Protein AF-A0A1J5AAU6-F1 (afdb_monomer)

Secondary structure (DSSP, 8-state):
-----------------PPPP-S-SPPPPP----PPPGGGTTTS----TT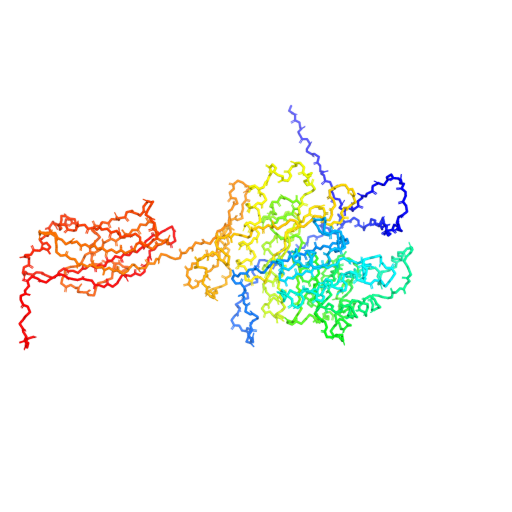S------TT--S------SSPEEEEEE-S-GGGGGG-TT-HHHHHHHHTTSSEEEEPTTTTSTTSTTHHHHHHHHHHHHHHT--EEEEEEETTTTTSS---TTS----HHHHHHHHHHHT-SEEEEES-SGGGT--HHHHHHHHHHHHHTTPEEEEE-S-HHHHH--SPPSS-TTTSTT-PPP---TT-EEEEES-SEETTEEPPSS-SSS--HHHHHHHHHHHHHHH--EEEEE-------HHHHHHTHHHHHHHHHHHHHHHHHTT-SEEE---TTTT--STT-S-------SSSSS-TT--S-B-S--EEETTEEEEEBSSEEEEEE-SSTTT-EEEEEEPP----EEEEEETTEEEEEEEPPTT-SEEEEEEEES-SS--GGGT-SEEEEEEE-TTPPTTPEEEEEE-S-SSSSP--SSS-TT--EEEEEEEEETTEEPPP---EEE--S---TT-

pLDDT: mean 82.37, std 22.12, range [23.23, 98.81]

Foldseek 3Di:
DDDDDDDDDDDDDDDDDDDDDDDDDDDDDDDPDDDDRPVPLQPPDDPPPVPDPVPPPPDLPDDFDQQALFAFEEEEFAAQLCCAPHNNNVLLVSLVLVLSGQEYEYEPPLLDPPDPRVVSLLSSCVNSCPPRNHAYAYEDELQQADDPPPPPDDDPDDVLNSLVSCVVSPGQAYEYEQLFLSRVAALVSQQVVCVSRVVSVHAYEYEHAALCRQANQDQDPSRCVRRVPSDGHPHALRYEYEDPAAQAEQQRGWAQPDPGDDGNVRRLVSVLVVSSVHSHAYEHEHHYHPDDPVVCVVCVVVLLQSLQLRRLVCSQSSGRHYYYDDNASHDDDPSHNYDDDHDYPPPRVPVQLERHWPDHWDDDPQWIWTDHPFWMWIFGRDPRVPTHTDTQGDWAFWAWDWDDDPQWIKIKTFDDPNFQKKWKFKAKADLDDFVVVVHTFTFDIGGCVPPDGRRMDIDIGCQVPPPPRDRQEQPQPIKMKMWMWGADPVGIHGTHDIDIDHNDDDDPPD

Sequence (510 aa):
MQGFTRPVFILAVCLWIALPAIATAAPVAQETGSGPPISSYEDAQMPRQARAIGVSVAQVGNRPAAEALRPADLAVYYGWPSLVNGNFQNNAAAAAVFGQYQTVVFGEGVEESTHGDHVNTTEIIQLLHQNYGARAFGYINATRWGTTWTVTGSSPASWEAHLDMWAAMGVDGIFVDRFSYDWGITRVTQNSILDAIHSRSLSAFVNGWFVDHVFGSDPDPGFPWGNPTSIPSHMLPTDLYLLESFTIFEGSYDECDRLYGDSWIEKADKAFYYHQVYGSEMWTMTTANRLTSASLAAVSDEIDSRLSYAWHATALYGFQGLGWTEPYFSATGASQNLLPWRSRPSPNPPAGAGTQFQNAVQHLDTLHARDTDVGQFRVVCGPADTRSAEFVAWAVAPALDIAQAGNQVRLSWLHQAANQTYQVWRSADLPYFDPGAGQGAWVAAVAADGAAHDQELVYLDDGATPLPAVEVIGDVAHQYFWVVRGANDNGVSDNSNRVGEFDFALVPGQ

Structure (mmCIF, N/CA/C/O backbone):
data_AF-A0A1J5AAU6-F1
#
_entry.id   AF-A0A1J5AAU6-F1
#
loop_
_atom_site.group_PDB
_atom_site.id
_atom_site.type_symbol
_atom_site.label_atom_id
_atom_site.label_alt_id
_atom_site.label_comp_id
_atom_site.label_asym_id
_atom_site.label_entity_id
_atom_site.label_seq_id
_atom_site.pdbx_PDB_ins_code
_atom_site.Cartn_x
_atom_site.Cartn_y
_atom_site.Cartn_z
_atom_site.occupancy
_atom_site.B_iso_or_equiv
_atom_site.auth_seq_id
_atom_site.auth_comp_id
_atom_site.auth_asym_id
_atom_site.auth_atom_id
_atom_site.pdbx_PDB_model_num
ATOM 1 N N . MET A 1 1 ? 30.470 37.667 21.362 1.00 39.34 1 MET A N 1
ATOM 2 C CA . MET A 1 1 ? 30.194 36.283 20.927 1.00 39.34 1 MET A CA 1
ATOM 3 C C . MET A 1 1 ? 28.766 35.985 21.330 1.00 39.34 1 MET A C 1
ATOM 5 O O . MET A 1 1 ? 28.485 35.914 22.517 1.00 39.34 1 MET A O 1
ATOM 9 N N . GLN A 1 2 ? 27.854 36.030 20.361 1.00 29.28 2 GLN A N 1
ATOM 10 C CA . GLN A 1 2 ? 26.416 35.908 20.588 1.00 29.28 2 GLN A CA 1
ATOM 11 C C . GLN A 1 2 ? 26.069 34.435 20.816 1.00 29.28 2 GLN A C 1
ATOM 13 O O . GLN A 1 2 ? 26.345 33.599 19.959 1.00 29.28 2 GLN A O 1
ATOM 18 N N . GLY A 1 3 ? 25.509 34.131 21.986 1.00 25.69 3 GLY A N 1
ATOM 19 C CA . GLY A 1 3 ? 24.933 32.830 22.296 1.00 25.69 3 GLY A CA 1
ATOM 20 C C . GLY A 1 3 ? 23.516 32.748 21.740 1.00 25.69 3 GLY A C 1
ATOM 21 O O . GLY A 1 3 ? 22.668 33.565 22.089 1.00 25.69 3 GLY A O 1
ATOM 22 N N . PHE A 1 4 ? 23.273 31.766 20.877 1.00 26.53 4 PHE A N 1
ATOM 23 C CA . PHE A 1 4 ? 21.933 31.351 20.478 1.00 26.53 4 PHE A CA 1
ATOM 24 C C . PHE A 1 4 ? 21.472 30.247 21.431 1.00 26.53 4 PHE A C 1
ATOM 26 O O . PHE A 1 4 ? 21.882 29.097 21.311 1.00 26.53 4 PHE A O 1
ATOM 33 N N . THR A 1 5 ? 20.609 30.591 22.380 1.00 27.34 5 THR A N 1
ATOM 34 C CA . THR A 1 5 ? 19.758 29.619 23.071 1.00 27.34 5 THR A CA 1
ATOM 35 C C . THR A 1 5 ? 18.540 29.361 22.191 1.00 27.34 5 THR A C 1
ATOM 37 O O . THR A 1 5 ? 17.718 30.259 21.998 1.00 27.34 5 THR A O 1
ATOM 40 N N . ARG A 1 6 ? 18.439 28.158 21.619 1.00 25.73 6 ARG A N 1
ATOM 41 C CA . ARG A 1 6 ? 17.212 27.679 20.970 1.00 25.73 6 ARG A CA 1
ATOM 42 C C . ARG A 1 6 ? 16.180 27.311 22.050 1.00 25.73 6 ARG A C 1
ATOM 44 O O . ARG A 1 6 ? 16.577 26.714 23.050 1.00 25.73 6 ARG A O 1
ATOM 51 N N . PRO A 1 7 ? 14.891 27.650 21.885 1.00 25.19 7 PRO A N 1
ATOM 52 C CA . PRO A 1 7 ? 13.855 27.211 22.808 1.00 25.19 7 PRO A CA 1
ATOM 53 C C . PRO A 1 7 ? 13.582 25.714 22.616 1.00 25.19 7 PRO A C 1
ATOM 55 O O . PRO A 1 7 ? 13.418 25.241 21.493 1.00 25.19 7 PRO A O 1
ATOM 58 N N . VAL A 1 8 ? 13.534 24.987 23.730 1.00 23.75 8 VAL A N 1
ATOM 59 C CA . VAL A 1 8 ? 12.984 23.631 23.815 1.00 23.75 8 VAL A CA 1
ATOM 60 C C . VAL A 1 8 ? 11.462 23.776 23.801 1.00 23.75 8 VAL A C 1
ATOM 62 O O . VAL A 1 8 ? 10.892 24.353 24.726 1.00 23.75 8 VAL A O 1
ATOM 65 N N . PHE A 1 9 ? 10.809 23.316 22.735 1.00 23.23 9 PHE A N 1
ATOM 66 C CA . PHE A 1 9 ? 9.355 23.172 22.694 1.00 23.23 9 PHE A CA 1
ATOM 67 C C . PHE A 1 9 ? 8.992 21.815 23.301 1.00 23.23 9 PHE A C 1
ATOM 69 O O . PHE A 1 9 ? 9.327 20.777 22.741 1.00 23.23 9 PHE A O 1
ATOM 76 N N . ILE A 1 10 ? 8.328 21.837 24.455 1.00 24.12 10 ILE A N 1
ATOM 77 C CA . ILE A 1 10 ? 7.656 20.675 25.045 1.00 24.12 10 ILE A CA 1
ATOM 78 C C . ILE A 1 10 ? 6.207 20.738 24.558 1.00 24.12 10 ILE A C 1
ATOM 80 O O . ILE A 1 10 ? 5.502 21.697 24.880 1.00 24.12 10 ILE A O 1
ATOM 84 N N . LEU A 1 11 ? 5.773 19.755 23.766 1.00 23.78 11 LEU A N 1
ATOM 85 C CA . LEU A 1 11 ? 4.392 19.642 23.295 1.00 23.78 11 LEU A CA 1
ATOM 86 C C . LEU A 1 11 ? 3.776 18.346 23.837 1.00 23.78 11 LEU A C 1
ATOM 88 O O . LEU A 1 11 ? 4.134 17.253 23.415 1.00 23.78 11 LEU A O 1
ATOM 92 N N . ALA A 1 12 ? 2.841 18.488 24.775 1.00 23.45 12 ALA A N 1
ATOM 93 C CA . ALA A 1 12 ? 1.871 17.456 25.117 1.00 23.45 12 ALA A CA 1
ATOM 94 C C . ALA A 1 12 ? 0.607 17.719 24.284 1.00 23.45 12 ALA A C 1
ATOM 96 O O . ALA A 1 12 ? 0.063 18.826 24.331 1.00 23.45 12 ALA A O 1
ATOM 97 N N . VAL A 1 13 ? 0.147 16.735 23.509 1.00 28.69 13 VAL A N 1
ATOM 98 C CA . VAL A 1 13 ? -1.045 16.886 22.665 1.00 28.69 13 VAL A CA 1
ATOM 99 C C . VAL A 1 13 ? -2.285 16.514 23.472 1.00 28.69 13 VAL A C 1
ATOM 101 O O . VAL A 1 13 ? -2.529 15.358 23.801 1.00 28.69 13 VAL A O 1
ATOM 104 N N . CYS A 1 14 ? -3.073 17.538 23.795 1.00 27.59 14 CYS A N 1
ATOM 105 C CA . CYS A 1 14 ? -4.457 17.428 24.233 1.00 27.59 14 CYS A CA 1
ATOM 106 C C . CYS A 1 14 ? -5.343 18.165 23.227 1.00 27.59 14 CYS A C 1
ATOM 108 O O . CYS A 1 14 ? -5.074 19.304 22.844 1.00 27.59 14 CYS A O 1
ATOM 110 N N . LEU A 1 15 ? -6.419 17.493 22.837 1.00 33.56 15 LEU A N 1
ATOM 111 C CA . LEU A 1 15 ? -7.558 18.015 22.099 1.00 33.56 15 LEU A CA 1
ATOM 112 C C . LEU A 1 15 ? -8.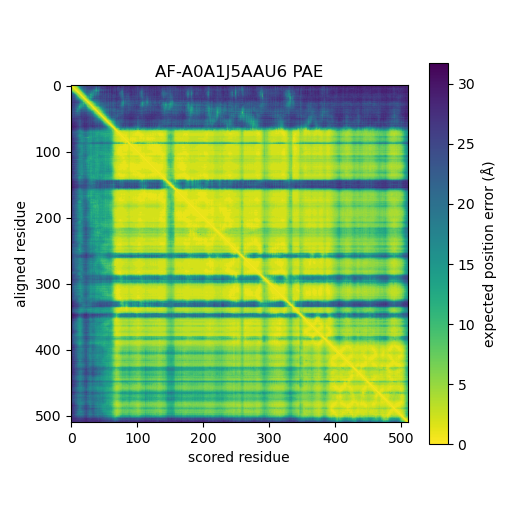173 19.210 22.862 1.00 33.56 15 LEU A C 1
ATOM 114 O O . LEU A 1 15 ? -8.624 19.046 23.991 1.00 33.56 15 LEU A O 1
ATOM 118 N N . TRP A 1 16 ? -8.220 20.405 22.262 1.00 24.67 16 TRP A N 1
ATOM 119 C CA . TRP A 1 16 ? -8.950 21.560 22.813 1.00 24.67 16 TRP A CA 1
ATOM 120 C C . TRP A 1 16 ? -9.863 22.190 21.751 1.00 24.67 16 TRP A C 1
ATOM 122 O O . TRP A 1 16 ? -9.425 22.530 20.649 1.00 24.67 16 TRP A O 1
ATOM 132 N N . ILE A 1 17 ? -11.140 22.372 22.102 1.00 31.75 17 ILE A N 1
ATOM 133 C CA . ILE A 1 17 ? -12.134 23.177 21.375 1.00 31.75 17 ILE A CA 1
ATOM 134 C C . ILE A 1 17 ? -12.753 24.153 22.383 1.00 31.75 17 ILE A C 1
ATOM 136 O O . ILE A 1 17 ? -13.210 23.730 23.444 1.00 31.75 17 ILE A O 1
ATOM 140 N N . ALA A 1 18 ? -12.801 25.441 22.036 1.00 26.39 18 ALA A N 1
ATOM 141 C CA . ALA A 1 18 ? -13.638 26.440 22.698 1.00 26.39 18 ALA A CA 1
ATOM 142 C C . ALA A 1 18 ? -14.889 26.703 21.838 1.00 26.39 18 ALA A C 1
ATOM 144 O O . ALA A 1 18 ? -14.772 26.969 20.642 1.00 26.39 18 ALA A O 1
ATOM 145 N N . LEU A 1 19 ? -16.074 26.623 22.449 1.00 30.64 19 LEU A N 1
ATOM 146 C CA . LEU A 1 19 ? -17.386 26.844 21.826 1.00 30.64 19 LEU A CA 1
ATOM 147 C C . LEU A 1 19 ? -17.897 28.275 22.091 1.00 30.64 19 LEU A C 1
ATOM 149 O O . LEU A 1 19 ? -17.811 28.734 23.232 1.00 30.64 19 LEU A O 1
ATOM 153 N N . PRO A 1 20 ? -18.553 28.944 21.124 1.00 30.83 20 PRO A N 1
ATOM 154 C CA . PRO A 1 20 ? -19.602 29.917 21.399 1.00 30.83 20 PRO A CA 1
ATOM 155 C C . PRO A 1 20 ? -20.993 29.307 21.146 1.00 30.83 20 PRO A C 1
ATOM 157 O O . PRO A 1 20 ? -21.224 28.608 20.162 1.00 30.83 20 PRO A O 1
ATOM 160 N N . ALA A 1 21 ? -21.925 29.572 22.062 1.00 31.11 21 ALA A N 1
ATOM 161 C CA . ALA A 1 21 ? -23.288 29.045 22.061 1.00 31.11 21 ALA A CA 1
ATOM 162 C C . ALA A 1 21 ? -24.190 29.668 20.975 1.00 31.11 21 ALA A C 1
ATOM 164 O O . ALA A 1 21 ? -24.112 30.876 20.759 1.00 31.11 21 ALA A O 1
ATOM 165 N N . ILE A 1 22 ? -25.090 28.862 20.379 1.00 27.36 22 ILE A N 1
ATOM 166 C CA . ILE A 1 22 ? -26.566 29.046 20.322 1.00 27.36 22 ILE A CA 1
ATOM 167 C C . ILE A 1 22 ? -27.247 27.916 19.490 1.00 27.36 22 ILE A C 1
ATOM 169 O O . ILE A 1 22 ? -26.808 27.602 18.391 1.00 27.36 22 ILE A O 1
ATOM 173 N N . ALA A 1 23 ? -28.371 27.406 20.036 1.00 30.55 23 ALA A N 1
ATOM 174 C CA . ALA A 1 23 ? -29.497 26.622 19.467 1.00 30.55 23 ALA A CA 1
ATOM 175 C C . ALA A 1 23 ? -29.385 25.084 19.226 1.00 30.55 23 ALA A C 1
ATOM 177 O O . ALA A 1 23 ? -29.282 24.606 18.105 1.00 30.55 23 ALA A O 1
ATOM 178 N N . THR A 1 24 ? -29.540 24.333 20.329 1.00 33.31 24 THR A N 1
ATOM 179 C CA . THR A 1 24 ? -30.252 23.039 20.527 1.00 33.31 24 THR A CA 1
ATOM 180 C C . THR A 1 24 ? -30.158 21.917 19.474 1.00 33.31 24 THR A C 1
ATOM 182 O O . THR A 1 24 ? -31.144 21.581 18.823 1.00 33.31 24 THR A O 1
ATOM 185 N N . ALA A 1 25 ? -29.021 21.222 19.470 1.00 32.47 25 ALA A N 1
ATOM 186 C CA . ALA A 1 25 ? -28.955 19.756 19.481 1.00 32.47 25 ALA A CA 1
ATOM 187 C C . ALA A 1 25 ? -28.130 19.357 20.722 1.00 32.47 25 ALA A C 1
ATOM 189 O O . ALA A 1 25 ? -27.289 20.147 21.161 1.00 32.47 25 ALA A O 1
ATOM 190 N N . ALA A 1 26 ? -28.416 18.216 21.355 1.00 30.48 26 ALA A N 1
ATOM 191 C CA . ALA A 1 26 ? -27.712 17.799 22.571 1.00 30.48 26 ALA A CA 1
ATOM 192 C C . ALA A 1 26 ? -26.187 17.739 22.314 1.00 30.48 26 ALA A C 1
ATOM 194 O O . ALA A 1 26 ? -25.776 17.120 21.333 1.00 30.48 26 ALA A O 1
ATOM 195 N N . PRO A 1 27 ? -25.345 18.404 23.129 1.00 31.47 27 PRO A N 1
ATOM 196 C CA . PRO A 1 27 ? -23.902 18.381 22.934 1.00 31.47 27 PRO A CA 1
ATOM 197 C C . PRO A 1 27 ? -23.348 16.989 23.255 1.00 31.47 27 PRO A C 1
ATOM 199 O O . PRO A 1 27 ? -23.581 16.463 24.343 1.00 31.47 27 PRO A O 1
ATOM 202 N N . VAL A 1 28 ? -22.581 16.424 22.320 1.00 38.50 28 VAL A N 1
ATOM 203 C CA . VAL A 1 28 ? -21.665 15.308 22.591 1.00 38.50 28 VAL A CA 1
ATOM 204 C C . VAL A 1 28 ? -20.688 15.771 23.677 1.00 38.50 28 VAL A C 1
ATOM 206 O O . VAL A 1 28 ? -20.134 16.871 23.591 1.00 38.50 28 VAL A O 1
ATOM 209 N N . ALA A 1 29 ? -20.542 14.982 24.742 1.00 33.53 29 ALA A N 1
ATOM 210 C CA . ALA A 1 29 ? -19.746 15.341 25.909 1.00 33.53 29 ALA A CA 1
ATOM 211 C C . ALA A 1 29 ? -18.271 15.577 25.525 1.00 33.53 29 ALA A C 1
ATOM 213 O O . ALA A 1 29 ? -17.597 14.686 25.019 1.00 33.53 29 ALA A O 1
ATOM 214 N N . GLN A 1 30 ? -17.767 16.788 25.781 1.00 30.25 30 GLN A N 1
ATOM 215 C CA . GLN A 1 30 ? -16.342 17.115 25.701 1.00 30.25 30 GLN A CA 1
ATOM 216 C C . GLN A 1 30 ? -15.615 16.576 26.941 1.00 30.25 30 GLN A C 1
ATOM 218 O O . GLN A 1 30 ? -15.884 17.020 28.056 1.00 30.25 30 GLN A O 1
ATOM 223 N N . GLU A 1 31 ? -14.649 15.678 26.748 1.00 34.88 31 GLU A N 1
ATOM 224 C CA . GLU A 1 31 ? -13.741 15.224 27.806 1.00 34.88 31 GLU A CA 1
ATOM 225 C C . GLU A 1 31 ? -12.473 16.098 27.848 1.00 34.88 31 GLU A C 1
ATOM 227 O O . GLU A 1 31 ? -11.667 16.104 26.922 1.00 34.88 31 GLU A O 1
ATOM 232 N N . THR A 1 32 ? -12.279 16.849 28.937 1.00 29.48 32 THR A N 1
ATOM 233 C CA . THR A 1 32 ? -11.125 17.748 29.162 1.00 29.48 32 THR A CA 1
ATOM 234 C C . THR A 1 32 ? -10.008 17.097 29.990 1.00 29.48 32 THR A C 1
ATOM 236 O O . THR A 1 32 ? -9.394 17.746 30.838 1.00 29.48 32 THR A O 1
ATOM 239 N N . GLY A 1 33 ? -9.763 15.799 29.813 1.00 32.59 33 GLY A N 1
ATOM 240 C CA . GLY A 1 33 ? -8.758 15.079 30.593 1.00 32.59 33 GLY A CA 1
ATOM 241 C C . GLY A 1 33 ? -7.350 15.222 30.028 1.00 32.59 33 GLY A C 1
ATOM 242 O O . GLY A 1 33 ? -7.031 14.601 29.020 1.00 32.59 33 GLY A O 1
ATOM 243 N N . SER A 1 34 ? -6.486 16.002 30.682 1.00 31.69 34 SER A N 1
ATOM 244 C CA . SER A 1 34 ? -5.046 15.959 30.421 1.00 31.69 34 SER A CA 1
ATOM 245 C C . SER A 1 34 ? -4.479 14.644 30.956 1.00 31.69 34 SER A C 1
ATOM 247 O O . SER A 1 34 ? -4.456 14.442 32.174 1.00 31.69 34 SER A O 1
ATOM 249 N N . GLY A 1 35 ? -4.021 13.762 30.066 1.00 37.00 35 GLY A N 1
ATOM 250 C CA . GLY A 1 35 ? -3.187 12.625 30.455 1.00 37.00 35 GLY A CA 1
ATOM 251 C C . GLY A 1 35 ? -1.926 13.096 31.197 1.00 37.00 35 GLY A C 1
ATOM 252 O O . GLY A 1 35 ? -1.538 14.265 31.071 1.00 37.00 35 GLY A O 1
ATOM 253 N N . PRO A 1 36 ? -1.291 12.233 32.009 1.00 32.25 36 PRO A N 1
ATOM 254 C CA . PRO A 1 36 ? -0.040 12.588 32.666 1.00 32.25 36 PRO A CA 1
ATOM 255 C C . PRO A 1 36 ? 1.014 12.982 31.613 1.00 32.25 36 PRO A C 1
ATOM 257 O O . PRO A 1 36 ? 1.043 12.400 30.528 1.00 32.25 36 PRO A O 1
ATOM 260 N N . PRO A 1 37 ? 1.876 13.973 31.893 1.00 35.00 37 PRO A N 1
ATOM 261 C CA . PRO A 1 37 ? 2.933 14.360 30.969 1.00 35.00 37 PRO A CA 1
ATOM 262 C C . PRO A 1 37 ? 3.884 13.178 30.737 1.00 35.00 37 PRO A C 1
ATOM 264 O O . PRO A 1 37 ? 4.514 12.686 31.670 1.00 35.00 37 PRO A O 1
ATOM 267 N N . ILE A 1 38 ? 3.996 12.751 29.476 1.00 42.78 38 ILE A N 1
ATOM 268 C CA . ILE A 1 38 ? 4.863 11.653 29.005 1.00 42.78 38 ILE A CA 1
ATOM 269 C C . ILE A 1 38 ? 6.356 11.936 29.296 1.00 42.78 38 ILE A C 1
ATOM 271 O O . ILE A 1 38 ? 7.157 11.016 29.445 1.00 42.78 38 ILE A O 1
ATOM 275 N N . SER A 1 39 ? 6.723 13.204 29.521 1.00 41.34 39 SER A N 1
ATOM 276 C CA . SER A 1 39 ? 8.110 13.667 29.656 1.00 41.34 39 SER A CA 1
ATOM 277 C C . SER A 1 39 ? 8.892 13.146 30.871 1.00 41.34 39 SER A C 1
ATOM 279 O O . SER A 1 39 ? 10.052 13.512 31.023 1.00 41.34 39 SER A O 1
ATOM 281 N N . SER A 1 40 ? 8.298 12.378 31.793 1.00 38.78 40 SER A N 1
ATOM 282 C CA . SER A 1 40 ? 9.018 11.873 32.979 1.00 38.78 40 SER A CA 1
ATOM 283 C C . SER A 1 40 ? 9.494 10.423 32.879 1.00 38.78 40 SER A C 1
ATOM 285 O O . SER A 1 40 ? 10.183 9.971 33.791 1.00 38.78 40 SER A O 1
ATOM 287 N N . TYR A 1 41 ? 9.145 9.693 31.814 1.00 42.41 41 TYR A N 1
ATOM 288 C CA . TYR A 1 41 ? 9.586 8.302 31.611 1.00 42.41 41 TYR A CA 1
ATOM 289 C C . TYR A 1 41 ? 10.617 8.140 30.480 1.00 42.41 41 TYR A C 1
ATOM 291 O O . TYR A 1 41 ? 11.241 7.089 30.373 1.00 42.41 41 TYR A O 1
ATOM 299 N N . GLU A 1 42 ? 10.857 9.190 29.691 1.00 44.66 42 GLU A N 1
ATOM 300 C CA . GLU A 1 42 ? 11.689 9.153 28.476 1.00 44.66 42 GLU A CA 1
ATOM 301 C C . GLU A 1 42 ? 13.211 9.238 28.740 1.00 44.66 42 GLU A C 1
ATOM 303 O O . GLU A 1 42 ? 14.001 8.858 27.880 1.00 44.66 42 GLU A O 1
ATOM 308 N N . ASP A 1 43 ? 13.642 9.654 29.940 1.00 37.94 43 ASP A N 1
ATOM 309 C CA . ASP A 1 43 ? 15.069 9.772 30.312 1.00 37.94 43 ASP A CA 1
ATOM 310 C C . ASP A 1 43 ? 15.664 8.499 30.951 1.00 37.94 43 ASP A C 1
ATOM 312 O O . ASP A 1 43 ? 16.876 8.404 31.186 1.00 37.94 43 ASP A O 1
ATOM 316 N N . ALA A 1 44 ? 14.840 7.484 31.227 1.00 37.41 44 ALA A N 1
ATOM 317 C CA . ALA A 1 44 ? 15.331 6.179 31.648 1.00 37.41 44 ALA A CA 1
ATOM 318 C C . ALA A 1 44 ? 15.758 5.396 30.404 1.00 37.41 44 ALA A C 1
ATOM 320 O O . ALA A 1 44 ? 14.939 4.753 29.760 1.00 37.41 44 ALA A O 1
ATOM 321 N N . GLN A 1 45 ? 17.048 5.491 30.070 1.00 35.53 45 GLN A N 1
ATOM 322 C CA . GLN A 1 45 ? 17.733 4.756 29.004 1.00 35.53 45 GLN A CA 1
ATOM 323 C C . GLN A 1 45 ? 17.125 3.366 28.741 1.00 35.53 45 GLN A C 1
ATOM 325 O O . GLN A 1 45 ? 17.513 2.384 29.379 1.00 35.53 45 GLN A O 1
ATOM 330 N N . MET A 1 46 ? 16.221 3.263 27.762 1.00 31.12 46 MET A N 1
ATOM 331 C CA . MET A 1 46 ? 15.903 1.972 27.171 1.00 31.12 46 MET A CA 1
ATOM 332 C C . MET A 1 46 ? 17.170 1.499 26.451 1.00 31.12 46 MET A C 1
ATOM 334 O O . MET A 1 46 ? 17.694 2.219 25.589 1.00 31.12 46 MET A O 1
ATOM 338 N N . PRO A 1 47 ? 17.735 0.331 26.798 1.00 35.41 47 PRO A N 1
ATOM 339 C CA . PRO A 1 47 ? 18.831 -0.214 26.024 1.00 35.41 47 PRO A CA 1
ATOM 340 C C . PRO A 1 47 ? 18.318 -0.446 24.602 1.00 35.41 47 PRO A C 1
ATOM 342 O O . PRO A 1 47 ? 17.321 -1.134 24.408 1.00 35.41 47 PRO A O 1
ATOM 345 N N . ARG A 1 48 ? 19.009 0.137 23.614 1.00 40.03 48 ARG A N 1
ATOM 346 C CA . ARG A 1 48 ? 18.804 -0.072 22.172 1.00 40.03 48 ARG A CA 1
ATOM 347 C C . ARG A 1 48 ? 19.025 -1.550 21.806 1.00 40.03 48 ARG A C 1
ATOM 349 O O . ARG A 1 48 ? 20.039 -1.898 21.205 1.00 40.03 48 ARG A O 1
ATOM 356 N N . GLN A 1 49 ? 18.111 -2.430 22.206 1.00 37.97 49 GLN A N 1
ATOM 357 C CA . GLN A 1 49 ? 18.117 -3.857 21.873 1.00 37.97 49 GLN A CA 1
ATOM 358 C C . GLN A 1 49 ? 17.471 -4.149 20.512 1.00 37.97 49 GLN A C 1
ATOM 360 O O . GLN A 1 49 ? 17.436 -5.298 20.094 1.00 37.97 49 GLN A O 1
ATOM 365 N N . ALA A 1 50 ? 17.074 -3.123 19.754 1.00 34.88 50 ALA A N 1
ATOM 366 C CA . ALA A 1 50 ? 16.668 -3.266 18.354 1.00 34.88 50 ALA A CA 1
ATOM 367 C C . ALA A 1 50 ? 17.854 -3.415 17.372 1.00 34.88 50 ALA A C 1
ATOM 369 O O . ALA A 1 50 ? 17.661 -3.454 16.160 1.00 34.88 50 ALA A O 1
ATOM 370 N N . ARG A 1 51 ? 19.105 -3.542 17.848 1.00 38.16 51 ARG A N 1
ATOM 371 C CA . ARG A 1 51 ? 20.211 -3.976 16.979 1.00 38.16 51 ARG A CA 1
ATOM 372 C C . ARG A 1 51 ? 20.231 -5.499 16.888 1.00 38.16 51 ARG A C 1
ATOM 374 O O . ARG A 1 51 ? 20.752 -6.170 17.773 1.00 38.16 51 ARG A O 1
ATOM 381 N N . ALA A 1 52 ? 19.735 -5.981 15.751 1.00 35.19 52 ALA A N 1
ATOM 382 C CA . ALA A 1 52 ? 19.749 -7.365 15.293 1.00 35.19 52 ALA A CA 1
ATOM 383 C C . ALA A 1 52 ? 18.763 -8.298 16.009 1.00 35.19 5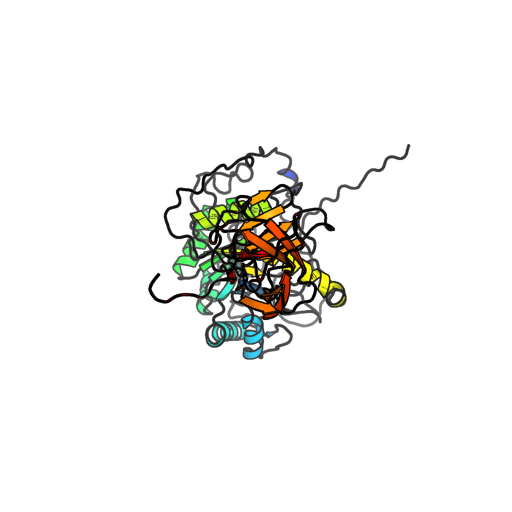2 ALA A C 1
ATOM 385 O O . ALA A 1 52 ? 19.156 -9.292 16.619 1.00 35.19 52 ALA A O 1
ATOM 386 N N . ILE A 1 53 ? 17.467 -8.100 15.759 1.00 44.59 53 ILE A N 1
ATOM 387 C CA . ILE A 1 53 ? 16.595 -9.263 15.564 1.00 44.59 53 ILE A CA 1
ATOM 388 C C . ILE A 1 53 ? 17.025 -9.896 14.229 1.00 44.59 53 ILE A C 1
ATOM 390 O O . ILE A 1 53 ? 16.398 -9.741 13.190 1.00 44.59 53 ILE A O 1
ATOM 394 N N . GLY A 1 54 ? 18.167 -10.591 14.250 1.00 33.44 54 GLY A N 1
ATOM 395 C CA . GLY A 1 54 ? 18.604 -11.511 13.202 1.00 33.44 54 GLY A CA 1
ATOM 396 C C . GLY A 1 54 ? 17.766 -12.785 13.241 1.00 33.44 54 GLY A C 1
ATOM 397 O O . GLY A 1 54 ? 18.311 -13.887 13.260 1.00 33.44 54 GLY A O 1
ATOM 398 N N . VAL A 1 55 ? 16.443 -12.643 13.333 1.00 40.03 55 VAL A N 1
ATOM 399 C CA . VAL A 1 55 ? 15.532 -13.776 13.258 1.00 40.03 55 VAL A CA 1
ATOM 400 C C . VAL A 1 55 ? 15.474 -14.155 11.793 1.00 40.03 55 VAL A C 1
ATOM 402 O O . VAL A 1 55 ? 14.836 -13.498 10.976 1.00 40.03 55 VAL A O 1
ATOM 405 N N . SER A 1 56 ? 16.182 -15.229 11.447 1.00 37.41 56 SER A N 1
ATOM 406 C CA . SER A 1 56 ? 15.903 -15.931 10.207 1.00 37.41 56 SER A CA 1
ATOM 407 C C . SER A 1 56 ? 14.430 -16.337 10.248 1.00 37.41 56 SER A C 1
ATOM 409 O O . SER A 1 56 ? 14.053 -17.217 11.022 1.00 37.41 56 SER A O 1
ATOM 411 N N . VAL A 1 57 ? 13.604 -15.718 9.407 1.00 45.91 57 VAL A N 1
ATOM 412 C CA . VAL A 1 57 ? 12.153 -15.957 9.254 1.00 45.91 57 VAL A CA 1
ATOM 413 C C . VAL A 1 57 ? 11.846 -17.381 8.727 1.00 45.91 57 VAL A C 1
ATOM 415 O O . VAL A 1 57 ? 10.730 -17.720 8.359 1.00 45.91 57 VAL A O 1
ATOM 418 N N . ALA A 1 58 ? 12.828 -18.283 8.711 1.00 39.28 58 ALA A N 1
ATOM 419 C CA . ALA A 1 58 ? 12.781 -19.567 8.023 1.00 39.28 58 ALA A CA 1
ATOM 420 C C . ALA A 1 58 ? 11.910 -20.657 8.689 1.00 39.28 58 ALA A C 1
ATOM 422 O O . ALA A 1 58 ? 11.938 -21.793 8.220 1.00 39.28 58 ALA A O 1
ATOM 423 N N . GLN A 1 59 ? 11.158 -20.381 9.765 1.00 38.28 59 GLN A N 1
ATOM 424 C CA . GLN A 1 59 ? 10.426 -21.440 10.487 1.00 38.28 59 GLN A CA 1
ATOM 425 C C . GLN A 1 59 ? 8.995 -21.133 10.956 1.00 38.28 59 GLN A C 1
ATOM 427 O O . GLN A 1 59 ? 8.442 -21.934 11.711 1.00 38.28 59 GLN A O 1
ATOM 432 N N . VAL A 1 60 ? 8.324 -20.083 10.474 1.00 44.06 60 VAL A N 1
ATOM 433 C CA . VAL A 1 60 ? 6.875 -19.950 10.731 1.00 44.06 60 VAL A CA 1
ATOM 434 C C . VAL A 1 60 ? 6.094 -20.719 9.664 1.00 44.06 60 VAL A C 1
ATOM 436 O O . VAL A 1 60 ? 5.677 -20.198 8.635 1.00 44.06 60 VAL A O 1
ATOM 439 N N . GLY A 1 61 ? 5.953 -22.024 9.890 1.00 43.97 61 GLY A N 1
ATOM 440 C CA . GLY A 1 61 ? 5.092 -22.893 9.099 1.00 43.97 61 GLY A CA 1
ATOM 441 C C . GLY A 1 61 ? 3.632 -22.745 9.515 1.00 43.97 61 GLY A C 1
ATOM 442 O O . GLY A 1 61 ? 3.179 -23.491 10.373 1.00 43.97 61 GLY A O 1
ATOM 443 N N . ASN A 1 62 ? 2.913 -21.794 8.917 1.00 38.66 62 ASN A N 1
ATOM 444 C CA . ASN A 1 62 ? 1.479 -21.852 8.604 1.00 38.66 62 ASN A CA 1
ATOM 445 C C . ASN A 1 62 ? 1.086 -20.559 7.878 1.00 38.66 62 ASN A C 1
ATOM 447 O O . ASN A 1 62 ? 1.572 -19.491 8.218 1.00 38.66 62 ASN A O 1
ATOM 451 N N . ARG A 1 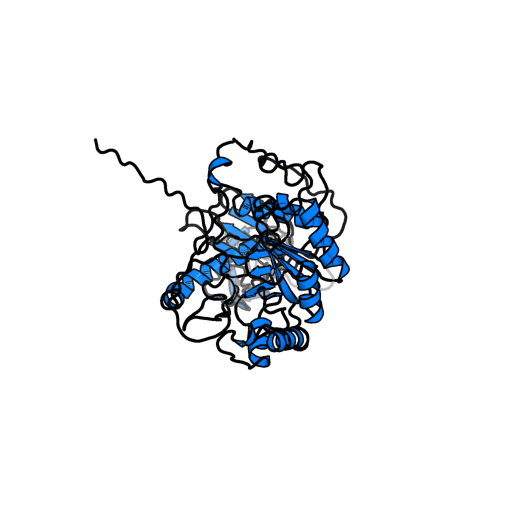63 ? 0.276 -20.702 6.823 1.00 39.88 63 ARG A N 1
ATOM 452 C CA . ARG A 1 63 ? 0.045 -19.702 5.765 1.00 39.88 63 ARG A CA 1
ATOM 453 C C . ARG A 1 63 ? -0.123 -18.273 6.312 1.00 39.88 63 ARG A C 1
ATOM 455 O O . ARG A 1 63 ? -1.132 -18.047 6.981 1.00 39.88 63 ARG A O 1
ATOM 462 N N . PRO A 1 64 ? 0.773 -17.323 5.980 1.00 48.38 64 PRO A N 1
ATOM 463 C CA . PRO A 1 64 ? 0.474 -15.919 6.209 1.00 48.38 64 PRO A CA 1
ATOM 464 C C . PRO A 1 64 ? -0.807 -15.570 5.446 1.00 48.38 64 PRO A C 1
ATOM 466 O O . PRO A 1 64 ? -1.097 -16.158 4.392 1.00 48.38 64 PRO A O 1
ATOM 469 N N . ALA A 1 65 ? -1.598 -14.643 5.987 1.00 53.94 65 ALA A N 1
ATOM 470 C CA . ALA A 1 65 ? -2.619 -13.981 5.189 1.00 53.94 65 ALA A CA 1
ATOM 471 C C . ALA A 1 65 ? -1.961 -13.491 3.889 1.00 53.94 65 ALA A C 1
ATOM 473 O O . ALA A 1 65 ? -0.782 -13.138 3.886 1.00 53.94 65 ALA A O 1
ATOM 474 N N . ALA A 1 66 ? -2.684 -13.545 2.768 1.00 64.69 66 ALA A N 1
ATOM 475 C CA . ALA A 1 66 ? -2.121 -13.101 1.500 1.00 64.69 66 ALA A CA 1
ATOM 476 C C . ALA A 1 66 ? -1.659 -11.643 1.657 1.00 64.69 66 ALA A C 1
ATOM 478 O O . ALA A 1 66 ? -2.478 -10.757 1.906 1.00 64.69 66 ALA A O 1
ATOM 479 N N . GLU A 1 67 ? -0.347 -11.419 1.576 1.00 78.00 67 GLU A N 1
ATOM 480 C CA . GLU A 1 67 ? 0.227 -10.079 1.631 1.00 78.00 67 GLU A CA 1
ATOM 481 C C . GLU A 1 67 ? -0.369 -9.248 0.493 1.00 78.00 67 GLU A C 1
ATOM 483 O O . GLU A 1 67 ? -0.474 -9.705 -0.651 1.00 78.00 67 GLU A O 1
ATOM 488 N N . ALA A 1 68 ? -0.793 -8.027 0.807 1.00 79.44 68 ALA A N 1
ATOM 489 C CA . ALA A 1 68 ? -1.458 -7.183 -0.166 1.00 79.44 68 ALA A CA 1
ATOM 490 C C . ALA A 1 68 ? -0.419 -6.349 -0.923 1.00 79.44 68 ALA A C 1
ATOM 492 O O . ALA A 1 68 ? 0.133 -5.392 -0.392 1.00 79.44 68 ALA A O 1
ATOM 493 N N . LEU A 1 69 ? -0.212 -6.649 -2.209 1.00 87.62 69 LEU A N 1
ATOM 494 C CA . LEU A 1 69 ? 0.480 -5.721 -3.120 1.00 87.62 69 LEU A CA 1
ATOM 495 C C . LEU A 1 69 ? -0.316 -4.426 -3.338 1.00 87.62 69 LEU A C 1
ATOM 497 O O . LEU A 1 69 ? 0.215 -3.429 -3.824 1.00 87.62 69 LEU A O 1
ATOM 501 N N . ARG A 1 70 ? -1.610 -4.468 -3.006 1.00 89.38 70 ARG A N 1
ATOM 502 C CA . ARG A 1 70 ? -2.565 -3.382 -3.157 1.00 89.38 70 ARG A CA 1
ATOM 503 C C . ARG A 1 70 ? -3.237 -3.094 -1.813 1.00 89.38 70 ARG A C 1
ATOM 505 O O . ARG A 1 70 ? -4.252 -3.728 -1.525 1.00 89.38 70 ARG A O 1
ATOM 512 N N . PRO A 1 71 ? -2.716 -2.145 -1.019 1.00 94.56 71 PRO A N 1
ATOM 513 C CA . PRO A 1 71 ? -3.409 -1.675 0.168 1.00 94.56 71 PRO A CA 1
ATOM 514 C C . PRO A 1 71 ? -4.842 -1.260 -0.181 1.00 94.56 71 PRO A C 1
ATOM 516 O O . PRO A 1 71 ? -5.062 -0.479 -1.114 1.00 94.56 71 PRO A O 1
ATOM 519 N N . ALA A 1 72 ? -5.800 -1.813 0.556 1.00 94.69 72 ALA A N 1
ATOM 520 C CA . ALA A 1 72 ? -7.192 -1.413 0.537 1.00 94.69 72 ALA A CA 1
ATOM 521 C C . ALA A 1 72 ? -7.368 -0.000 1.115 1.00 94.69 72 ALA A C 1
ATOM 523 O O . ALA A 1 72 ? -6.525 0.523 1.844 1.00 94.69 72 ALA A O 1
ATOM 524 N N . ASP A 1 73 ? -8.484 0.625 0.786 1.00 95.06 73 ASP A N 1
ATOM 525 C CA . ASP A 1 73 ? -8.828 1.981 1.163 1.00 95.06 73 ASP A CA 1
ATOM 526 C C . ASP A 1 73 ? -9.632 1.974 2.469 1.00 95.06 73 ASP A C 1
ATOM 528 O O . ASP A 1 73 ? -10.705 1.371 2.560 1.00 95.06 73 ASP A O 1
ATOM 532 N N . LEU A 1 74 ? -9.100 2.667 3.478 1.00 96.94 74 LEU A N 1
ATOM 533 C CA . LEU A 1 74 ? -9.731 2.874 4.780 1.00 96.94 74 LEU A CA 1
ATOM 534 C C . LEU A 1 74 ? -10.320 4.284 4.887 1.00 96.94 74 LEU A C 1
ATOM 536 O O . LEU A 1 74 ? -9.657 5.272 4.554 1.00 96.94 74 LEU A O 1
ATOM 540 N N . ALA A 1 75 ? -11.530 4.371 5.431 1.00 96.12 75 ALA A N 1
ATOM 541 C CA . ALA A 1 75 ? -12.103 5.603 5.956 1.00 96.12 75 ALA A CA 1
ATOM 542 C C . ALA A 1 75 ? -12.323 5.494 7.468 1.00 96.12 75 ALA A C 1
ATOM 544 O O . ALA A 1 75 ? -12.911 4.527 7.943 1.00 96.12 75 ALA A O 1
ATOM 545 N N . VAL A 1 76 ? -11.924 6.523 8.213 1.00 94.94 76 VAL A N 1
ATOM 546 C CA . VAL A 1 76 ? -12.315 6.719 9.615 1.00 94.94 76 VAL A CA 1
ATOM 547 C C . VAL A 1 76 ? -13.126 8.006 9.692 1.00 94.94 76 VAL A C 1
ATOM 549 O O . VAL A 1 76 ? -12.655 9.067 9.280 1.00 94.94 76 VAL A O 1
ATOM 552 N N . TYR A 1 77 ? -14.370 7.909 10.158 1.00 94.31 77 TYR A N 1
ATOM 553 C CA . TYR A 1 77 ? -15.324 9.009 10.109 1.00 94.31 77 TYR A CA 1
ATOM 554 C C . TYR A 1 77 ? -16.170 9.082 11.385 1.00 94.31 77 TYR A C 1
ATOM 556 O O . TYR A 1 77 ? -17.008 8.226 11.657 1.00 94.31 77 TYR A O 1
ATOM 564 N N . TYR A 1 78 ? -15.963 10.144 12.166 1.00 91.94 78 TYR A N 1
ATOM 565 C CA . TYR A 1 78 ? -16.615 10.351 13.470 1.00 91.94 78 TYR A CA 1
ATOM 566 C C . TYR A 1 78 ? -17.726 11.418 13.453 1.00 91.94 78 TYR A C 1
ATOM 568 O O . TYR A 1 78 ? -18.226 11.803 14.507 1.00 91.94 78 TYR A O 1
ATOM 576 N N . GLY A 1 79 ? -18.095 11.933 12.277 1.00 89.75 79 GLY A N 1
ATOM 577 C CA . GLY A 1 79 ? -19.257 12.809 12.101 1.00 89.75 79 GLY A CA 1
ATOM 578 C C . GLY A 1 79 ? -20.570 12.021 12.041 1.00 89.75 79 GLY A C 1
ATOM 579 O O . GLY A 1 79 ? -20.585 10.812 12.238 1.00 89.75 79 GLY A O 1
ATOM 580 N N . TRP A 1 80 ? -21.677 12.691 11.704 1.00 93.12 80 TRP A N 1
ATOM 581 C CA . TRP A 1 80 ? -22.954 12.016 11.415 1.00 93.12 80 TRP A CA 1
ATOM 582 C C . TRP A 1 80 ? -22.868 11.372 10.022 1.00 93.12 80 TRP A C 1
ATOM 584 O O . TRP A 1 80 ? -22.725 12.124 9.044 1.00 93.12 80 TRP A O 1
ATOM 594 N N . PRO A 1 81 ? -22.894 10.030 9.884 1.00 94.81 81 PRO A N 1
ATOM 595 C CA . PRO A 1 81 ? -22.725 9.371 8.588 1.00 94.81 81 PRO A CA 1
ATOM 596 C C . PRO A 1 81 ? -23.705 9.853 7.512 1.00 94.81 81 PRO A C 1
ATOM 598 O O . PRO A 1 81 ? -23.303 10.031 6.362 1.00 94.81 81 PRO A O 1
ATOM 601 N N . SER A 1 82 ? -24.954 10.176 7.866 1.00 95.06 82 SER A N 1
ATOM 602 C CA . SER A 1 82 ? -25.950 10.680 6.902 1.00 95.06 82 SER A CA 1
ATOM 603 C C . SER A 1 82 ? -25.659 12.083 6.357 1.00 95.06 82 SER A C 1
ATOM 605 O O . SER A 1 82 ? -26.308 12.535 5.410 1.00 95.06 82 SER A O 1
ATOM 607 N N . LEU A 1 83 ? -24.696 12.796 6.949 1.00 93.19 83 LEU A N 1
ATOM 608 C CA . LEU A 1 83 ? -24.306 14.146 6.554 1.00 93.19 83 LEU A CA 1
ATOM 609 C C . LEU A 1 83 ? -23.022 14.176 5.719 1.00 93.19 83 LEU A C 1
ATOM 611 O O . LEU A 1 83 ? -22.628 15.261 5.278 1.00 93.19 83 LEU A O 1
ATOM 615 N N . VAL A 1 84 ? -22.377 13.023 5.496 1.00 92.56 84 VAL A N 1
ATOM 616 C CA . VAL A 1 84 ? -21.097 12.943 4.781 1.00 92.56 84 VAL A CA 1
ATOM 617 C C . VAL A 1 84 ? -21.191 13.632 3.419 1.00 92.56 84 VAL A C 1
ATOM 619 O O . VAL A 1 84 ? -22.135 13.418 2.659 1.00 92.56 84 VAL A O 1
ATOM 622 N N . ASN A 1 85 ? -20.229 14.501 3.122 1.00 90.81 85 ASN A N 1
ATOM 623 C CA . ASN A 1 85 ? -20.143 15.323 1.917 1.00 90.81 85 ASN A CA 1
ATOM 624 C C . ASN A 1 85 ? -21.437 16.089 1.576 1.00 90.81 85 ASN A C 1
ATOM 626 O O . ASN A 1 85 ? -21.715 16.357 0.410 1.00 90.81 85 ASN A O 1
ATOM 630 N N . GLY A 1 86 ? -22.233 16.456 2.587 1.00 89.12 86 GLY A N 1
ATOM 631 C CA . GLY A 1 86 ? -23.479 17.197 2.400 1.00 89.12 86 GLY A CA 1
ATOM 632 C C . GLY A 1 86 ? -24.648 16.351 1.892 1.00 89.12 86 GLY A C 1
ATOM 633 O O . GLY A 1 86 ? -25.611 16.907 1.371 1.00 89.12 86 GLY A O 1
ATOM 634 N N . ASN A 1 87 ? -24.611 15.027 2.060 1.00 88.06 87 ASN A N 1
ATOM 635 C CA . ASN A 1 87 ? -25.675 14.117 1.622 1.00 88.06 87 ASN A CA 1
ATOM 636 C C . ASN A 1 87 ? -26.937 14.121 2.510 1.00 88.06 87 ASN A C 1
ATOM 638 O O . ASN A 1 87 ? -27.710 13.179 2.411 1.00 88.06 87 ASN A O 1
ATOM 642 N N . PHE A 1 88 ? -27.161 15.148 3.344 1.00 85.31 88 PHE A N 1
ATOM 643 C CA . PHE A 1 88 ? -28.250 15.293 4.332 1.00 85.31 88 PHE A CA 1
ATOM 644 C C . PHE A 1 88 ? -29.440 14.320 4.156 1.00 85.31 88 PHE A C 1
ATOM 646 O O . PHE A 1 88 ? -30.342 14.578 3.360 1.00 85.31 88 PHE A O 1
ATOM 653 N N . GLN A 1 89 ? -29.4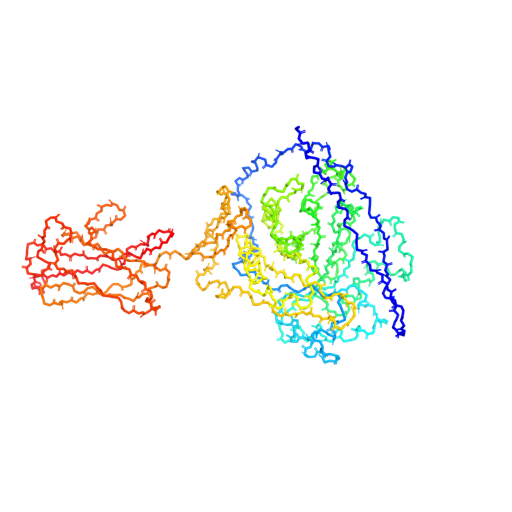55 13.230 4.939 1.00 77.69 89 GLN A N 1
ATOM 654 C CA . GLN A 1 89 ? -30.527 12.211 4.994 1.00 77.69 89 GLN A CA 1
ATOM 655 C C . GLN A 1 89 ? -30.782 11.420 3.694 1.00 77.69 89 GLN A C 1
ATOM 657 O O . GLN A 1 89 ? -31.783 10.717 3.569 1.00 77.69 89 GLN A O 1
ATOM 662 N N . ASN A 1 90 ? -29.876 11.490 2.724 1.00 95.62 90 ASN A N 1
ATOM 663 C CA . ASN A 1 90 ? -29.835 10.592 1.579 1.00 95.62 90 ASN A CA 1
ATOM 664 C C . ASN A 1 90 ? -28.861 9.445 1.876 1.00 95.62 90 ASN A C 1
ATOM 666 O O . ASN A 1 90 ? -27.694 9.476 1.480 1.00 95.62 90 ASN A O 1
ATOM 670 N N . ASN A 1 91 ? -29.360 8.423 2.573 1.00 97.75 91 ASN A N 1
ATOM 671 C CA . ASN A 1 91 ? -28.559 7.287 3.037 1.00 97.75 91 ASN A CA 1
ATOM 672 C C . ASN A 1 91 ? -27.929 6.498 1.875 1.00 97.75 91 ASN A C 1
ATOM 674 O O . ASN A 1 91 ? -26.800 6.033 1.997 1.00 97.75 91 ASN A O 1
ATOM 678 N N . ALA A 1 92 ? -28.584 6.435 0.710 1.00 98.25 92 ALA A N 1
ATOM 679 C CA . ALA A 1 92 ? -28.011 5.834 -0.497 1.00 98.25 92 ALA A CA 1
ATOM 680 C C . ALA A 1 92 ? -26.804 6.616 -1.035 1.00 98.25 92 ALA A C 1
ATOM 682 O O . ALA A 1 92 ? -25.793 6.014 -1.398 1.00 98.25 92 ALA A O 1
ATOM 683 N N . ALA A 1 93 ? -26.879 7.949 -1.060 1.00 97.62 93 ALA A N 1
ATOM 684 C CA . ALA A 1 93 ? -25.754 8.783 -1.475 1.00 97.62 93 ALA A CA 1
ATOM 685 C C . ALA A 1 93 ? -24.615 8.772 -0.442 1.00 97.62 93 ALA A C 1
ATOM 687 O O . ALA A 1 93 ? -23.449 8.696 -0.824 1.00 97.62 93 ALA A O 1
ATOM 688 N N . ALA A 1 94 ? -24.936 8.772 0.856 1.00 97.06 94 ALA A N 1
ATOM 689 C CA . ALA A 1 94 ? -23.946 8.603 1.918 1.00 97.06 94 ALA A CA 1
ATOM 690 C C . ALA A 1 94 ? -23.230 7.243 1.810 1.00 97.06 94 ALA A C 1
ATOM 692 O O . ALA A 1 94 ? -22.000 7.195 1.803 1.00 97.06 94 ALA A O 1
ATOM 693 N N . ALA A 1 95 ? -23.978 6.151 1.621 1.00 98.38 95 ALA A N 1
ATOM 694 C CA . ALA A 1 95 ? -23.415 4.823 1.390 1.00 98.38 95 ALA A CA 1
ATOM 695 C C . ALA A 1 95 ? -22.552 4.767 0.121 1.00 98.38 95 ALA A C 1
ATOM 697 O O . ALA A 1 95 ? -21.532 4.094 0.126 1.00 98.38 95 ALA A O 1
ATOM 698 N N . ALA A 1 96 ? -22.892 5.506 -0.941 1.00 98.12 96 ALA A N 1
ATOM 699 C CA . ALA A 1 96 ? -22.044 5.608 -2.131 1.00 98.12 96 ALA A CA 1
ATOM 700 C C . ALA A 1 96 ? -20.705 6.310 -1.861 1.00 98.12 96 ALA A C 1
ATOM 702 O O . ALA A 1 96 ? -19.688 5.922 -2.431 1.00 98.12 96 ALA A O 1
ATOM 703 N N . VAL A 1 97 ? -20.680 7.317 -0.979 1.00 96.81 97 VAL A N 1
ATOM 704 C CA . VAL A 1 97 ? -19.425 7.966 -0.569 1.00 96.81 97 VAL A CA 1
ATOM 705 C C . VAL A 1 97 ? -18.536 6.978 0.177 1.00 96.81 97 VAL A C 1
ATOM 707 O O . VAL A 1 97 ? -17.377 6.807 -0.198 1.00 96.81 97 VAL A O 1
ATOM 710 N N . PHE A 1 98 ? -19.082 6.322 1.200 1.00 97.69 98 PHE A N 1
ATOM 711 C CA . PHE A 1 98 ? -18.359 5.345 2.014 1.00 97.69 98 PHE A CA 1
ATOM 712 C C . PHE A 1 98 ? -18.005 4.069 1.234 1.00 97.69 98 PHE A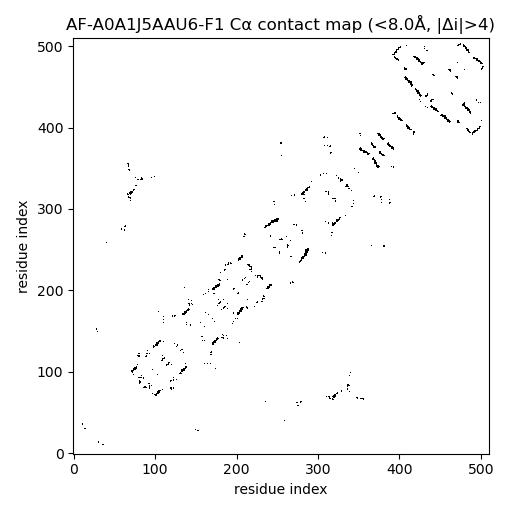 C 1
ATOM 714 O O . PHE A 1 98 ? -16.953 3.490 1.464 1.00 97.69 98 PHE A O 1
ATOM 721 N N . GLY A 1 99 ? -18.821 3.671 0.257 1.00 97.62 99 GLY A N 1
ATOM 722 C CA . GLY A 1 99 ? -18.616 2.491 -0.586 1.00 97.62 99 GLY A CA 1
ATOM 723 C C . GLY A 1 99 ? -17.451 2.600 -1.572 1.00 97.62 99 GLY A C 1
ATOM 724 O O . GLY A 1 99 ? -17.135 1.629 -2.252 1.00 97.62 99 GLY A O 1
ATOM 725 N N . GLN A 1 100 ? -16.793 3.762 -1.648 1.00 96.75 100 GLN A N 1
ATOM 726 C CA . GLN A 1 100 ? -15.496 3.903 -2.319 1.00 96.75 100 GLN A CA 1
ATOM 727 C C . GLN A 1 100 ? -14.351 3.263 -1.520 1.00 96.75 100 GLN A C 1
ATOM 729 O O . GLN A 1 100 ? -13.287 3.009 -2.077 1.00 96.75 100 GLN A O 1
ATOM 734 N N . TYR A 1 101 ? -14.566 3.015 -0.228 1.00 97.19 101 TYR A N 1
ATOM 735 C CA . TYR A 1 101 ? -13.610 2.404 0.684 1.00 97.19 101 TYR A CA 1
ATOM 736 C C . TYR A 1 101 ? -13.993 0.943 0.925 1.00 97.19 101 TYR A C 1
ATOM 738 O O . TYR A 1 101 ? -15.176 0.608 0.987 1.00 97.19 101 TYR A O 1
ATOM 746 N N . GLN A 1 102 ? -13.007 0.060 1.083 1.00 97.38 102 GLN A N 1
ATOM 747 C CA . GLN A 1 102 ? -13.262 -1.344 1.421 1.00 97.38 102 GLN A CA 1
ATOM 748 C C . GLN A 1 102 ? -13.482 -1.533 2.927 1.00 97.38 102 GLN A C 1
ATOM 750 O O . GLN A 1 102 ? -14.142 -2.496 3.314 1.00 97.38 102 GLN A O 1
ATOM 755 N N . THR A 1 103 ? -12.980 -0.614 3.759 1.00 98.19 103 THR A N 1
ATOM 756 C CA . THR A 1 103 ? -13.186 -0.612 5.214 1.00 98.19 103 THR A CA 1
ATOM 757 C C . THR A 1 103 ? -13.559 0.787 5.698 1.00 98.19 103 THR A C 1
ATOM 759 O O . THR A 1 103 ? -12.919 1.775 5.332 1.00 98.19 103 THR A O 1
ATOM 762 N N . VAL A 1 104 ? -14.580 0.875 6.550 1.00 98.31 104 VAL A N 1
ATOM 763 C CA . VAL A 1 104 ? -15.087 2.129 7.118 1.00 98.31 104 VAL A CA 1
ATOM 764 C C . VAL A 1 104 ? -15.244 1.989 8.629 1.00 98.31 104 VAL A C 1
ATOM 766 O O . VAL A 1 104 ? -15.850 1.032 9.102 1.00 98.31 104 VAL A O 1
ATOM 769 N N . VAL A 1 105 ? -14.732 2.956 9.386 1.00 98.19 105 VAL A N 1
ATOM 770 C CA . VAL A 1 105 ? -14.924 3.075 10.836 1.00 98.19 105 VAL A CA 1
ATOM 771 C C . VAL A 1 105 ? -15.869 4.239 11.124 1.00 98.19 105 VAL A C 1
ATOM 773 O O . VAL A 1 105 ? -15.605 5.368 10.704 1.00 98.19 105 VAL A O 1
ATOM 776 N N . PHE A 1 106 ? -16.939 3.974 11.872 1.00 97.38 106 PHE A N 1
ATOM 777 C CA . PHE A 1 106 ? -17.890 4.975 12.351 1.00 97.38 106 PHE A CA 1
ATOM 778 C C . PHE A 1 106 ? -17.634 5.323 13.820 1.00 97.38 106 PHE A C 1
ATOM 780 O O . PHE A 1 106 ? -17.305 4.452 14.622 1.00 97.38 106 PHE A O 1
ATOM 787 N N . GLY A 1 107 ? -17.763 6.606 14.161 1.00 93.38 107 GLY A N 1
ATOM 788 C CA . GLY A 1 107 ? -17.473 7.123 15.504 1.00 93.38 107 GLY A CA 1
ATOM 789 C C . GLY A 1 107 ? -18.471 6.705 16.579 1.00 93.38 107 GLY A C 1
ATOM 790 O O . GLY A 1 107 ? -19.582 6.288 16.277 1.00 93.38 107 GLY A O 1
ATOM 791 N N . GLU A 1 108 ? -18.058 6.860 17.836 1.00 89.81 108 GLU A N 1
ATOM 792 C CA . GLU A 1 108 ? -18.852 6.543 19.031 1.00 89.81 108 GLU A CA 1
ATOM 793 C C . GLU A 1 108 ? -20.141 7.370 19.145 1.00 89.81 108 GLU A C 1
ATOM 795 O O . GLU A 1 108 ? -20.219 8.515 18.690 1.00 89.81 108 GLU A O 1
ATOM 800 N N . GLY A 1 109 ? -21.125 6.826 19.855 1.00 90.75 109 GLY A N 1
ATOM 801 C CA . GLY A 1 109 ? -22.386 7.463 20.210 1.00 90.75 109 GLY A CA 1
ATOM 802 C C . GLY A 1 109 ? -23.480 7.305 19.157 1.00 90.75 109 GLY A C 1
ATOM 803 O O . GLY A 1 109 ? -24.656 7.376 19.508 1.00 90.75 109 GLY A O 1
ATOM 804 N N . VAL A 1 110 ? -23.147 7.057 17.883 1.00 93.94 110 VAL A N 1
ATOM 805 C CA . VAL A 1 110 ? -24.162 6.840 16.830 1.00 93.94 110 VAL A CA 1
ATOM 806 C C . VAL A 1 110 ? -24.869 5.487 16.972 1.00 93.94 110 VAL A C 1
ATOM 808 O O . VAL A 1 110 ? -25.981 5.312 16.472 1.00 93.94 110 VAL A O 1
ATOM 811 N N . GLU A 1 111 ? -24.261 4.549 17.695 1.00 95.50 111 GLU A N 1
ATOM 812 C CA . GLU A 1 111 ? -24.833 3.258 18.060 1.00 95.50 111 GLU A CA 1
ATOM 813 C C . GLU A 1 111 ? -25.949 3.341 19.096 1.00 95.50 111 GLU A C 1
ATOM 815 O O . GLU A 1 111 ? -26.798 2.451 19.163 1.00 95.50 111 GLU A O 1
ATOM 820 N N . GLU A 1 112 ? -26.014 4.427 19.864 1.00 94.31 112 GLU A N 1
ATOM 821 C CA . GLU A 1 112 ? -27.086 4.625 20.827 1.00 94.31 112 GLU A CA 1
ATOM 822 C C . GLU A 1 112 ? -28.413 4.875 20.102 1.00 94.31 112 GLU A C 1
ATOM 824 O O . GLU A 1 112 ? -28.540 5.805 19.306 1.00 94.31 112 GLU A O 1
ATOM 829 N N . SER A 1 113 ? -29.466 4.128 20.449 1.00 95.56 113 SER A N 1
ATOM 830 C CA . SER A 1 113 ? -30.792 4.282 19.824 1.00 95.56 113 SER A CA 1
ATOM 831 C C . SER A 1 113 ? -31.414 5.678 19.992 1.00 95.56 113 SER A C 1
ATOM 833 O O . SER A 1 113 ? -32.390 6.016 19.327 1.00 95.56 113 SER A O 1
ATOM 835 N N . THR A 1 114 ? -30.895 6.476 20.928 1.00 94.19 114 THR A N 1
ATOM 836 C CA . THR A 1 114 ? -31.294 7.869 21.174 1.00 94.19 114 THR A CA 1
ATOM 837 C C . THR A 1 114 ? -30.545 8.883 20.311 1.00 94.19 114 THR A C 1
ATOM 839 O O . THR A 1 114 ? -30.947 10.048 20.276 1.00 94.19 114 THR A O 1
ATOM 842 N N . HIS A 1 115 ? -29.472 8.483 19.626 1.00 92.38 115 HIS A N 1
ATOM 843 C CA . HIS A 1 115 ? -28.717 9.359 18.742 1.00 92.38 115 HIS A CA 1
ATOM 844 C C . HIS A 1 115 ? -29.526 9.689 17.480 1.00 92.38 115 HIS A C 1
ATOM 846 O O . HIS A 1 115 ? -30.148 8.820 16.867 1.00 92.38 115 HIS A O 1
ATOM 852 N N . GLY A 1 116 ? -29.502 10.958 17.061 1.00 93.88 116 GLY A N 1
ATOM 853 C CA . GLY A 1 116 ? -30.318 11.449 15.942 1.00 93.88 116 GLY A CA 1
ATOM 854 C C . GLY A 1 116 ? -29.998 10.802 14.591 1.00 93.88 116 GLY A C 1
ATOM 855 O O . GLY A 1 116 ? -30.851 10.802 13.708 1.00 93.88 116 GLY A O 1
ATOM 856 N N . ASP A 1 117 ? -28.800 10.229 14.449 1.00 94.94 117 ASP A N 1
ATOM 857 C CA . ASP A 1 117 ? -28.345 9.556 13.227 1.00 94.94 117 ASP A CA 1
ATOM 858 C C . ASP A 1 117 ? -28.304 8.025 13.313 1.00 94.94 117 ASP A C 1
ATOM 860 O O . ASP A 1 117 ? -27.833 7.379 12.380 1.00 94.94 117 ASP A O 1
ATOM 864 N N . HIS A 1 118 ? -28.795 7.433 14.408 1.00 96.75 118 HIS A N 1
ATOM 865 C CA . HIS A 1 118 ? -28.742 5.985 14.634 1.00 96.75 118 HIS A CA 1
ATOM 866 C C . HIS A 1 118 ? -29.405 5.195 13.498 1.00 96.75 118 HIS A C 1
ATOM 868 O O . HIS A 1 118 ? -28.758 4.395 12.827 1.00 96.75 118 HIS A O 1
ATOM 874 N N . VAL A 1 119 ? -30.681 5.491 13.220 1.00 97.81 119 VAL A N 1
ATOM 875 C CA . VAL A 1 119 ? -31.466 4.802 12.178 1.00 97.81 119 VAL A CA 1
ATOM 876 C C . VAL A 1 119 ? -30.827 4.965 10.796 1.00 97.81 119 VAL A C 1
ATOM 878 O O . VAL A 1 119 ? -30.750 3.998 10.041 1.00 97.81 119 VAL A O 1
ATOM 881 N N . ASN A 1 120 ? -30.327 6.164 10.480 1.00 97.75 120 ASN A N 1
ATOM 882 C CA . ASN A 1 120 ? -29.661 6.416 9.202 1.00 97.75 120 ASN A CA 1
ATOM 883 C C . ASN A 1 120 ? -28.357 5.630 9.081 1.00 97.75 120 ASN A C 1
ATOM 885 O O . ASN A 1 120 ? -28.085 5.048 8.037 1.00 97.75 120 ASN A O 1
ATOM 889 N N . THR A 1 121 ? -27.560 5.586 10.149 1.00 97.81 121 THR A N 1
ATOM 890 C CA . THR A 1 121 ? -26.290 4.855 10.168 1.00 97.81 121 THR A CA 1
ATOM 891 C C . THR A 1 121 ? -26.526 3.355 9.999 1.00 97.81 121 THR A C 1
ATOM 893 O O . THR A 1 121 ? -25.829 2.723 9.210 1.00 97.81 121 THR A O 1
ATOM 896 N N . THR A 1 122 ? -27.553 2.789 10.647 1.00 98.62 122 THR A N 1
ATOM 897 C CA . THR A 1 122 ? -27.960 1.390 10.431 1.00 98.62 122 THR A CA 1
ATOM 898 C C . THR A 1 122 ? -28.322 1.121 8.968 1.00 98.62 122 THR A C 1
ATOM 900 O O . THR A 1 122 ? -27.875 0.127 8.400 1.00 98.62 122 THR A O 1
ATOM 903 N N . GLU A 1 123 ? -29.095 2.004 8.328 1.00 98.56 123 GLU A N 1
ATOM 904 C CA . GLU A 1 123 ? -29.438 1.862 6.906 1.00 98.56 123 GLU A CA 1
ATOM 905 C C . GLU A 1 123 ? -28.200 1.987 6.000 1.00 98.56 123 GLU A C 1
ATOM 907 O O . GLU A 1 123 ? -28.034 1.199 5.070 1.00 98.56 123 GLU A O 1
ATOM 912 N N . ILE A 1 124 ? -27.293 2.928 6.284 1.00 98.69 124 ILE A N 1
ATOM 913 C CA . ILE A 1 124 ? -26.040 3.107 5.535 1.00 98.69 124 ILE A CA 1
ATOM 914 C C . ILE A 1 124 ? -25.176 1.843 5.608 1.00 98.69 124 ILE A C 1
ATOM 916 O O . ILE A 1 124 ? -24.694 1.397 4.568 1.00 98.69 124 ILE A O 1
ATOM 920 N N . ILE A 1 125 ? -25.019 1.232 6.788 1.00 98.81 125 ILE A N 1
ATOM 921 C CA . ILE A 1 125 ? -24.276 -0.031 6.958 1.00 98.81 125 ILE A CA 1
ATOM 922 C C . ILE A 1 125 ? -24.886 -1.136 6.084 1.00 98.81 125 ILE A C 1
ATOM 924 O O . ILE A 1 125 ? -24.176 -1.790 5.321 1.00 98.81 125 ILE A O 1
ATOM 928 N N . GLN A 1 126 ? -26.213 -1.290 6.102 1.00 98.75 126 GLN A N 1
ATOM 929 C CA . GLN A 1 126 ? -26.896 -2.279 5.260 1.00 98.75 126 GLN A CA 1
ATOM 930 C C . GLN A 1 126 ? -26.659 -2.031 3.763 1.00 98.75 126 GLN A C 1
ATOM 932 O O . GLN A 1 126 ? -26.429 -2.973 3.003 1.00 98.75 126 GLN A O 1
ATOM 937 N N . LEU A 1 127 ? -26.695 -0.770 3.327 1.00 98.69 127 LEU A N 1
ATOM 938 C CA . LEU A 1 127 ? -26.437 -0.390 1.938 1.00 98.69 127 LEU A CA 1
ATOM 939 C C . LEU A 1 127 ? -24.976 -0.623 1.528 1.00 98.69 127 LEU A C 1
ATOM 941 O O . LEU A 1 127 ? -24.737 -0.991 0.375 1.00 98.69 127 LEU A O 1
ATOM 945 N N . LEU A 1 128 ? -24.018 -0.441 2.445 1.00 98.62 128 LEU A N 1
ATOM 946 C CA . LEU A 1 128 ? -22.604 -0.762 2.230 1.00 98.62 128 LEU A CA 1
ATOM 947 C C . LEU A 1 128 ? -22.413 -2.246 1.935 1.00 98.62 128 LEU A C 1
ATOM 949 O O . LEU A 1 128 ? -21.808 -2.600 0.920 1.00 98.62 128 LEU A O 1
ATOM 953 N N . HIS A 1 129 ? -23.009 -3.109 2.754 1.00 98.50 129 HIS A N 1
ATOM 954 C CA . HIS A 1 129 ? -22.959 -4.555 2.552 1.00 98.50 129 HIS A CA 1
ATOM 955 C C . HIS A 1 129 ? -23.624 -4.990 1.249 1.00 98.50 129 HIS A C 1
ATOM 957 O O . HIS A 1 129 ? -23.055 -5.777 0.497 1.00 98.50 129 HIS A O 1
ATOM 963 N N . GLN A 1 130 ? -24.817 -4.465 0.960 1.00 98.31 130 GLN A N 1
ATOM 964 C CA . GLN A 1 130 ? -25.617 -4.890 -0.193 1.00 98.31 130 GLN A CA 1
ATOM 965 C C . GLN A 1 130 ? -25.023 -4.459 -1.535 1.00 98.31 130 GLN A C 1
ATOM 967 O O . GLN A 1 130 ? -25.104 -5.214 -2.503 1.00 98.31 130 GLN A O 1
ATOM 972 N N . ASN A 1 131 ? -24.463 -3.248 -1.609 1.00 98.31 131 ASN A N 1
ATOM 973 C CA . ASN A 1 131 ? -24.111 -2.631 -2.890 1.00 98.31 131 ASN A CA 1
ATOM 974 C C . ASN A 1 131 ? -22.603 -2.525 -3.137 1.00 98.31 131 ASN A C 1
ATOM 976 O O . ASN A 1 131 ? -22.200 -2.418 -4.294 1.00 98.31 131 ASN A O 1
ATOM 980 N N . TYR A 1 132 ? -21.781 -2.540 -2.084 1.00 97.69 132 TYR A N 1
ATOM 981 C CA . TYR A 1 132 ? -20.349 -2.236 -2.190 1.00 97.69 132 TYR A CA 1
ATOM 982 C C . TYR A 1 132 ? -19.447 -3.325 -1.598 1.00 97.69 132 TYR A C 1
ATOM 984 O O . TYR A 1 132 ? -18.277 -3.400 -1.964 1.00 97.69 132 TYR A O 1
ATOM 992 N N . GLY A 1 133 ? -19.970 -4.184 -0.714 1.00 97.06 133 GLY A N 1
ATOM 993 C CA . GLY A 1 133 ? -19.177 -5.210 -0.030 1.00 97.06 133 GLY A CA 1
ATOM 994 C C . GLY A 1 133 ? -18.127 -4.636 0.930 1.00 97.06 133 GLY A C 1
ATOM 995 O O . GLY A 1 133 ? -17.148 -5.314 1.232 1.00 97.06 133 GLY A O 1
ATOM 996 N N . ALA A 1 134 ? -18.303 -3.387 1.375 1.00 97.56 134 ALA A N 1
ATOM 997 C CA . ALA A 1 134 ? -17.402 -2.721 2.311 1.00 97.56 134 ALA A CA 1
ATOM 998 C C . ALA A 1 134 ? -17.631 -3.216 3.746 1.00 97.56 134 ALA A C 1
ATOM 1000 O O . ALA A 1 134 ? -18.778 -3.410 4.150 1.00 97.56 134 ALA A O 1
ATOM 1001 N N . ARG A 1 135 ? -16.551 -3.369 4.521 1.00 98.50 135 ARG A N 1
ATOM 1002 C CA . ARG A 1 135 ? -16.605 -3.711 5.949 1.00 98.50 135 ARG A CA 1
ATOM 1003 C C . ARG A 1 135 ? -16.882 -2.462 6.781 1.00 98.50 135 ARG A C 1
ATOM 1005 O O . ARG A 1 135 ? -16.208 -1.447 6.608 1.00 98.50 135 ARG A O 1
ATOM 1012 N N . ALA A 1 136 ? -17.819 -2.546 7.714 1.00 98.69 136 ALA A N 1
ATOM 1013 C CA . ALA A 1 136 ? -18.146 -1.490 8.662 1.00 98.69 136 ALA A CA 1
ATOM 1014 C C . ALA A 1 136 ? -17.657 -1.852 10.070 1.00 98.69 136 ALA A C 1
ATOM 1016 O O . ALA A 1 136 ? -17.890 -2.958 10.551 1.00 98.69 136 ALA A O 1
ATOM 1017 N N . PHE A 1 137 ? -17.018 -0.902 10.747 1.00 98.81 137 PHE A N 1
ATOM 1018 C CA . PHE A 1 137 ? -16.537 -1.043 12.118 1.00 98.81 137 PHE A CA 1
ATOM 1019 C C . PHE A 1 137 ? -17.121 0.054 13.005 1.00 98.81 137 PHE A C 1
ATOM 1021 O O . PHE A 1 137 ? -17.124 1.227 12.631 1.00 98.81 137 PHE A O 1
ATOM 1028 N N . GLY A 1 138 ? -17.588 -0.324 14.192 1.00 98.31 138 GLY A N 1
ATOM 1029 C CA . GLY A 1 138 ? -18.043 0.616 15.216 1.00 98.31 138 GLY A CA 1
ATOM 1030 C C . GLY A 1 138 ? -16.919 1.012 16.169 1.00 98.31 138 GLY A C 1
ATOM 1031 O O . GLY A 1 138 ? -16.187 0.139 16.628 1.00 98.31 138 GLY A O 1
ATOM 1032 N N . TYR A 1 139 ? -16.758 2.296 16.476 1.00 96.69 139 TYR A N 1
ATOM 1033 C CA . TYR A 1 139 ? -15.735 2.770 17.413 1.00 96.69 139 TYR A CA 1
ATOM 1034 C C . TYR A 1 139 ? -16.129 2.521 18.876 1.00 96.69 139 TYR A C 1
ATOM 1036 O O . TYR A 1 139 ? -17.266 2.781 19.277 1.00 96.69 139 TYR A O 1
ATOM 1044 N N . ILE A 1 140 ? -15.150 2.120 19.691 1.00 94.25 140 ILE A N 1
ATOM 1045 C CA . ILE A 1 140 ? -15.163 2.241 21.153 1.00 94.25 140 ILE A CA 1
ATOM 1046 C C . ILE A 1 140 ? -13.808 2.754 21.668 1.00 94.25 140 ILE A C 1
ATOM 1048 O O . ILE A 1 140 ? -12.766 2.573 21.036 1.00 94.25 140 ILE A O 1
ATOM 1052 N N . ASN A 1 141 ? -13.802 3.323 22.874 1.00 91.38 141 ASN A N 1
ATOM 1053 C CA . ASN A 1 141 ? -12.585 3.740 23.569 1.00 91.38 141 ASN A CA 1
ATOM 1054 C C . ASN A 1 141 ? -12.218 2.763 24.703 1.00 91.38 141 ASN A C 1
ATOM 1056 O O . ASN A 1 141 ? -12.979 2.617 25.661 1.00 91.38 141 ASN A O 1
ATOM 1060 N N . ALA A 1 142 ? -11.030 2.147 24.666 1.00 90.69 142 ALA A N 1
ATOM 1061 C CA . ALA A 1 142 ? -10.622 1.175 25.689 1.00 90.69 142 ALA A CA 1
ATOM 1062 C C . ALA A 1 142 ? -10.480 1.778 27.106 1.00 90.69 142 ALA A C 1
ATOM 1064 O O . ALA A 1 142 ? -10.617 1.069 28.104 1.00 90.69 142 ALA A O 1
ATOM 1065 N N . THR A 1 143 ? -10.206 3.084 27.222 1.00 84.56 143 THR A N 1
ATOM 1066 C CA . THR A 1 143 ? -9.867 3.749 28.502 1.00 84.56 143 THR A CA 1
ATOM 1067 C C . THR A 1 143 ? -11.065 4.207 29.314 1.00 84.56 143 THR A C 1
ATOM 1069 O O . THR A 1 143 ? -10.965 4.330 30.539 1.00 84.56 143 T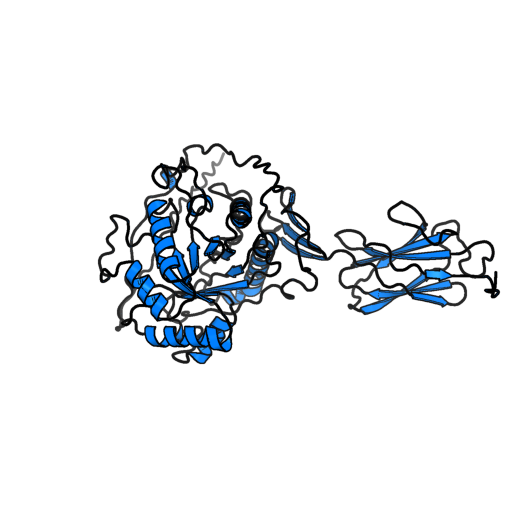HR A O 1
ATOM 1072 N N . ARG A 1 144 ? -12.205 4.422 28.655 1.00 72.44 144 ARG A N 1
ATOM 1073 C CA . ARG A 1 144 ? -13.383 5.074 29.238 1.00 72.44 144 ARG A CA 1
ATOM 1074 C C . ARG A 1 144 ? -14.069 4.236 30.330 1.00 72.44 144 ARG A C 1
ATOM 1076 O O . ARG A 1 144 ? -14.866 4.772 31.093 1.00 72.44 144 ARG A O 1
ATOM 1083 N N . TRP A 1 145 ? -13.712 2.952 30.474 1.00 61.38 145 TRP A N 1
ATOM 1084 C CA . TRP A 1 145 ? -14.435 2.020 31.355 1.00 61.38 145 TRP A CA 1
ATOM 1085 C C . TRP A 1 145 ? -13.583 1.042 32.178 1.00 61.38 145 TRP A C 1
ATOM 1087 O O . TRP A 1 145 ? -14.082 0.012 32.626 1.00 61.38 145 TRP A O 1
ATOM 1097 N N . GLY A 1 146 ? -12.315 1.360 32.436 1.00 47.78 146 GLY A N 1
ATOM 1098 C CA . GLY A 1 146 ? -11.437 0.508 33.258 1.00 47.78 146 GLY A CA 1
ATOM 1099 C C . GLY A 1 146 ? -10.452 1.260 34.146 1.00 47.78 146 GLY A C 1
ATOM 1100 O O . GLY A 1 146 ? -9.749 0.650 34.947 1.00 47.78 146 GLY A O 1
ATOM 1101 N N . THR A 1 147 ? -10.411 2.585 34.039 1.00 48.12 147 THR A N 1
ATOM 1102 C CA . THR A 1 147 ? -9.585 3.436 34.890 1.00 48.12 147 THR A CA 1
ATOM 1103 C C . THR A 1 147 ? -10.501 4.214 35.829 1.00 48.12 147 THR A C 1
ATOM 1105 O O . THR A 1 147 ? -11.679 4.415 35.546 1.00 48.12 147 THR A O 1
ATOM 1108 N N . THR A 1 148 ? -9.995 4.680 36.967 1.00 45.44 148 THR A N 1
ATOM 1109 C CA . THR A 1 148 ? -10.719 5.545 37.923 1.00 45.44 148 THR A CA 1
ATOM 1110 C C . THR A 1 148 ? -11.239 6.860 37.307 1.00 45.44 148 THR A C 1
ATOM 1112 O O . THR A 1 148 ? -11.853 7.674 38.001 1.00 45.44 148 THR A O 1
ATOM 1115 N N . TRP A 1 149 ? -11.013 7.070 36.009 1.00 42.31 149 TRP A N 1
ATOM 1116 C CA . TRP A 1 149 ? -11.494 8.170 35.198 1.00 42.31 149 TRP A CA 1
ATOM 1117 C C . TRP A 1 149 ? -12.984 8.006 34.881 1.00 42.31 149 TRP A C 1
ATOM 1119 O O . TRP A 1 149 ? -13.397 7.630 33.789 1.00 42.31 149 TRP A O 1
ATOM 1129 N N . THR A 1 150 ? -13.820 8.282 35.879 1.00 43.97 150 THR A N 1
ATOM 1130 C CA . THR A 1 150 ? -15.267 8.372 35.667 1.00 43.97 150 THR A CA 1
ATOM 1131 C C . THR A 1 150 ? -15.533 9.599 34.804 1.00 43.97 150 THR A C 1
ATOM 1133 O O . THR A 1 150 ? -15.407 10.732 35.271 1.00 43.97 150 THR A O 1
ATOM 1136 N N . VAL A 1 151 ? -15.895 9.393 33.542 1.00 45.09 151 VAL A N 1
ATOM 1137 C CA . VAL A 1 151 ? -16.407 10.471 32.699 1.00 45.09 151 VAL A CA 1
ATOM 1138 C C . VAL A 1 151 ? -17.778 10.845 33.246 1.00 45.09 151 VAL A C 1
ATOM 1140 O O . VAL A 1 151 ? -18.756 10.110 33.127 1.00 45.09 151 VAL A O 1
ATOM 1143 N N . THR A 1 152 ? -17.848 11.986 33.920 1.00 41.38 152 THR A N 1
ATOM 1144 C CA . THR A 1 152 ? -19.108 12.562 34.383 1.00 41.38 152 THR A CA 1
ATOM 1145 C C . THR A 1 152 ? -19.963 12.958 33.183 1.00 41.38 152 THR A C 1
ATOM 1147 O O . THR A 1 152 ? -19.652 13.945 32.523 1.00 41.38 152 THR A O 1
ATOM 1150 N N . GLY A 1 153 ? -21.061 12.239 32.933 1.00 48.97 153 GLY A N 1
ATOM 1151 C CA . GLY A 1 153 ? -22.156 12.747 32.097 1.00 48.97 153 GLY A CA 1
ATOM 1152 C C . GLY A 1 153 ? -22.787 11.778 31.098 1.00 48.97 153 GLY A C 1
ATOM 1153 O O . GLY A 1 153 ? -23.879 12.078 30.627 1.00 48.97 153 GLY A O 1
ATOM 1154 N N . SER A 1 154 ? -22.180 10.629 30.797 1.00 45.09 154 SER A N 1
ATOM 1155 C CA . SER A 1 154 ? -22.822 9.583 29.989 1.00 45.09 154 SER A CA 1
ATOM 1156 C C . SER A 1 154 ? -23.510 8.559 30.887 1.00 45.09 154 SER A C 1
ATOM 1158 O O . SER A 1 154 ? -22.984 8.171 31.932 1.00 45.09 154 SER A O 1
ATOM 1160 N N . SER A 1 155 ? -24.711 8.129 30.495 1.00 44.41 155 SER A N 1
ATOM 1161 C CA . SER A 1 155 ? -25.363 6.961 31.094 1.00 44.41 155 SER A CA 1
ATOM 1162 C C . SER A 1 155 ? -24.375 5.783 31.084 1.00 44.41 155 SER A C 1
ATOM 1164 O O . SER A 1 155 ? -23.728 5.574 30.059 1.00 44.41 155 SER A O 1
ATOM 1166 N N . PRO A 1 156 ? -24.205 5.028 32.183 1.00 44.72 156 PRO A N 1
ATOM 1167 C CA . PRO A 1 156 ? -23.191 3.984 32.292 1.00 44.72 156 PRO A CA 1
ATOM 1168 C C . PRO A 1 156 ? -23.645 2.713 31.563 1.00 44.72 156 PRO A C 1
ATOM 1170 O O . PRO A 1 156 ? -23.887 1.678 32.183 1.00 44.72 156 PRO A O 1
ATOM 1173 N N . ALA A 1 157 ? -23.790 2.784 30.242 1.00 58.03 157 ALA A N 1
ATOM 1174 C CA . ALA A 1 157 ? -23.658 1.590 29.429 1.00 58.03 157 ALA A CA 1
ATOM 1175 C C . ALA A 1 157 ? -22.198 1.124 29.574 1.00 58.03 157 ALA A C 1
ATOM 1177 O O . ALA A 1 157 ? -21.265 1.920 29.445 1.00 58.03 157 ALA A O 1
ATOM 1178 N N . SER A 1 158 ? -21.988 -0.139 29.949 1.00 77.31 158 SER A N 1
ATOM 1179 C CA . SER A 1 158 ? -20.657 -0.742 29.879 1.00 77.31 158 SER A CA 1
ATOM 1180 C C . SER A 1 158 ? -20.206 -0.766 28.416 1.00 77.31 158 SER A C 1
ATOM 1182 O O . SER A 1 158 ? -21.044 -0.795 27.515 1.00 77.31 158 SER A O 1
ATOM 1184 N N . TRP A 1 159 ? -18.899 -0.802 28.153 1.00 81.19 159 TRP A N 1
ATOM 1185 C CA . TRP A 1 159 ? -18.390 -0.990 26.787 1.00 81.19 159 TRP A CA 1
ATOM 1186 C C . TRP A 1 159 ? -19.016 -2.226 26.110 1.00 81.19 159 TRP A C 1
ATOM 1188 O O . TRP A 1 159 ? -19.301 -2.183 24.921 1.00 81.19 159 TRP A O 1
ATOM 1198 N N . GLU A 1 160 ? -19.347 -3.279 26.870 1.00 88.50 160 GLU A N 1
ATOM 1199 C CA . GLU A 1 160 ? -20.091 -4.452 26.381 1.00 88.50 160 GLU A CA 1
ATOM 1200 C C . GLU A 1 160 ? -21.475 -4.103 25.811 1.00 88.50 160 GLU A C 1
ATOM 1202 O O . GLU A 1 160 ? -21.877 -4.672 24.801 1.00 88.50 160 GLU A O 1
ATOM 1207 N N . ALA A 1 161 ? -22.194 -3.153 26.415 1.00 90.19 161 ALA A N 1
ATOM 1208 C CA . ALA A 1 161 ? -23.478 -2.697 25.892 1.00 90.19 161 ALA A CA 1
ATOM 1209 C C . ALA A 1 161 ? -23.306 -1.905 24.585 1.00 90.19 161 ALA A C 1
ATOM 1211 O O . ALA A 1 161 ? -24.125 -2.053 23.683 1.00 90.19 161 ALA A O 1
ATOM 1212 N N . HIS A 1 162 ? -22.224 -1.130 24.441 1.00 91.81 162 HIS A N 1
ATOM 1213 C CA . HIS A 1 162 ? -21.881 -0.507 23.157 1.00 91.81 162 HIS A CA 1
ATOM 1214 C C . HIS A 1 162 ? -21.534 -1.567 22.098 1.00 91.81 162 HIS A C 1
ATOM 1216 O O . HIS A 1 162 ? -21.953 -1.433 20.950 1.00 91.81 162 HIS A O 1
ATOM 1222 N N . LEU A 1 163 ? -20.855 -2.662 22.473 1.00 95.38 163 LEU A N 1
ATOM 1223 C CA . LEU A 1 163 ? -20.639 -3.794 21.563 1.00 95.38 163 LEU A CA 1
ATOM 1224 C C . LEU A 1 163 ? -21.961 -4.410 21.092 1.00 95.38 163 LEU A C 1
ATOM 1226 O O . LEU A 1 163 ? -22.103 -4.707 19.909 1.00 95.38 163 LEU A O 1
ATOM 1230 N N . ASP A 1 164 ? -22.926 -4.593 21.997 1.00 96.56 164 ASP A N 1
ATOM 1231 C CA . ASP A 1 164 ? -24.252 -5.119 21.652 1.00 96.56 164 ASP A CA 1
ATOM 1232 C C . ASP A 1 164 ? -25.017 -4.179 20.714 1.00 96.56 164 ASP A C 1
ATOM 1234 O O . ASP A 1 164 ? -25.661 -4.639 19.771 1.00 96.56 164 ASP A O 1
ATOM 1238 N N . MET A 1 165 ? -24.930 -2.865 20.941 1.00 96.75 165 MET A N 1
ATOM 1239 C CA . MET A 1 165 ? -25.554 -1.857 20.080 1.00 96.75 165 MET A CA 1
ATOM 1240 C C . MET A 1 165 ? -24.949 -1.870 18.675 1.00 96.75 165 MET A C 1
ATOM 1242 O O . MET A 1 165 ? -25.686 -1.966 17.693 1.00 96.75 165 MET A O 1
ATOM 1246 N N . TRP A 1 166 ? -23.619 -1.857 18.569 1.00 98.25 166 TRP A N 1
ATOM 1247 C CA . TRP A 1 166 ? -22.930 -1.955 17.285 1.00 98.25 166 TRP A CA 1
ATOM 1248 C C . TRP A 1 166 ? -23.252 -3.263 16.557 1.00 98.25 166 TRP A C 1
ATOM 1250 O O . TRP A 1 166 ? -23.602 -3.240 15.374 1.00 98.25 166 TRP A O 1
ATOM 1260 N N . ALA A 1 167 ? -23.216 -4.397 17.263 1.00 98.50 167 ALA A N 1
ATOM 1261 C CA . ALA A 1 167 ? -23.589 -5.696 16.708 1.00 98.50 167 ALA A CA 1
ATOM 1262 C C . ALA A 1 167 ? -25.034 -5.697 16.177 1.00 98.50 167 ALA A C 1
ATOM 1264 O O . ALA A 1 167 ? -25.294 -6.213 15.092 1.00 98.50 167 ALA A O 1
ATOM 1265 N N . ALA A 1 168 ? -25.974 -5.075 16.898 1.00 98.38 168 ALA A N 1
ATOM 1266 C CA . ALA A 1 168 ? -27.372 -4.968 16.479 1.00 98.38 168 ALA A CA 1
ATOM 1267 C C . ALA A 1 168 ? -27.570 -4.096 15.226 1.00 98.38 168 ALA A C 1
ATOM 1269 O O . ALA A 1 168 ? -28.511 -4.328 14.466 1.00 98.38 168 ALA A O 1
ATOM 1270 N N . MET A 1 169 ? -26.686 -3.124 14.983 1.00 98.62 169 MET A N 1
ATOM 1271 C CA . MET A 1 169 ? -26.669 -2.344 13.739 1.00 98.62 169 MET A CA 1
ATOM 1272 C C . MET A 1 169 ? -26.067 -3.108 12.554 1.00 98.62 169 MET A C 1
ATOM 1274 O O . MET A 1 169 ? -26.222 -2.665 11.417 1.00 98.62 169 MET A O 1
ATOM 1278 N N . GLY A 1 170 ? -25.414 -4.246 12.809 1.00 98.50 170 GLY A N 1
ATOM 1279 C CA . GLY A 1 170 ? -24.842 -5.110 11.785 1.00 98.50 170 GLY A CA 1
ATOM 1280 C C . GLY A 1 170 ? -23.446 -4.700 11.329 1.00 98.50 170 GLY A C 1
ATOM 1281 O O . GLY A 1 170 ? -23.149 -4.857 10.155 1.00 98.50 170 GLY A O 1
ATOM 1282 N N . VAL A 1 171 ? -22.594 -4.157 12.202 1.00 98.81 171 VAL A N 1
ATOM 1283 C CA . VAL A 1 171 ? -21.169 -3.964 11.862 1.00 98.81 171 VAL A CA 1
ATOM 1284 C C . VAL A 1 171 ? -20.443 -5.307 11.696 1.00 98.81 171 VAL A C 1
ATOM 1286 O O . VAL A 1 171 ? -20.858 -6.317 12.260 1.00 98.81 171 VAL A O 1
ATOM 1289 N N . ASP A 1 172 ? -19.328 -5.311 10.966 1.00 98.81 172 ASP A N 1
ATOM 1290 C CA . ASP A 1 172 ? -18.437 -6.469 10.791 1.00 98.81 172 ASP A CA 1
ATOM 1291 C C . ASP A 1 172 ? -17.404 -6.592 11.922 1.00 98.81 172 ASP A C 1
ATOM 1293 O O . ASP A 1 172 ? -16.811 -7.651 12.149 1.00 98.81 172 ASP A O 1
ATOM 1297 N N . GLY A 1 173 ? -17.158 -5.493 12.633 1.00 98.75 173 GLY A N 1
ATOM 1298 C CA . GLY A 1 173 ? -16.161 -5.449 13.685 1.00 98.75 173 GLY A CA 1
ATOM 1299 C C . GLY A 1 173 ? -16.230 -4.207 14.557 1.00 98.75 173 GLY A C 1
ATOM 1300 O O . GLY A 1 173 ? -17.088 -3.339 14.399 1.00 98.75 173 GLY A O 1
ATOM 1301 N N . ILE A 1 174 ? -15.293 -4.131 15.495 1.00 98.62 174 ILE A N 1
ATOM 1302 C CA . ILE A 1 174 ? -15.194 -3.050 16.469 1.00 98.62 174 ILE A CA 1
ATOM 1303 C C . ILE A 1 174 ? -13.813 -2.427 16.376 1.00 98.62 174 ILE A C 1
ATOM 1305 O O . ILE A 1 174 ? -12.804 -3.107 16.563 1.00 98.62 174 ILE A O 1
ATOM 1309 N N . PHE A 1 175 ? -13.780 -1.130 16.100 1.00 98.62 175 PHE A N 1
ATOM 1310 C CA . PHE A 1 175 ? -12.570 -0.339 16.178 1.00 98.62 175 PHE A CA 1
ATOM 1311 C C . PHE A 1 175 ? -12.313 0.069 17.630 1.00 98.62 175 PHE A C 1
ATOM 1313 O O . PHE A 1 175 ? -13.118 0.784 18.225 1.00 98.62 175 PHE A O 1
ATOM 1320 N N . VAL A 1 176 ? -11.208 -0.391 18.213 1.00 97.69 176 VAL A N 1
ATOM 1321 C CA . VAL A 1 176 ? -10.880 -0.165 19.626 1.00 97.69 176 VAL A CA 1
ATOM 1322 C C . VAL A 1 176 ? -9.711 0.799 19.730 1.00 97.69 176 VAL A C 1
ATOM 1324 O O . VAL A 1 176 ? -8.565 0.436 19.466 1.00 97.69 176 VAL A O 1
ATOM 1327 N N . ASP A 1 177 ? -9.992 2.023 20.151 1.00 95.62 177 ASP A N 1
ATOM 1328 C CA . ASP A 1 177 ? -8.974 3.055 20.301 1.00 95.62 177 ASP A CA 1
ATOM 1329 C C . ASP A 1 177 ? -8.286 3.006 21.670 1.00 95.62 177 ASP A C 1
ATOM 1331 O O . ASP A 1 177 ? -8.850 2.510 22.654 1.00 95.62 177 ASP A O 1
ATOM 1335 N N . ARG A 1 178 ? -7.069 3.560 21.742 1.00 93.00 178 ARG A N 1
ATOM 1336 C CA . ARG A 1 178 ? -6.215 3.586 22.947 1.00 93.00 178 ARG A CA 1
ATOM 1337 C C . ARG A 1 178 ? -5.927 2.195 23.524 1.00 93.00 178 ARG A C 1
ATOM 1339 O O . ARG A 1 178 ? -5.838 2.009 24.738 1.00 93.00 178 ARG A O 1
ATOM 1346 N N . PHE A 1 179 ? -5.759 1.204 22.656 1.00 95.81 179 PHE A N 1
ATOM 1347 C CA . PHE A 1 179 ? -5.560 -0.199 23.009 1.00 95.81 179 PHE A CA 1
ATOM 1348 C C . PHE A 1 179 ? -4.100 -0.516 23.379 1.00 95.81 179 PHE A C 1
ATOM 1350 O O . PHE A 1 179 ? -3.480 -1.418 22.826 1.00 95.81 179 PHE A O 1
ATOM 1357 N N . SER A 1 180 ? -3.501 0.239 24.299 1.00 94.31 180 SER A N 1
ATOM 1358 C CA . SER A 1 180 ? -2.061 0.150 24.578 1.00 94.31 180 SER A CA 1
ATOM 1359 C C . SER A 1 180 ? -1.727 0.488 26.037 1.00 94.31 180 SER A C 1
ATOM 1361 O O . SER A 1 180 ? -2.484 1.192 26.710 1.00 94.31 180 SER A O 1
ATOM 1363 N N . TYR A 1 181 ? -0.599 -0.020 26.550 1.00 93.44 181 TYR A N 1
ATOM 1364 C CA . TYR A 1 181 ? -0.197 0.177 27.950 1.00 93.44 181 TYR A CA 1
ATOM 1365 C C . TYR A 1 181 ? 0.146 1.639 28.278 1.00 93.44 181 TYR A C 1
ATOM 1367 O O . TYR A 1 181 ? 0.086 2.040 29.423 1.00 93.44 181 TYR A O 1
ATOM 1375 N N . ASP A 1 182 ? 0.444 2.512 27.325 1.00 90.75 182 ASP A N 1
ATOM 1376 C CA . ASP A 1 182 ? 0.631 3.943 27.618 1.00 90.75 182 ASP A CA 1
ATOM 1377 C C . ASP A 1 182 ? -0.664 4.647 28.071 1.00 90.75 182 ASP A C 1
ATOM 1379 O O . ASP A 1 182 ? -0.619 5.725 28.661 1.00 90.75 182 ASP A O 1
ATOM 1383 N N . TRP A 1 183 ? -1.816 3.993 27.896 1.00 88.75 183 TRP A N 1
ATOM 1384 C CA . TRP A 1 183 ? -3.143 4.523 28.211 1.00 88.75 183 TRP A CA 1
ATOM 1385 C C . TRP A 1 183 ? -3.774 3.984 29.500 1.00 88.75 183 TRP A C 1
ATOM 1387 O O . TRP A 1 183 ? -4.962 4.190 29.748 1.00 88.75 183 TRP A O 1
ATOM 1397 N N . GLY A 1 184 ? -3.016 3.288 30.345 1.00 89.38 184 GLY A N 1
ATOM 1398 C CA . GLY A 1 184 ? -3.572 2.685 31.567 1.00 89.38 184 GLY A CA 1
ATOM 1399 C C . GLY A 1 184 ? -4.225 1.312 31.352 1.00 89.38 184 GLY A C 1
ATOM 1400 O O . GLY A 1 184 ? -4.765 0.748 32.303 1.00 89.38 184 GLY A O 1
ATOM 1401 N N . ILE A 1 185 ? -4.195 0.762 30.132 1.00 89.44 185 ILE A N 1
ATOM 1402 C CA . ILE A 1 185 ? -4.816 -0.528 29.809 1.00 89.44 185 ILE A CA 1
ATOM 1403 C C . ILE A 1 185 ? -3.853 -1.674 30.126 1.00 89.44 185 ILE A C 1
ATOM 1405 O O . ILE A 1 185 ? -2.688 -1.628 29.753 1.00 89.44 185 ILE A O 1
ATOM 1409 N N . THR A 1 186 ? -4.336 -2.719 30.799 1.00 93.06 186 THR A N 1
ATOM 1410 C CA . THR A 1 186 ? -3.550 -3.938 31.067 1.00 93.06 186 THR A CA 1
ATOM 1411 C C . THR A 1 186 ? -3.804 -5.012 30.010 1.00 93.06 186 THR A C 1
ATOM 1413 O O . THR A 1 186 ? -4.858 -5.015 29.374 1.00 93.06 186 THR A O 1
ATOM 1416 N N . ARG A 1 187 ? -2.909 -5.998 29.889 1.00 95.62 187 ARG A N 1
ATOM 1417 C CA . ARG A 1 187 ? -3.115 -7.182 29.039 1.00 95.62 187 ARG A CA 1
ATOM 1418 C C . ARG A 1 187 ? -4.402 -7.940 29.377 1.00 95.62 187 ARG A C 1
ATOM 1420 O O . ARG A 1 187 ? -5.093 -8.402 28.477 1.00 95.62 187 ARG A O 1
ATOM 1427 N N . VAL A 1 188 ? -4.764 -8.029 30.660 1.00 93.81 188 VAL A N 1
ATOM 1428 C CA . VAL A 1 188 ? -6.027 -8.657 31.095 1.00 93.81 188 VAL A CA 1
ATOM 1429 C C . VAL A 1 188 ? -7.229 -7.884 30.550 1.00 93.81 188 VAL A C 1
ATOM 1431 O O . VAL A 1 188 ? -8.172 -8.490 30.044 1.00 93.81 188 VAL A O 1
ATOM 1434 N N . THR A 1 189 ? -7.187 -6.551 30.604 1.00 92.31 189 THR A N 1
ATOM 1435 C CA . THR A 1 189 ? -8.235 -5.689 30.045 1.00 92.31 189 THR A CA 1
ATOM 1436 C C . THR A 1 189 ? -8.308 -5.812 28.523 1.00 92.31 189 THR A C 1
ATOM 1438 O O . THR A 1 189 ? -9.398 -6.011 27.998 1.00 92.31 189 THR A O 1
ATOM 1441 N N . GLN A 1 190 ? -7.166 -5.758 27.828 1.00 95.56 190 GLN A N 1
ATOM 1442 C CA . GLN A 1 190 ? -7.086 -5.964 26.377 1.00 95.56 190 GLN A CA 1
ATOM 1443 C C . GLN A 1 190 ? -7.732 -7.293 25.973 1.00 95.56 190 GLN A C 1
ATOM 1445 O O . GLN A 1 190 ? -8.638 -7.305 25.145 1.00 95.56 190 GLN A O 1
ATOM 1450 N N . ASN A 1 191 ? -7.323 -8.397 26.603 1.00 97.06 191 ASN A N 1
ATOM 1451 C CA . ASN A 1 191 ? -7.852 -9.725 26.296 1.00 97.06 191 ASN A CA 1
ATOM 1452 C C . ASN A 1 191 ? -9.348 -9.842 26.620 1.00 97.06 191 ASN A C 1
ATOM 1454 O O . ASN A 1 191 ? -10.083 -10.425 25.837 1.00 97.06 191 ASN A O 1
ATOM 1458 N N . SER A 1 192 ? -9.827 -9.223 27.706 1.00 95.00 192 SER A N 1
ATOM 1459 C CA . SER A 1 192 ? -11.264 -9.215 28.032 1.00 95.00 192 SER A CA 1
ATOM 1460 C C . SER A 1 192 ? -12.100 -8.489 26.970 1.00 95.00 192 SER A C 1
ATOM 1462 O O . SER A 1 192 ? -13.200 -8.932 26.646 1.00 95.00 192 SER A O 1
ATOM 1464 N N . ILE A 1 193 ? -11.583 -7.386 26.413 1.00 95.62 193 ILE A N 1
ATOM 1465 C CA . ILE A 1 193 ? -12.238 -6.661 25.315 1.00 95.62 193 ILE A CA 1
ATOM 1466 C C . ILE A 1 193 ? -12.268 -7.532 24.053 1.00 95.62 193 ILE A C 1
ATOM 1468 O O . ILE A 1 193 ? -13.327 -7.671 23.443 1.00 95.62 193 ILE A O 1
ATOM 1472 N N . LEU A 1 194 ? -11.137 -8.146 23.688 1.00 97.50 194 LEU A N 1
ATOM 1473 C CA . LEU A 1 194 ? -11.040 -9.036 22.524 1.00 97.50 194 LEU A CA 1
ATOM 1474 C C . LEU A 1 194 ? -12.011 -10.216 22.642 1.00 97.50 194 LEU A C 1
ATOM 1476 O O . LEU A 1 194 ? -12.830 -10.419 21.750 1.00 97.50 194 LEU A O 1
ATOM 1480 N N . ASP A 1 195 ? -12.011 -10.910 23.782 1.00 97.25 195 ASP A N 1
ATOM 1481 C CA . ASP A 1 195 ? -12.894 -12.052 24.040 1.00 97.25 195 ASP A CA 1
ATOM 1482 C C . ASP A 1 195 ? -14.373 -11.672 23.879 1.00 97.25 195 ASP A C 1
ATOM 1484 O O . ASP A 1 195 ? -15.170 -12.413 23.299 1.00 97.25 195 ASP A O 1
ATOM 1488 N N . ALA A 1 196 ? -14.757 -10.491 24.360 1.00 96.12 196 ALA A N 1
ATOM 1489 C CA . ALA A 1 196 ? -16.120 -10.003 24.231 1.00 96.12 196 ALA A CA 1
ATOM 1490 C C . ALA A 1 196 ? -16.485 -9.612 22.790 1.00 96.12 196 ALA A C 1
ATOM 1492 O O . ALA A 1 196 ? -17.616 -9.881 22.374 1.00 96.12 196 ALA A O 1
ATOM 1493 N N . ILE A 1 197 ? -15.561 -9.041 22.012 1.00 98.00 197 ILE A N 1
ATOM 1494 C CA . ILE A 1 197 ? -15.758 -8.787 20.576 1.00 98.00 197 ILE A CA 1
ATOM 1495 C C . ILE A 1 197 ? -15.939 -10.122 19.837 1.00 98.00 197 ILE A C 1
ATOM 1497 O O . ILE A 1 197 ? -16.950 -10.329 19.160 1.00 98.00 197 ILE A O 1
ATOM 1501 N N . HIS A 1 198 ? -15.035 -11.081 20.045 1.00 98.44 198 HIS A N 1
ATOM 1502 C CA . HIS A 1 198 ? -15.074 -12.384 19.376 1.00 98.44 198 HIS A CA 1
ATOM 1503 C C . HIS A 1 198 ? -16.297 -13.218 19.770 1.00 98.44 198 HIS A C 1
ATOM 1505 O O . HIS A 1 198 ? -16.868 -13.906 18.925 1.00 98.44 198 HIS A O 1
ATOM 1511 N N . SER A 1 199 ? -16.776 -13.112 21.017 1.00 97.81 199 SER A N 1
ATOM 1512 C CA . SER A 1 199 ? -18.011 -13.783 21.464 1.00 97.81 199 SER A CA 1
ATOM 1513 C C . SER A 1 199 ? -19.259 -13.363 20.675 1.00 97.81 199 SER A C 1
ATOM 1515 O O . SER A 1 199 ? -20.243 -14.102 20.633 1.00 97.81 199 SER A O 1
ATOM 1517 N N . ARG A 1 200 ? -19.206 -12.202 20.007 1.00 97.88 200 ARG A N 1
ATOM 1518 C CA . ARG A 1 200 ? -20.259 -11.664 19.133 1.00 97.88 200 ARG A CA 1
ATOM 1519 C C . ARG A 1 200 ? -20.025 -11.980 17.655 1.00 97.88 200 ARG A C 1
ATOM 1521 O O . ARG A 1 200 ? -20.774 -11.503 16.813 1.00 97.88 200 ARG A O 1
ATOM 1528 N N . SER A 1 201 ? -19.027 -12.810 17.338 1.00 98.00 201 SER A N 1
ATOM 1529 C CA . SER A 1 201 ? -18.593 -13.109 15.964 1.00 98.00 201 SER A CA 1
ATOM 1530 C C . SER A 1 201 ? -18.166 -11.863 15.174 1.00 98.00 201 SER A C 1
ATOM 1532 O O . SER A 1 201 ? -18.330 -11.817 13.959 1.00 98.00 201 SER A O 1
ATOM 1534 N N . LEU A 1 202 ? -17.629 -10.859 15.873 1.00 98.50 202 LEU A N 1
ATOM 1535 C CA . LEU A 1 202 ? -17.083 -9.632 15.295 1.00 98.50 202 LEU A CA 1
ATOM 1536 C C . LEU A 1 202 ? -15.549 -9.699 15.245 1.00 98.50 202 LEU A C 1
ATOM 1538 O O . LEU A 1 202 ? -14.935 -10.356 16.088 1.00 98.50 202 LEU A O 1
ATOM 1542 N N . SER A 1 203 ? -14.933 -8.992 14.294 1.00 98.62 203 SER A N 1
ATOM 1543 C CA . SER A 1 203 ? -13.479 -8.746 14.276 1.00 98.62 203 SER A CA 1
ATOM 1544 C C . SER A 1 203 ? -13.103 -7.574 15.184 1.00 98.62 203 SER A C 1
ATOM 1546 O O . SER A 1 203 ? -13.824 -6.576 15.245 1.00 98.62 203 SER A O 1
ATOM 1548 N N . ALA A 1 204 ? -11.938 -7.632 15.824 1.00 98.69 204 ALA A N 1
ATOM 1549 C CA . ALA A 1 204 ? -11.341 -6.460 16.459 1.00 98.69 204 ALA A CA 1
ATOM 1550 C C . ALA A 1 204 ? -10.490 -5.676 15.448 1.00 98.69 204 ALA A C 1
ATOM 1552 O O . ALA A 1 204 ? -9.779 -6.269 14.644 1.00 98.69 204 ALA A O 1
ATOM 1553 N N . PHE A 1 205 ? -10.539 -4.346 15.494 1.00 98.69 205 PHE A N 1
ATOM 1554 C CA . PHE A 1 205 ? -9.637 -3.454 14.767 1.00 98.69 205 PHE A CA 1
ATOM 1555 C C . PHE A 1 205 ? -9.009 -2.476 15.757 1.00 98.69 205 PHE A C 1
ATOM 1557 O O . PHE A 1 205 ? -9.604 -1.470 16.121 1.00 98.69 205 PHE A O 1
ATOM 1564 N N . VAL A 1 206 ? -7.830 -2.801 16.273 1.00 98.56 206 VAL A N 1
ATOM 1565 C CA . VAL A 1 206 ? -7.287 -2.112 17.450 1.00 98.56 206 VAL A CA 1
ATOM 1566 C C . VAL A 1 206 ? -6.258 -1.050 17.068 1.00 98.56 206 VAL A C 1
ATOM 1568 O O . VAL A 1 206 ? -5.403 -1.284 16.215 1.00 98.56 206 VAL A O 1
ATOM 1571 N N . ASN A 1 207 ? -6.318 0.109 17.721 1.00 97.88 207 ASN A N 1
ATOM 1572 C CA . ASN A 1 207 ? -5.353 1.197 17.580 1.00 97.88 207 ASN A CA 1
ATOM 1573 C C . ASN A 1 207 ? -4.557 1.351 18.876 1.00 97.88 207 ASN A C 1
ATOM 1575 O O . ASN A 1 207 ? -5.120 1.605 19.944 1.00 97.88 207 ASN A O 1
ATOM 1579 N N . GLY A 1 208 ? -3.241 1.191 18.789 1.00 94.94 208 GLY A N 1
ATOM 1580 C CA . GLY A 1 208 ? -2.336 1.292 19.928 1.00 94.94 208 GLY A CA 1
ATOM 1581 C C . GLY A 1 208 ? -1.015 1.910 19.504 1.00 94.94 208 GLY A C 1
ATOM 1582 O O . GLY A 1 208 ? -0.504 1.589 18.436 1.00 94.94 208 GLY A O 1
ATOM 1583 N N . TRP A 1 209 ? -0.449 2.779 20.344 1.00 91.06 209 TRP A N 1
ATOM 1584 C CA . TRP A 1 209 ? 0.748 3.546 19.985 1.00 91.06 209 TRP A CA 1
ATOM 1585 C C . TRP A 1 209 ? 1.990 2.673 19.758 1.00 91.06 209 TRP A C 1
ATOM 1587 O O . TRP A 1 209 ? 2.803 2.964 18.875 1.00 91.06 209 TRP A O 1
ATOM 1597 N N . PHE A 1 210 ? 2.123 1.604 20.549 1.00 93.62 210 PHE A N 1
ATOM 1598 C CA . PHE A 1 210 ? 3.231 0.655 20.488 1.00 93.62 210 PHE A CA 1
ATOM 1599 C C . PHE A 1 210 ? 2.725 -0.727 20.072 1.00 93.62 210 PHE A C 1
ATOM 1601 O O . PHE A 1 210 ? 1.877 -1.317 20.744 1.00 93.62 210 PHE A O 1
ATOM 1608 N N . VAL A 1 211 ? 3.293 -1.275 18.996 1.00 96.19 211 VAL A N 1
ATOM 1609 C CA . VAL A 1 211 ? 2.901 -2.587 18.451 1.00 96.19 211 VAL A CA 1
ATOM 1610 C C . VAL A 1 211 ? 3.084 -3.703 19.490 1.00 96.19 211 VAL A C 1
ATOM 1612 O O . VAL A 1 211 ? 2.216 -4.561 19.666 1.00 96.19 211 VAL A O 1
ATOM 1615 N N . ASP A 1 212 ? 4.178 -3.647 20.254 1.00 95.94 212 ASP A N 1
ATOM 1616 C CA . ASP A 1 212 ? 4.494 -4.619 21.306 1.00 95.94 212 ASP A CA 1
ATOM 1617 C C . ASP A 1 212 ? 3.482 -4.600 22.460 1.00 95.94 212 ASP A C 1
ATOM 1619 O O . ASP A 1 212 ? 3.220 -5.635 23.069 1.00 95.94 212 ASP A O 1
ATOM 1623 N N . HIS A 1 213 ? 2.830 -3.466 22.734 1.00 95.88 213 HIS A N 1
ATOM 1624 C CA . HIS A 1 213 ? 1.772 -3.423 23.745 1.00 95.88 213 HIS A CA 1
ATOM 1625 C C . HIS A 1 213 ? 0.520 -4.186 23.296 1.00 95.88 213 HIS A C 1
ATOM 1627 O O . HIS A 1 213 ? -0.244 -4.668 24.130 1.00 95.88 213 HIS A O 1
ATOM 1633 N N . VAL A 1 214 ? 0.296 -4.331 21.989 1.00 97.69 214 VAL A N 1
ATOM 1634 C CA . VAL A 1 214 ? -0.866 -5.045 21.442 1.00 97.69 214 VAL A CA 1
ATOM 1635 C C . VAL A 1 214 ? -0.588 -6.534 21.295 1.00 97.69 214 VAL A C 1
ATOM 1637 O O . VAL A 1 214 ? -1.418 -7.347 21.704 1.00 97.69 214 VAL A O 1
ATOM 1640 N N . PHE A 1 215 ? 0.579 -6.907 20.776 1.00 97.75 215 PHE A N 1
ATOM 1641 C CA . PHE A 1 215 ? 0.880 -8.298 20.424 1.00 97.75 215 PHE A CA 1
ATOM 1642 C C . PHE A 1 215 ? 1.907 -8.977 21.333 1.00 97.75 215 PHE A C 1
ATOM 1644 O O . PHE A 1 215 ? 1.879 -10.201 21.486 1.00 97.75 215 PHE A O 1
ATOM 1651 N N . GLY A 1 216 ? 2.808 -8.202 21.936 1.00 95.38 216 GLY A N 1
ATOM 1652 C CA . GLY A 1 216 ? 3.900 -8.708 22.755 1.00 95.38 216 GLY A CA 1
ATOM 1653 C C . GLY A 1 216 ? 3.410 -9.327 24.063 1.00 95.38 216 GLY A C 1
ATOM 1654 O O . GLY A 1 216 ? 2.551 -8.783 24.769 1.00 95.38 216 GLY A O 1
ATOM 1655 N N . SER A 1 217 ? 3.981 -10.484 24.397 1.00 94.00 217 SER A N 1
ATOM 1656 C CA . SER A 1 217 ? 3.765 -11.160 25.677 1.00 94.00 217 SER A CA 1
ATOM 1657 C C . SER A 1 217 ? 4.818 -10.806 26.718 1.00 94.00 217 SER A C 1
ATOM 1659 O O . SER A 1 217 ? 4.640 -11.151 27.876 1.00 94.00 217 SER A O 1
ATOM 1661 N N . ASP A 1 218 ? 5.919 -10.158 26.348 1.00 90.88 218 ASP A N 1
ATOM 1662 C CA . ASP A 1 218 ? 6.977 -9.861 27.309 1.00 90.88 218 ASP A CA 1
ATOM 1663 C C . ASP A 1 218 ? 6.576 -8.695 28.229 1.00 90.88 218 ASP A C 1
ATOM 1665 O O . ASP A 1 218 ? 5.861 -7.784 27.796 1.00 90.88 218 ASP A O 1
ATOM 1669 N N . PRO A 1 219 ? 6.986 -8.705 29.513 1.00 89.00 219 PRO A N 1
ATOM 1670 C CA . PRO A 1 219 ? 6.754 -7.572 30.393 1.00 89.00 219 PRO A CA 1
ATOM 1671 C C . PRO A 1 219 ? 7.525 -6.364 29.864 1.00 89.00 219 PRO A C 1
ATOM 1673 O O . PRO A 1 219 ? 8.739 -6.437 29.676 1.00 89.00 219 PRO A O 1
ATOM 1676 N N . ASP A 1 220 ? 6.829 -5.251 29.662 1.00 87.00 220 ASP A N 1
ATOM 1677 C CA . ASP A 1 220 ? 7.450 -4.006 29.228 1.00 87.00 220 ASP A CA 1
ATOM 1678 C C . ASP A 1 220 ? 8.092 -3.288 30.435 1.00 87.00 220 ASP A C 1
ATOM 1680 O O . ASP A 1 220 ? 7.381 -2.955 31.390 1.00 87.00 220 ASP A O 1
ATOM 1684 N N . PRO A 1 221 ? 9.413 -3.026 30.444 1.00 87.25 221 PRO A N 1
ATOM 1685 C CA . PRO A 1 221 ? 10.064 -2.328 31.553 1.00 87.25 221 PRO A CA 1
ATOM 1686 C C . PRO A 1 221 ? 9.589 -0.880 31.764 1.00 87.25 221 PRO A C 1
ATOM 1688 O O . PRO A 1 221 ? 9.652 -0.387 32.891 1.00 87.25 221 PRO A O 1
ATOM 1691 N N . GLY A 1 222 ? 9.133 -0.198 30.709 1.00 86.94 222 GLY A N 1
ATOM 1692 C CA . GLY A 1 222 ? 8.530 1.135 30.767 1.00 86.94 222 GLY A CA 1
ATOM 1693 C C . GLY A 1 222 ? 7.097 1.109 31.302 1.00 86.94 222 GLY A C 1
ATOM 1694 O O . GLY A 1 222 ? 6.669 2.048 31.974 1.00 86.94 222 GLY A O 1
ATOM 1695 N N . PHE A 1 223 ? 6.391 -0.007 31.101 1.00 87.75 223 PHE A N 1
ATOM 1696 C CA . PHE A 1 223 ? 5.025 -0.229 31.580 1.00 87.75 223 PHE A CA 1
ATOM 1697 C C . PHE A 1 223 ? 4.904 -1.548 32.360 1.00 87.75 223 PHE A C 1
ATOM 1699 O O . PHE A 1 223 ? 4.142 -2.437 31.971 1.00 87.75 223 PHE A O 1
ATOM 1706 N N . PRO A 1 224 ? 5.587 -1.690 33.514 1.00 86.31 224 PRO A N 1
ATOM 1707 C CA . PRO A 1 224 ? 5.657 -2.963 34.240 1.00 86.31 224 PRO A CA 1
ATOM 1708 C C . PRO A 1 224 ? 4.291 -3.434 34.755 1.00 86.31 224 PRO A C 1
ATOM 1710 O O . PRO A 1 224 ? 4.112 -4.599 35.094 1.00 86.31 224 PRO A O 1
ATOM 1713 N N . TRP A 1 225 ? 3.316 -2.529 34.825 1.00 86.44 225 TRP A N 1
ATOM 1714 C CA . TRP A 1 225 ? 1.940 -2.814 35.210 1.00 86.44 225 TRP A CA 1
ATOM 1715 C C . TRP A 1 225 ? 1.067 -3.288 34.029 1.00 86.44 225 TRP A C 1
ATOM 1717 O O . TRP A 1 225 ? -0.003 -3.843 34.268 1.00 86.44 225 TRP A O 1
ATOM 1727 N N . GLY A 1 226 ? 1.510 -3.109 32.778 1.00 90.69 226 GLY A N 1
ATOM 1728 C CA . GLY A 1 226 ? 0.759 -3.464 31.570 1.00 90.69 226 GLY A CA 1
ATOM 1729 C C . GLY A 1 226 ? 0.599 -4.977 31.400 1.00 90.69 226 GLY A C 1
ATOM 1730 O O . GLY A 1 226 ? -0.525 -5.470 31.304 1.00 90.69 226 GLY A O 1
ATOM 1731 N N . ASN A 1 227 ? 1.708 -5.728 31.435 1.00 94.62 227 ASN A N 1
ATOM 1732 C CA . ASN A 1 227 ? 1.714 -7.197 31.329 1.00 94.62 227 ASN A CA 1
ATOM 1733 C C . ASN A 1 227 ? 2.756 -7.883 32.243 1.00 94.62 227 ASN A C 1
ATOM 1735 O O . ASN A 1 227 ? 3.665 -8.562 31.762 1.00 94.62 227 ASN A O 1
ATOM 1739 N N . PRO A 1 228 ? 2.646 -7.736 33.576 1.00 93.44 228 PRO A N 1
ATOM 1740 C CA . PRO A 1 228 ? 3.660 -8.211 34.527 1.00 93.44 228 PRO A CA 1
ATOM 1741 C C . PRO A 1 228 ? 3.855 -9.733 34.544 1.00 93.44 228 PRO A C 1
ATOM 1743 O O . PRO A 1 228 ? 4.872 -10.227 35.025 1.00 93.44 228 PRO A O 1
ATOM 1746 N N . THR A 1 229 ? 2.860 -10.485 34.080 1.00 94.31 229 THR A N 1
ATOM 1747 C CA . THR A 1 229 ? 2.804 -11.953 34.155 1.00 94.31 229 THR A CA 1
ATOM 1748 C C . THR A 1 229 ? 2.979 -12.627 32.799 1.00 94.31 229 THR A C 1
ATOM 1750 O O . THR A 1 229 ? 2.702 -13.816 32.672 1.00 94.31 229 THR A O 1
ATOM 1753 N N . SER A 1 230 ? 3.397 -11.868 31.788 1.00 95.19 230 SER A N 1
ATOM 1754 C CA . SER A 1 230 ? 3.652 -12.354 30.435 1.00 95.19 230 SER A CA 1
ATOM 1755 C C . SER A 1 230 ? 2.484 -13.087 29.769 1.00 95.19 230 SER A C 1
ATOM 1757 O O . SER A 1 230 ? 2.652 -14.135 29.145 1.00 95.19 230 SER A O 1
ATOM 1759 N N . ILE A 1 231 ? 1.269 -12.562 29.929 1.00 96.44 231 ILE A N 1
ATOM 1760 C CA . ILE A 1 231 ? 0.069 -13.151 29.327 1.00 96.44 231 ILE A CA 1
ATOM 1761 C C . ILE A 1 231 ? 0.107 -12.887 27.808 1.00 96.44 231 ILE A C 1
ATOM 1763 O O . ILE A 1 231 ? 0.375 -11.749 27.408 1.00 96.44 231 ILE A O 1
ATOM 1767 N N . PRO A 1 232 ? -0.139 -13.897 26.952 1.00 97.19 232 PRO A N 1
ATOM 1768 C CA . PRO A 1 232 ? -0.191 -13.701 25.505 1.00 97.19 232 PRO A CA 1
ATOM 1769 C C . PRO A 1 232 ? -1.410 -12.871 25.087 1.00 97.19 232 PRO A C 1
ATOM 1771 O O . PRO A 1 232 ? -2.439 -12.855 25.767 1.00 97.19 232 PRO A O 1
ATOM 1774 N N . SER A 1 233 ? -1.297 -12.189 23.948 1.00 98.12 233 SER A N 1
ATOM 1775 C CA . SER A 1 233 ? -2.420 -11.474 23.339 1.00 98.12 233 SER A CA 1
ATOM 1776 C C . SER A 1 233 ? -3.472 -12.450 22.806 1.00 98.12 233 SER A C 1
ATOM 1778 O O . SER A 1 233 ? -3.129 -13.534 22.336 1.00 98.12 233 SER A O 1
ATOM 1780 N N . HIS A 1 234 ? -4.747 -12.061 22.864 1.00 98.12 234 HIS A N 1
ATOM 1781 C CA . HIS A 1 234 ? -5.856 -12.806 22.253 1.00 98.12 234 HIS A CA 1
ATOM 1782 C C . HIS A 1 234 ? -6.193 -12.327 20.827 1.00 98.12 234 HIS A C 1
ATOM 1784 O O . HIS A 1 234 ? -7.235 -12.697 20.297 1.00 98.12 234 HIS A O 1
ATOM 1790 N N . MET A 1 235 ? -5.339 -11.506 20.200 1.00 98.12 235 MET A N 1
ATOM 1791 C CA . MET A 1 235 ? -5.508 -11.116 18.794 1.00 98.12 235 MET A CA 1
ATOM 1792 C C . MET A 1 235 ? -5.597 -12.360 17.899 1.00 98.12 235 MET A C 1
ATOM 1794 O O . MET A 1 235 ? -4.801 -13.293 18.032 1.00 98.12 235 MET A O 1
ATOM 1798 N N . LEU A 1 236 ? -6.555 -12.367 16.978 1.00 97.44 236 LEU A N 1
ATOM 1799 C CA . LEU A 1 236 ? -6.799 -13.446 16.026 1.00 97.44 236 LEU A CA 1
ATOM 1800 C C . LEU A 1 236 ? -6.333 -13.069 14.609 1.00 97.44 236 LEU A C 1
ATOM 1802 O O . LEU A 1 236 ? -6.204 -11.885 14.288 1.00 97.44 236 LEU A O 1
ATOM 1806 N N . PRO A 1 237 ? -6.167 -14.054 13.705 1.00 96.94 237 PRO A N 1
ATOM 1807 C CA . PRO A 1 237 ? -5.888 -13.783 12.292 1.00 96.94 237 PRO A CA 1
ATOM 1808 C C . PRO A 1 237 ? -6.967 -12.952 11.579 1.00 96.94 237 PRO A C 1
ATOM 1810 O O . PRO A 1 237 ? -6.713 -12.372 10.534 1.00 96.94 237 PRO A O 1
ATOM 1813 N N . THR A 1 238 ? -8.188 -12.918 12.118 1.00 96.38 238 THR A N 1
ATOM 1814 C CA . THR A 1 238 ? -9.315 -12.132 11.589 1.00 96.38 238 THR A CA 1
ATOM 1815 C C . THR A 1 238 ? -9.359 -10.698 12.115 1.00 96.38 238 THR A C 1
ATOM 1817 O O . THR A 1 238 ? -10.239 -9.935 11.707 1.00 96.38 238 THR A O 1
ATOM 1820 N N . ASP A 1 239 ? -8.473 -10.353 13.049 1.00 98.56 239 ASP A N 1
ATOM 1821 C CA . ASP A 1 239 ? -8.385 -9.022 13.638 1.00 98.56 239 ASP A CA 1
ATOM 1822 C C . ASP A 1 239 ? -7.430 -8.130 12.843 1.00 98.56 239 ASP A C 1
ATOM 1824 O O . ASP A 1 239 ? -6.587 -8.598 12.076 1.00 98.56 239 ASP A O 1
ATOM 1828 N N . LEU A 1 240 ? -7.584 -6.827 13.037 1.00 98.56 240 LEU A N 1
ATOM 1829 C CA . LEU A 1 240 ? -6.835 -5.773 12.379 1.00 98.56 240 LEU A CA 1
ATOM 1830 C C . LEU A 1 240 ? -6.073 -4.967 13.440 1.00 98.56 240 LEU A C 1
ATOM 1832 O O . LEU A 1 240 ? -6.579 -4.724 14.539 1.00 98.56 240 LEU A O 1
ATOM 1836 N N . TYR A 1 241 ? -4.885 -4.486 13.096 1.00 98.62 241 TYR A N 1
ATOM 1837 C CA . TYR A 1 241 ? -4.142 -3.505 13.883 1.00 98.62 241 TYR A CA 1
ATOM 1838 C C . TYR A 1 241 ? -3.902 -2.241 13.064 1.00 98.62 241 TYR A C 1
ATOM 1840 O O . TYR A 1 241 ? -3.514 -2.323 11.900 1.00 98.62 241 TYR A O 1
ATOM 1848 N N . LEU A 1 242 ? -4.135 -1.078 13.672 1.00 98.38 242 LEU A N 1
ATOM 1849 C CA . LEU A 1 242 ? -3.888 0.218 13.059 1.00 98.38 242 LEU A CA 1
ATOM 1850 C C . LEU A 1 242 ? -2.540 0.792 13.508 1.00 98.38 242 LEU A C 1
ATOM 1852 O O . LEU A 1 242 ? -2.322 1.042 14.693 1.00 98.38 242 LEU A O 1
ATOM 1856 N N . LEU A 1 243 ? -1.670 1.079 12.541 1.00 97.00 243 LEU A N 1
ATOM 1857 C CA . LEU A 1 243 ? -0.491 1.916 12.721 1.00 97.00 243 LEU A CA 1
ATOM 1858 C C . LEU A 1 243 ? -0.871 3.388 12.515 1.00 97.00 243 LEU A C 1
ATOM 1860 O O . LEU A 1 243 ? -0.995 3.847 11.375 1.00 97.00 243 LEU A O 1
ATOM 1864 N N . GLU A 1 244 ? -1.016 4.135 13.612 1.00 93.31 244 GLU A N 1
ATOM 1865 C CA . GLU A 1 244 ? -1.292 5.574 13.594 1.00 93.31 244 GLU A CA 1
ATOM 1866 C C . GLU A 1 244 ? -0.261 6.366 14.432 1.00 93.31 244 GLU A C 1
ATOM 1868 O O . GLU A 1 244 ? -0.036 6.092 15.607 1.00 93.31 244 GLU A O 1
ATOM 1873 N N . SER A 1 245 ? 0.406 7.385 13.888 1.00 92.56 245 SER A N 1
ATOM 1874 C CA . SER A 1 245 ? 0.509 7.710 12.460 1.00 92.56 245 SER A CA 1
ATOM 1875 C C . SER A 1 245 ? 1.456 6.760 11.723 1.00 92.56 245 SER A C 1
ATOM 1877 O O . SER A 1 245 ? 2.432 6.285 12.304 1.00 92.56 245 SER A O 1
ATOM 1879 N N . PHE A 1 246 ? 1.265 6.607 10.416 1.00 94.25 246 PHE A N 1
ATOM 1880 C CA . PHE A 1 246 ? 2.185 5.898 9.536 1.00 94.25 246 PHE A CA 1
ATOM 1881 C C . PHE A 1 246 ? 2.707 6.809 8.426 1.00 94.25 246 PHE A C 1
ATOM 1883 O O . PHE A 1 246 ? 1.927 7.323 7.624 1.00 94.25 246 PHE A O 1
ATOM 1890 N N . THR A 1 247 ? 4.031 6.987 8.361 1.00 94.00 247 THR A N 1
ATOM 1891 C CA . THR A 1 247 ? 4.806 7.796 7.389 1.00 94.00 247 THR A CA 1
ATOM 1892 C C . THR A 1 247 ? 4.502 9.288 7.313 1.00 94.00 247 THR A C 1
ATOM 1894 O O . THR A 1 247 ? 5.402 10.052 6.986 1.00 94.00 247 THR A O 1
ATOM 1897 N N . ILE A 1 248 ? 3.283 9.725 7.620 1.00 92.75 248 ILE A N 1
ATOM 1898 C CA . ILE A 1 248 ? 2.855 11.121 7.648 1.00 92.75 248 ILE A CA 1
ATOM 1899 C C . ILE A 1 248 ? 2.265 11.398 9.030 1.00 92.75 248 ILE A C 1
ATOM 1901 O O . ILE A 1 248 ? 1.208 10.866 9.367 1.00 92.75 248 ILE A O 1
ATOM 1905 N N . PHE A 1 249 ? 2.949 12.231 9.810 1.00 89.44 249 PHE A N 1
ATOM 1906 C CA . PHE A 1 249 ? 2.556 12.673 11.142 1.00 89.44 249 PHE A CA 1
ATOM 1907 C C . PHE A 1 249 ? 2.245 14.171 11.117 1.00 89.44 249 PHE A C 1
ATOM 1909 O O . PHE A 1 249 ? 3.083 14.983 10.720 1.00 89.44 249 PHE A O 1
ATOM 1916 N N . GLU A 1 250 ? 1.028 14.543 11.510 1.00 86.25 250 GLU A N 1
ATOM 1917 C CA . GLU A 1 250 ? 0.542 15.929 11.530 1.00 86.25 250 GLU A CA 1
ATOM 1918 C C . GLU A 1 250 ? 0.812 16.672 10.207 1.00 86.25 250 GLU A C 1
ATOM 1920 O O . GLU A 1 250 ? 1.278 17.811 10.164 1.00 86.25 250 GLU A O 1
ATOM 1925 N N . GLY A 1 251 ? 0.537 16.001 9.087 1.00 86.06 251 GLY A N 1
ATOM 1926 C CA . GLY A 1 251 ? 0.682 16.530 7.732 1.00 86.06 251 GLY A CA 1
ATOM 1927 C C . GLY A 1 251 ? 2.124 16.661 7.248 1.00 86.06 251 GLY A C 1
ATOM 1928 O O . GLY A 1 251 ? 2.330 17.126 6.135 1.00 86.06 251 GLY A O 1
ATOM 1929 N N . SER A 1 252 ? 3.113 16.250 8.038 1.00 87.31 252 SER A N 1
ATOM 1930 C CA . SER A 1 252 ? 4.530 16.224 7.661 1.00 87.31 252 SER A CA 1
ATOM 1931 C C . SER A 1 252 ? 4.988 14.779 7.523 1.00 87.31 252 SER A C 1
ATOM 1933 O O . SER A 1 252 ? 4.444 13.922 8.211 1.00 87.31 252 SER A O 1
ATOM 1935 N N . TYR A 1 253 ? 5.974 14.465 6.672 1.00 90.06 253 TYR A N 1
ATOM 1936 C CA . TYR A 1 253 ? 6.478 13.088 6.723 1.00 90.06 253 TYR A CA 1
ATOM 1937 C C . TYR A 1 253 ? 7.252 12.841 8.012 1.00 90.06 253 TYR A C 1
ATOM 1939 O O . TYR A 1 253 ? 8.077 13.671 8.410 1.00 90.06 253 TYR A O 1
ATOM 1947 N N . ASP A 1 254 ? 6.982 11.687 8.605 1.00 88.25 254 ASP A N 1
ATOM 1948 C CA . ASP A 1 254 ? 7.618 11.195 9.813 1.00 88.25 254 ASP A CA 1
ATOM 1949 C C . ASP A 1 254 ? 9.115 10.964 9.573 1.00 88.25 254 ASP A C 1
ATOM 1951 O O . ASP A 1 254 ? 9.571 10.716 8.451 1.00 88.25 254 ASP A O 1
ATOM 1955 N N . GLU A 1 255 ? 9.903 11.114 10.627 1.00 81.12 255 GLU A N 1
ATOM 1956 C CA . GLU A 1 255 ? 11.354 10.988 10.546 1.00 81.12 255 GLU A CA 1
ATOM 1957 C C . GLU A 1 255 ? 11.770 9.511 10.573 1.00 81.12 255 GLU A C 1
ATOM 1959 O O . GLU A 1 255 ? 11.178 8.682 11.262 1.00 81.12 255 GLU A O 1
ATOM 1964 N N . CYS A 1 256 ? 12.802 9.177 9.796 1.00 75.12 256 CYS A N 1
ATOM 1965 C CA . CYS A 1 256 ? 13.353 7.818 9.699 1.00 75.12 256 CYS A CA 1
ATOM 1966 C C . CYS A 1 256 ? 14.117 7.416 10.965 1.00 75.12 256 CYS A C 1
ATOM 1968 O O . CYS A 1 256 ? 14.222 6.238 11.285 1.00 75.12 256 CYS A O 1
ATOM 1970 N N . ASP A 1 257 ? 14.653 8.416 11.664 1.00 68.38 257 ASP A N 1
ATOM 1971 C CA . ASP A 1 257 ? 15.411 8.303 12.906 1.00 68.38 257 ASP A CA 1
ATOM 1972 C C . ASP A 1 257 ? 14.798 9.295 13.892 1.00 68.38 257 ASP A C 1
ATOM 1974 O O . ASP A 1 257 ? 15.281 10.414 14.084 1.00 68.38 257 ASP A O 1
ATOM 1978 N N . ARG A 1 258 ? 13.619 8.943 14.411 1.00 67.12 258 ARG A N 1
ATOM 1979 C CA . ARG A 1 258 ? 12.917 9.810 15.348 1.00 67.12 258 ARG A CA 1
ATOM 1980 C C . ARG A 1 258 ? 13.703 9.813 16.656 1.00 67.12 258 ARG A C 1
ATOM 1982 O O . ARG A 1 258 ? 13.968 8.772 17.244 1.00 67.12 258 ARG A O 1
ATOM 1989 N N . LEU A 1 259 ? 14.041 11.006 17.143 1.00 48.12 259 LEU A N 1
ATOM 1990 C CA . LEU A 1 259 ? 14.775 11.179 18.405 1.00 48.12 259 LEU A CA 1
ATOM 1991 C C . LEU A 1 259 ? 14.016 10.641 19.637 1.00 48.12 259 LEU A C 1
ATOM 1993 O O . LEU A 1 259 ? 14.639 10.429 20.675 1.00 48.12 259 LEU A O 1
ATOM 1997 N N . TYR A 1 260 ? 12.697 10.433 19.526 1.00 54.81 260 TYR A N 1
ATOM 1998 C CA . TYR A 1 260 ? 11.818 9.959 20.597 1.00 54.81 260 TYR A CA 1
ATOM 1999 C C . TYR A 1 260 ? 10.795 8.945 20.060 1.00 54.81 260 TYR A C 1
ATOM 2001 O O . TYR A 1 260 ? 9.951 9.297 19.230 1.00 54.81 260 TYR A O 1
ATOM 2009 N N . GLY A 1 261 ? 10.852 7.715 20.579 1.00 65.81 261 GLY A N 1
ATOM 2010 C CA . GLY A 1 261 ? 9.991 6.594 20.184 1.00 65.81 261 GLY A CA 1
ATOM 2011 C C . GLY A 1 261 ? 10.472 5.845 18.938 1.00 65.81 261 GLY A C 1
ATOM 2012 O O . GLY A 1 261 ? 11.470 6.221 18.330 1.00 65.81 261 GLY A O 1
ATOM 2013 N N . ASP A 1 262 ? 9.744 4.785 18.580 1.00 76.06 262 ASP A N 1
ATOM 2014 C CA . ASP A 1 262 ? 10.020 3.999 17.374 1.00 76.06 262 ASP A CA 1
ATOM 2015 C C . ASP A 1 262 ? 9.812 4.868 16.120 1.00 76.06 262 ASP A C 1
ATOM 2017 O O . ASP A 1 262 ? 8.777 5.542 15.991 1.00 76.06 262 ASP A O 1
ATOM 2021 N N . SER A 1 263 ? 10.754 4.825 15.175 1.00 88.00 263 SER A N 1
ATOM 2022 C CA . SER A 1 263 ? 10.532 5.404 13.843 1.00 88.00 263 SER A CA 1
ATOM 2023 C C . SER A 1 263 ? 9.387 4.682 13.123 1.00 88.00 263 SER A C 1
ATOM 2025 O O . SER A 1 263 ? 9.027 3.554 13.473 1.00 88.00 263 SER A O 1
ATOM 2027 N N . TRP A 1 264 ? 8.805 5.285 12.078 1.00 91.19 264 TRP A N 1
ATOM 2028 C CA . TRP A 1 264 ? 7.753 4.594 11.317 1.00 91.19 264 TRP A CA 1
ATOM 2029 C C . TRP A 1 264 ? 8.246 3.257 10.730 1.00 91.19 264 TRP A C 1
ATOM 2031 O O . TRP A 1 264 ? 7.446 2.334 10.605 1.00 91.19 264 TRP A O 1
ATOM 2041 N N . ILE A 1 265 ? 9.547 3.140 10.424 1.00 93.38 265 ILE A N 1
ATOM 2042 C CA . ILE A 1 265 ? 10.189 1.911 9.932 1.00 93.38 265 ILE A CA 1
ATOM 2043 C C . ILE A 1 265 ? 10.231 0.863 11.041 1.00 93.38 265 ILE A C 1
ATOM 2045 O O . ILE A 1 265 ? 9.776 -0.252 10.831 1.00 93.38 265 ILE A O 1
ATOM 2049 N N . GLU A 1 266 ? 10.690 1.225 12.240 1.00 91.69 266 GLU A N 1
ATOM 2050 C CA . GLU A 1 266 ? 10.738 0.298 13.377 1.00 91.69 266 GLU A CA 1
ATOM 2051 C C . GLU A 1 266 ? 9.333 -0.182 13.771 1.00 91.69 266 GLU A C 1
ATOM 2053 O O . GLU A 1 266 ? 9.129 -1.367 14.045 1.00 91.69 266 GLU A O 1
ATOM 2058 N N . LYS A 1 267 ? 8.335 0.714 13.734 1.00 93.06 267 LYS A N 1
ATOM 2059 C CA . LYS A 1 267 ? 6.924 0.339 13.915 1.00 93.06 267 LYS A CA 1
ATOM 2060 C C . LYS A 1 267 ? 6.455 -0.629 12.826 1.00 93.06 267 LYS A C 1
ATOM 2062 O O . LYS A 1 267 ? 5.773 -1.605 13.141 1.00 93.06 267 LYS A O 1
ATOM 2067 N N . ALA A 1 268 ? 6.816 -0.377 11.568 1.00 95.88 268 ALA A N 1
ATOM 2068 C CA . ALA A 1 268 ? 6.470 -1.236 10.441 1.00 95.88 268 ALA A CA 1
ATOM 2069 C C . ALA A 1 268 ? 7.122 -2.621 10.552 1.00 95.88 268 ALA A C 1
ATOM 2071 O O . ALA A 1 268 ? 6.435 -3.620 10.382 1.00 95.88 268 ALA A O 1
ATOM 2072 N N . ASP A 1 269 ? 8.402 -2.702 10.912 1.00 95.69 269 ASP A N 1
ATOM 2073 C CA . ASP A 1 269 ? 9.123 -3.965 11.094 1.00 95.69 269 ASP A CA 1
ATOM 2074 C C . ASP A 1 269 ? 8.489 -4.821 12.194 1.00 95.69 269 ASP A C 1
ATOM 2076 O O . ASP A 1 269 ? 8.275 -6.024 12.016 1.00 95.69 269 ASP A O 1
ATOM 2080 N N . LYS A 1 270 ? 8.114 -4.199 13.320 1.00 95.62 270 LYS A N 1
ATOM 2081 C CA . LYS A 1 270 ? 7.383 -4.878 14.400 1.00 95.62 270 LYS A CA 1
ATOM 2082 C C . LYS A 1 270 ? 6.012 -5.358 13.935 1.00 95.62 270 LYS A C 1
ATOM 2084 O O . LYS A 1 270 ? 5.660 -6.513 14.167 1.00 95.62 270 LYS A O 1
ATOM 2089 N N . ALA A 1 271 ? 5.239 -4.504 13.265 1.00 96.69 271 ALA A N 1
ATOM 2090 C CA . ALA A 1 271 ? 3.932 -4.884 12.735 1.00 96.69 271 ALA A CA 1
ATOM 2091 C C . ALA A 1 271 ? 4.046 -6.010 11.701 1.00 96.69 271 ALA A C 1
ATOM 2093 O O . ALA A 1 271 ? 3.282 -6.967 11.753 1.00 96.69 271 ALA A O 1
ATOM 2094 N N . PHE A 1 272 ? 5.047 -5.967 10.825 1.00 96.25 272 PHE A N 1
ATOM 2095 C CA . PHE A 1 272 ? 5.330 -7.031 9.873 1.00 96.25 272 PHE A CA 1
ATOM 2096 C C . PHE A 1 272 ? 5.683 -8.340 10.576 1.00 96.25 272 PHE A C 1
ATOM 2098 O O . PHE A 1 272 ? 5.127 -9.382 10.242 1.00 96.25 272 PHE A O 1
ATOM 2105 N N . TYR A 1 273 ? 6.534 -8.300 11.602 1.00 95.62 273 TYR A N 1
ATOM 2106 C CA . TYR A 1 273 ? 6.820 -9.474 12.420 1.00 95.62 273 TYR A CA 1
ATOM 2107 C C . TYR A 1 273 ? 5.542 -10.068 13.032 1.00 95.62 273 TYR A C 1
ATOM 2109 O O . TYR A 1 273 ? 5.269 -11.256 12.856 1.00 95.62 273 TYR A O 1
ATOM 2117 N N . TYR A 1 274 ? 4.719 -9.257 13.702 1.00 96.25 274 TYR A N 1
ATOM 2118 C CA . TYR A 1 274 ? 3.493 -9.759 14.324 1.00 96.25 274 TYR A CA 1
ATOM 2119 C C . TYR A 1 274 ? 2.435 -10.195 13.312 1.00 96.25 274 TYR A C 1
ATOM 2121 O O . TYR A 1 274 ? 1.684 -11.122 13.605 1.00 96.25 274 TYR A O 1
ATOM 2129 N N . HIS A 1 275 ? 2.418 -9.618 12.110 1.00 94.75 275 HIS A N 1
ATOM 2130 C CA . HIS A 1 275 ? 1.588 -10.089 11.004 1.00 94.75 275 HIS A CA 1
ATOM 2131 C C . HIS A 1 275 ? 1.939 -11.534 10.642 1.00 94.75 275 HIS A C 1
ATOM 2133 O O . HIS A 1 275 ? 1.051 -12.378 10.544 1.00 94.75 275 HIS A O 1
ATOM 2139 N N . GLN A 1 276 ? 3.233 -11.853 10.536 1.00 92.44 276 GLN A N 1
ATOM 2140 C CA . GLN A 1 276 ? 3.686 -13.220 10.259 1.00 92.44 276 GLN A CA 1
ATOM 2141 C C . GLN A 1 276 ? 3.374 -14.189 11.414 1.00 92.44 276 GLN A C 1
ATOM 2143 O O . GLN A 1 276 ? 3.161 -15.375 11.177 1.00 92.44 276 GLN A O 1
ATOM 2148 N N . VAL A 1 277 ? 3.342 -13.706 12.662 1.00 92.69 277 VAL A N 1
ATOM 2149 C CA . VAL A 1 277 ? 3.081 -14.538 13.853 1.00 92.69 277 VAL A CA 1
ATOM 2150 C C . VAL A 1 277 ? 1.588 -14.797 14.075 1.00 92.69 277 VAL A C 1
ATOM 2152 O O . VAL A 1 277 ? 1.197 -15.937 14.318 1.00 92.69 277 VAL A O 1
ATOM 2155 N N . TYR A 1 278 ? 0.760 -13.753 14.024 1.00 94.44 278 TYR A N 1
ATOM 2156 C CA . TYR A 1 278 ? -0.662 -13.814 14.376 1.00 94.44 278 TYR A CA 1
ATOM 2157 C C . TYR A 1 278 ? -1.580 -13.943 13.158 1.00 94.44 278 TYR A C 1
ATOM 2159 O O . TYR A 1 278 ? -2.738 -14.321 13.309 1.00 94.44 278 TYR A O 1
ATOM 2167 N N . GLY A 1 279 ? -1.103 -13.614 11.957 1.00 95.31 279 GLY A N 1
ATOM 2168 C CA . GLY A 1 279 ? -1.923 -13.544 10.747 1.00 95.31 279 GLY A CA 1
ATOM 2169 C C . GLY A 1 279 ? -2.907 -12.371 10.717 1.00 95.31 279 GLY A C 1
ATOM 2170 O O . GLY A 1 279 ? -3.614 -12.233 9.724 1.00 95.31 279 GLY A O 1
ATOM 2171 N N . SER A 1 280 ? -2.960 -11.546 11.773 1.00 96.75 280 SER A N 1
ATOM 2172 C CA . SER A 1 280 ? -3.807 -10.350 11.850 1.00 96.75 280 SER A CA 1
ATOM 2173 C C . SER A 1 280 ? -3.449 -9.365 10.746 1.00 96.75 280 SER A C 1
ATOM 2175 O O . SER A 1 280 ? -2.274 -9.193 10.419 1.00 96.75 280 SER A O 1
ATOM 2177 N N . GLU A 1 281 ? -4.442 -8.686 10.192 1.00 97.62 281 GLU A N 1
ATOM 2178 C CA . GLU A 1 281 ? -4.222 -7.668 9.173 1.00 97.62 281 GLU A CA 1
ATOM 2179 C C . GLU A 1 281 ? -3.551 -6.427 9.785 1.00 97.62 281 GLU A C 1
ATOM 2181 O O . GLU A 1 281 ? -3.896 -5.979 10.878 1.00 97.62 281 GLU A O 1
ATOM 2186 N N . MET A 1 282 ? -2.617 -5.832 9.054 1.00 98.19 282 MET A N 1
ATOM 2187 C CA . MET A 1 282 ? -1.964 -4.577 9.402 1.00 98.19 282 MET A CA 1
ATOM 2188 C C . MET A 1 282 ? -2.514 -3.476 8.508 1.00 98.19 282 MET A C 1
ATOM 2190 O O . MET A 1 282 ? -2.463 -3.563 7.282 1.00 98.19 282 MET A O 1
ATOM 2194 N N . TRP A 1 283 ? -3.040 -2.435 9.130 1.00 98.31 283 TRP A N 1
ATOM 2195 C CA . TRP A 1 283 ? -3.591 -1.266 8.466 1.00 98.31 283 TRP A CA 1
ATOM 2196 C C . TRP A 1 283 ? -2.817 -0.033 8.900 1.00 98.31 283 TRP A C 1
ATOM 2198 O O . TRP A 1 283 ? -2.343 0.059 10.027 1.00 98.31 283 TRP A O 1
ATOM 2208 N N . THR A 1 284 ? -2.690 0.937 8.012 1.00 97.88 284 THR A N 1
ATOM 2209 C CA . THR A 1 284 ? -1.931 2.160 8.259 1.00 97.88 284 THR A CA 1
ATOM 2210 C C . THR A 1 284 ? -2.839 3.373 8.154 1.00 97.88 284 THR A C 1
ATOM 2212 O O . THR A 1 284 ? -3.819 3.381 7.406 1.00 97.88 284 THR A O 1
ATOM 2215 N N . MET A 1 285 ? -2.522 4.430 8.897 1.00 96.00 285 MET A N 1
ATOM 2216 C CA . MET A 1 285 ? -3.220 5.703 8.765 1.00 96.00 285 MET A CA 1
ATOM 2217 C C . MET A 1 285 ? -2.263 6.875 8.906 1.00 96.00 285 MET A C 1
ATOM 2219 O O . MET A 1 285 ? -1.451 6.939 9.828 1.00 96.00 285 MET A O 1
ATOM 2223 N N . THR A 1 286 ? -2.357 7.825 7.980 1.00 94.38 286 THR A N 1
ATOM 2224 C CA . THR A 1 286 ? -1.666 9.112 8.114 1.00 94.38 286 THR A CA 1
ATOM 2225 C C . THR A 1 286 ? -2.341 9.958 9.184 1.00 94.38 286 THR A C 1
ATOM 2227 O O . THR A 1 286 ? -3.519 9.770 9.457 1.00 94.38 286 THR A O 1
ATOM 2230 N N . THR A 1 287 ? -1.660 10.949 9.750 1.00 89.31 287 THR A N 1
ATOM 2231 C CA . THR A 1 287 ? -2.335 12.047 10.456 1.00 89.31 287 THR A CA 1
ATOM 2232 C C . THR A 1 287 ? -2.043 13.347 9.722 1.00 89.31 287 THR A C 1
ATOM 2234 O O . THR A 1 287 ? -0.897 13.642 9.390 1.00 89.31 287 THR A O 1
ATOM 2237 N N . ALA A 1 288 ? -3.079 14.121 9.399 1.00 79.50 288 ALA A N 1
ATOM 2238 C CA . ALA A 1 288 ? -2.935 15.384 8.679 1.00 79.50 288 ALA A CA 1
ATOM 2239 C C . ALA A 1 288 ? -2.941 16.575 9.647 1.00 79.50 288 ALA A C 1
ATOM 2241 O O . ALA A 1 288 ? -3.631 16.562 10.666 1.00 79.50 288 ALA A O 1
ATOM 2242 N N . ASN A 1 289 ? -2.209 17.640 9.310 1.00 75.81 289 ASN A N 1
ATOM 2243 C CA . ASN A 1 289 ? -2.366 18.921 9.994 1.00 75.81 289 ASN A CA 1
ATOM 2244 C C . ASN A 1 289 ? -3.764 19.489 9.700 1.00 75.81 289 ASN A C 1
ATOM 2246 O O . ASN A 1 289 ? -4.352 19.207 8.652 1.00 75.81 289 ASN A O 1
ATOM 2250 N N . ARG A 1 290 ? -4.262 20.367 10.574 1.00 64.12 290 ARG A N 1
ATOM 2251 C CA . ARG A 1 290 ? -5.435 21.207 10.309 1.00 64.12 290 ARG A CA 1
ATOM 2252 C C . ARG A 1 290 ? -5.121 22.217 9.206 1.00 64.12 290 ARG A C 1
ATOM 2254 O O . ARG A 1 290 ? -4.903 23.400 9.455 1.00 64.12 290 ARG A O 1
ATOM 2261 N N . LEU A 1 291 ? -5.116 21.750 7.968 1.00 58.97 291 LEU A N 1
ATOM 2262 C CA . LEU A 1 291 ? -5.172 22.608 6.799 1.00 58.97 291 LEU A CA 1
ATOM 2263 C C . LEU A 1 291 ? -6.563 23.229 6.753 1.00 58.97 291 LEU A C 1
ATOM 2265 O O . LEU A 1 291 ? -7.548 22.507 6.803 1.00 58.97 291 LEU A O 1
ATOM 2269 N N . THR A 1 292 ? -6.649 24.554 6.643 1.00 56.78 292 THR A N 1
ATOM 2270 C CA . THR A 1 292 ? -7.919 25.239 6.359 1.00 56.78 292 THR A CA 1
ATOM 2271 C C . THR A 1 292 ? -8.509 24.760 5.030 1.00 56.78 292 THR A C 1
ATOM 2273 O O . THR A 1 292 ? -7.771 24.373 4.123 1.00 56.78 292 THR A O 1
ATOM 2276 N N . SER A 1 293 ? -9.831 24.817 4.854 1.00 54.91 293 SER A N 1
ATOM 2277 C CA . SER A 1 293 ? -10.464 24.450 3.574 1.00 54.91 293 SER A CA 1
ATOM 2278 C C . SER A 1 293 ? -9.916 25.250 2.381 1.00 54.91 293 SER A C 1
ATOM 2280 O O . SER A 1 293 ? -9.777 24.705 1.290 1.00 54.91 293 SER A O 1
ATOM 2282 N N . ALA A 1 294 ? -9.509 26.507 2.597 1.00 55.06 294 ALA A N 1
ATOM 2283 C CA . ALA A 1 294 ? -8.829 27.330 1.594 1.00 55.06 294 ALA A CA 1
ATOM 2284 C C . ALA A 1 294 ? -7.397 26.857 1.271 1.00 55.06 294 ALA A C 1
ATOM 2286 O O . ALA A 1 294 ? -6.937 27.043 0.148 1.00 55.06 294 ALA A O 1
ATOM 2287 N N . SER A 1 295 ? -6.694 26.227 2.219 1.00 60.81 295 SER A N 1
ATOM 2288 C CA . SER A 1 295 ? -5.356 25.676 1.979 1.00 60.81 295 SER A CA 1
ATOM 2289 C C . SER A 1 295 ? -5.383 24.273 1.373 1.00 60.81 295 SER A C 1
ATOM 2291 O O . SER A 1 295 ? -4.440 23.930 0.679 1.00 60.81 295 SER A O 1
ATOM 2293 N N . LEU A 1 296 ? -6.453 23.487 1.559 1.00 61.75 296 LEU A N 1
ATOM 2294 C CA . LEU A 1 296 ? -6.559 22.130 0.994 1.00 61.75 296 LEU A CA 1
ATOM 2295 C C . LEU A 1 296 ? -6.494 22.112 -0.541 1.00 61.75 296 LEU A C 1
ATOM 2297 O O . LEU A 1 296 ? -5.818 21.260 -1.106 1.00 61.75 296 LEU A O 1
ATOM 2301 N N . ALA A 1 297 ? -7.147 23.065 -1.215 1.00 63.66 297 ALA A N 1
ATOM 2302 C CA . ALA A 1 297 ? -7.067 23.183 -2.674 1.00 63.66 297 ALA A CA 1
ATOM 2303 C C . ALA A 1 297 ? -5.687 23.672 -3.149 1.00 63.66 297 ALA A C 1
ATOM 2305 O O . ALA A 1 297 ? -5.231 23.288 -4.220 1.00 63.66 297 ALA A O 1
ATOM 2306 N N . ALA A 1 298 ? -5.012 24.503 -2.348 1.00 61.06 298 ALA A N 1
ATOM 2307 C CA . ALA A 1 298 ? -3.697 25.051 -2.675 1.00 61.06 298 ALA A CA 1
ATOM 2308 C C . ALA A 1 298 ? -2.547 24.044 -2.488 1.00 61.06 298 ALA A C 1
ATOM 2310 O O . ALA A 1 298 ? -1.452 24.292 -2.982 1.00 61.06 298 ALA A O 1
ATOM 2311 N N . VAL A 1 299 ? -2.789 22.932 -1.785 1.00 69.94 299 VAL A N 1
ATOM 2312 C CA . VAL A 1 299 ? -1.781 21.905 -1.462 1.00 69.94 299 VAL A CA 1
ATOM 2313 C C . VAL A 1 299 ? -2.176 20.512 -1.960 1.00 69.94 299 VAL A C 1
ATOM 2315 O O . VAL A 1 299 ? -1.679 19.518 -1.439 1.00 69.94 299 VAL A O 1
ATOM 2318 N N . SER A 1 300 ? -3.071 20.415 -2.955 1.00 76.31 300 SER A N 1
ATOM 2319 C CA . SER A 1 300 ? -3.524 19.114 -3.480 1.00 76.31 300 SER A CA 1
ATOM 2320 C C . SER A 1 300 ? -2.350 18.260 -3.959 1.00 76.31 300 SER A C 1
ATOM 2322 O O . SER A 1 300 ? -2.229 17.128 -3.515 1.00 76.31 300 SER A O 1
ATOM 2324 N N . ASP A 1 301 ? -1.429 18.830 -4.741 1.00 79.50 301 ASP A N 1
ATOM 2325 C CA . ASP A 1 301 ? -0.244 18.113 -5.236 1.00 79.50 301 ASP A CA 1
ATOM 2326 C C . ASP A 1 301 ? 0.650 17.603 -4.088 1.00 79.50 301 ASP A C 1
ATOM 2328 O O . ASP A 1 301 ? 1.247 16.529 -4.158 1.00 79.50 301 ASP A O 1
ATOM 2332 N N . GLU A 1 302 ? 0.726 18.361 -2.992 1.00 83.62 302 GLU A N 1
ATOM 2333 C CA . GLU A 1 302 ? 1.502 18.005 -1.803 1.00 83.62 302 GLU A CA 1
ATOM 2334 C C . GLU A 1 302 ? 0.824 16.884 -0.999 1.00 83.62 302 GLU A C 1
ATOM 2336 O O . GLU A 1 302 ? 1.497 15.990 -0.482 1.00 83.62 302 GLU A O 1
ATOM 2341 N N . ILE A 1 303 ? -0.510 16.909 -0.911 1.00 86.31 303 ILE A N 1
ATOM 2342 C CA . ILE A 1 303 ? -1.318 15.832 -0.328 1.00 86.31 303 ILE A CA 1
ATOM 2343 C C . ILE A 1 303 ? -1.184 14.565 -1.170 1.00 86.31 303 ILE A C 1
ATOM 2345 O O . ILE A 1 303 ? -0.919 13.507 -0.609 1.00 86.31 303 ILE A O 1
ATOM 2349 N N . ASP A 1 304 ? -1.309 14.671 -2.492 1.00 87.94 304 ASP A N 1
ATOM 2350 C CA . ASP A 1 304 ? -1.242 13.533 -3.409 1.00 87.94 304 ASP A CA 1
ATOM 2351 C C . ASP A 1 304 ? 0.151 12.886 -3.379 1.00 87.94 304 ASP A C 1
ATOM 2353 O O . ASP A 1 304 ? 0.266 11.661 -3.324 1.00 87.94 304 ASP A O 1
ATOM 2357 N N . SER A 1 305 ? 1.217 13.691 -3.298 1.00 89.81 305 SER A N 1
ATOM 2358 C CA . SER A 1 305 ? 2.590 13.199 -3.115 1.00 89.81 305 SER A CA 1
ATOM 2359 C C . SER A 1 305 ? 2.773 12.451 -1.785 1.00 89.81 305 SER A C 1
ATOM 2361 O O . SER A 1 305 ? 3.296 11.335 -1.756 1.00 89.81 305 SER A O 1
ATOM 2363 N N . ARG A 1 306 ? 2.265 12.999 -0.674 1.00 91.50 306 ARG A N 1
ATOM 2364 C CA . ARG A 1 306 ? 2.329 12.347 0.648 1.00 91.50 306 ARG A CA 1
ATOM 2365 C C . ARG A 1 306 ? 1.481 11.089 0.738 1.00 91.50 306 ARG A C 1
ATOM 2367 O O . ARG A 1 306 ? 1.908 10.108 1.342 1.00 91.50 306 ARG A O 1
ATOM 2374 N N . LEU A 1 307 ? 0.290 11.112 0.151 1.00 92.88 307 LEU A N 1
ATOM 2375 C CA . LEU A 1 307 ? -0.568 9.942 0.053 1.00 92.88 307 LEU A CA 1
ATOM 2376 C C . LEU A 1 307 ? 0.115 8.858 -0.779 1.00 92.88 307 LEU A C 1
ATOM 2378 O O . LEU A 1 307 ? 0.121 7.704 -0.364 1.00 92.88 307 LEU A O 1
ATOM 2382 N N . SER A 1 308 ? 0.733 9.222 -1.905 1.00 92.81 308 SER A N 1
ATOM 2383 C CA . SER A 1 308 ? 1.524 8.293 -2.713 1.00 92.81 308 SER A CA 1
ATOM 2384 C C . SER A 1 308 ? 2.668 7.682 -1.905 1.00 92.81 308 SER A C 1
ATOM 2386 O O . SER A 1 308 ? 2.851 6.466 -1.933 1.00 92.81 308 SER A O 1
ATOM 2388 N N . TYR A 1 309 ? 3.387 8.493 -1.124 1.00 94.81 309 TYR A N 1
ATOM 2389 C CA . TYR A 1 309 ? 4.449 8.016 -0.239 1.00 94.81 309 TYR A CA 1
ATOM 2390 C C . TYR A 1 309 ? 3.934 7.006 0.796 1.00 94.81 309 TYR A C 1
ATOM 2392 O O . TYR A 1 309 ? 4.458 5.896 0.894 1.00 94.81 309 TYR A O 1
ATOM 2400 N N . ALA A 1 310 ? 2.864 7.353 1.518 1.0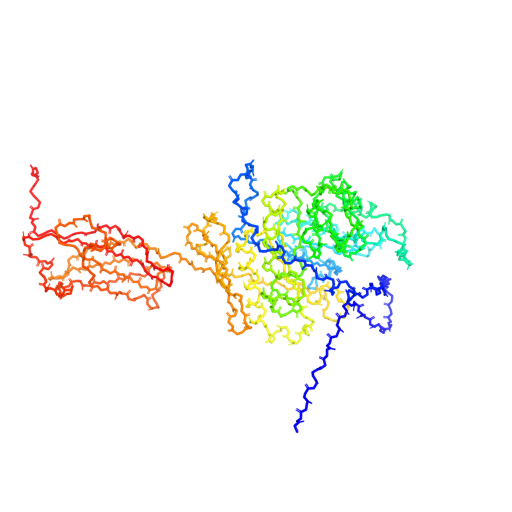0 95.56 310 ALA A N 1
ATOM 2401 C CA . ALA A 1 310 ? 2.240 6.472 2.504 1.00 95.56 310 ALA A CA 1
ATOM 2402 C C . ALA A 1 310 ? 1.700 5.180 1.874 1.00 95.56 310 ALA A C 1
ATOM 2404 O O . ALA A 1 310 ? 1.815 4.102 2.460 1.00 95.56 310 ALA A O 1
ATOM 2405 N N . TRP A 1 311 ? 1.144 5.274 0.665 1.00 96.06 311 TRP A N 1
ATOM 2406 C CA . TRP A 1 311 ? 0.623 4.137 -0.086 1.00 96.06 311 TRP A CA 1
ATOM 2407 C C . TRP A 1 311 ? 1.733 3.162 -0.474 1.00 96.06 311 TRP A C 1
ATOM 2409 O O . TRP A 1 311 ? 1.630 1.981 -0.152 1.00 96.06 311 TRP A O 1
ATOM 2419 N N . HIS A 1 312 ? 2.827 3.647 -1.064 1.00 95.81 312 HIS A N 1
ATOM 2420 C CA . HIS A 1 312 ? 3.962 2.796 -1.430 1.00 95.81 312 HIS A CA 1
ATOM 2421 C C . HIS A 1 312 ? 4.650 2.196 -0.203 1.00 95.81 312 HIS A C 1
ATOM 2423 O O . HIS A 1 312 ? 5.056 1.041 -0.251 1.00 95.81 312 HIS A O 1
ATOM 2429 N N . ALA A 1 313 ? 4.743 2.929 0.908 1.00 96.56 313 ALA A N 1
ATOM 2430 C CA . ALA A 1 313 ? 5.268 2.386 2.157 1.00 96.56 313 ALA A CA 1
ATOM 2431 C C . ALA A 1 313 ? 4.355 1.317 2.768 1.00 96.56 313 ALA A C 1
ATOM 2433 O O . ALA A 1 313 ? 4.845 0.324 3.288 1.00 96.56 313 ALA A O 1
ATOM 2434 N N . THR A 1 314 ? 3.036 1.472 2.669 1.00 97.25 314 THR A N 1
ATOM 2435 C CA . THR A 1 314 ? 2.087 0.437 3.109 1.00 97.25 314 THR A CA 1
ATOM 2436 C C . THR A 1 314 ? 2.214 -0.808 2.227 1.00 97.25 314 THR A C 1
ATOM 2438 O O . THR A 1 314 ? 2.322 -1.924 2.735 1.00 97.25 314 THR A O 1
ATOM 2441 N N . ALA A 1 315 ? 2.296 -0.612 0.906 1.00 95.81 315 ALA A N 1
ATOM 2442 C CA . ALA A 1 315 ? 2.501 -1.685 -0.059 1.00 95.81 315 ALA A CA 1
ATOM 2443 C C . ALA A 1 315 ? 3.852 -2.389 0.142 1.00 95.81 315 ALA A C 1
ATOM 2445 O O . ALA A 1 315 ? 3.890 -3.608 0.128 1.00 95.81 315 ALA A O 1
ATOM 2446 N N . LEU A 1 316 ? 4.943 -1.667 0.417 1.00 96.25 316 LEU A N 1
ATOM 2447 C CA . LEU A 1 316 ? 6.278 -2.228 0.672 1.00 96.25 316 LEU A CA 1
ATOM 2448 C C . LEU A 1 316 ? 6.258 -3.348 1.730 1.00 96.25 316 LEU A C 1
ATOM 2450 O O . LEU A 1 316 ? 6.923 -4.369 1.561 1.00 96.25 316 LEU A O 1
ATOM 2454 N N . TYR A 1 317 ? 5.480 -3.181 2.801 1.00 96.75 317 TYR A N 1
ATOM 2455 C CA . TYR A 1 317 ? 5.349 -4.176 3.872 1.00 96.75 317 TYR A CA 1
ATOM 2456 C C . TYR A 1 317 ? 4.267 -5.235 3.610 1.00 96.75 317 TYR A C 1
ATOM 2458 O O . TYR A 1 317 ? 4.135 -6.180 4.385 1.00 96.75 317 TYR A O 1
ATOM 2466 N N . GLY A 1 318 ? 3.509 -5.120 2.517 1.00 95.94 318 GLY A N 1
ATOM 2467 C CA . GLY A 1 318 ? 2.381 -6.003 2.219 1.00 95.94 318 GLY A CA 1
ATOM 2468 C C . GLY A 1 318 ? 1.183 -5.803 3.151 1.00 95.94 318 GLY A C 1
ATOM 2469 O O . GLY A 1 318 ? 0.374 -6.719 3.307 1.00 95.94 318 GLY A O 1
ATOM 2470 N N . PHE A 1 319 ? 1.085 -4.633 3.791 1.00 97.38 319 PHE A N 1
ATOM 2471 C CA . PHE A 1 319 ? 0.006 -4.287 4.714 1.00 97.38 319 PHE A CA 1
ATOM 2472 C C . PHE A 1 319 ? -1.326 -4.115 3.977 1.00 97.38 319 PHE A C 1
ATOM 2474 O O . PHE A 1 319 ? -1.387 -3.644 2.841 1.00 97.38 319 PHE A O 1
ATOM 2481 N N . GLN A 1 320 ? -2.406 -4.527 4.637 1.00 97.00 320 GLN A N 1
ATOM 2482 C CA . GLN A 1 320 ? -3.703 -4.775 4.017 1.00 97.00 320 GLN A CA 1
ATOM 2483 C C . GLN A 1 320 ? -4.454 -3.506 3.634 1.00 97.00 320 GLN A C 1
ATOM 2485 O O . GLN A 1 320 ? -5.237 -3.554 2.687 1.00 97.00 320 GLN A O 1
ATOM 2490 N N . GLY A 1 321 ? -4.206 -2.366 4.281 1.00 96.31 321 GLY A N 1
ATOM 2491 C CA . GLY A 1 321 ? -4.837 -1.125 3.851 1.00 96.31 321 GLY A CA 1
ATOM 2492 C C . GLY A 1 321 ? -4.289 0.155 4.454 1.00 96.31 321 GLY A C 1
ATOM 2493 O O . GLY A 1 321 ? -3.516 0.135 5.408 1.00 96.31 321 GLY A O 1
ATOM 2494 N N . LEU A 1 322 ? -4.695 1.269 3.846 1.00 97.31 322 LEU A N 1
ATOM 2495 C CA . LEU A 1 322 ? -4.261 2.627 4.148 1.00 97.31 322 LEU A CA 1
ATOM 2496 C C . LEU A 1 322 ? -5.458 3.580 4.244 1.00 97.31 322 LEU A C 1
ATOM 2498 O O . LEU A 1 322 ? -6.281 3.686 3.324 1.00 97.31 322 LEU A O 1
ATOM 2502 N N . GLY A 1 323 ? -5.484 4.354 5.326 1.00 95.75 323 GLY A N 1
ATOM 2503 C CA . GLY A 1 323 ? -6.359 5.505 5.522 1.00 95.75 323 GLY A CA 1
ATOM 2504 C C . GLY A 1 323 ? -5.620 6.831 5.366 1.00 95.75 323 GLY A C 1
ATOM 2505 O O . GLY A 1 323 ? -4.478 6.985 5.804 1.00 95.75 323 GLY A O 1
ATOM 2506 N N . TRP A 1 324 ? -6.297 7.814 4.770 1.00 93.25 324 TRP A N 1
ATOM 2507 C CA . TRP A 1 324 ? -5.864 9.210 4.820 1.00 93.25 324 TRP A CA 1
ATOM 2508 C C . TRP A 1 324 ? -6.741 9.975 5.805 1.00 93.25 324 TRP A C 1
ATOM 2510 O O . TRP A 1 324 ? -7.955 10.056 5.615 1.00 93.25 324 TRP A O 1
ATOM 2520 N N . THR A 1 325 ? -6.131 10.552 6.837 1.00 88.62 325 THR A N 1
ATOM 2521 C CA . THR A 1 325 ? -6.874 11.334 7.828 1.00 88.62 325 THR A CA 1
ATOM 2522 C C . THR A 1 325 ? -7.215 12.710 7.277 1.00 88.62 325 THR A C 1
ATOM 2524 O O . THR A 1 325 ? -6.335 13.511 6.968 1.00 88.62 325 THR A O 1
ATOM 2527 N N . GLU A 1 326 ? -8.505 13.021 7.204 1.00 84.44 326 GLU A N 1
ATOM 2528 C CA . GLU A 1 326 ? -8.979 14.359 6.854 1.00 84.44 326 GLU A CA 1
ATOM 2529 C C . GLU A 1 326 ? -9.092 15.230 8.118 1.00 84.44 326 GLU A C 1
ATOM 2531 O O . GLU A 1 326 ? -9.657 14.808 9.116 1.00 84.44 326 GLU A O 1
ATOM 2536 N N . PRO A 1 327 ? -8.634 16.487 8.143 1.00 71.44 327 PRO A N 1
ATOM 2537 C CA . PRO A 1 327 ? -8.695 17.301 9.364 1.00 71.44 327 PRO A CA 1
ATOM 2538 C C . PRO A 1 327 ? -10.123 17.668 9.830 1.00 71.44 327 PRO A C 1
ATOM 2540 O O . PRO A 1 327 ? -10.280 18.269 10.895 1.00 71.44 327 PRO A O 1
ATOM 2543 N N . TYR A 1 328 ? -11.159 17.342 9.045 1.00 67.38 328 TYR A N 1
ATOM 2544 C CA . TYR A 1 328 ? -12.538 17.818 9.218 1.00 67.38 328 TYR A CA 1
ATOM 2545 C C . TYR A 1 328 ? -13.618 16.730 9.322 1.00 67.38 328 TYR A C 1
ATOM 2547 O O . TYR A 1 328 ? -14.803 17.069 9.316 1.00 67.38 328 TYR A O 1
ATOM 2555 N N . PHE A 1 329 ? -13.261 15.448 9.467 1.00 64.12 329 PHE A N 1
ATOM 2556 C CA . PHE A 1 329 ? -14.260 14.367 9.561 1.00 64.12 329 PHE A CA 1
ATOM 2557 C C . PHE A 1 329 ? -15.115 14.419 10.844 1.00 64.12 329 PHE A C 1
ATOM 2559 O O . PHE A 1 329 ? -16.159 13.778 10.896 1.00 64.12 329 PHE A O 1
ATOM 2566 N N . SER A 1 330 ? -14.692 15.169 11.872 1.00 57.53 330 SER A N 1
ATOM 2567 C CA . SER A 1 330 ? -15.357 15.294 13.185 1.00 57.53 330 SER A CA 1
ATOM 2568 C C . SER A 1 330 ? -15.661 16.742 13.608 1.00 57.53 330 SER A C 1
ATOM 2570 O O . SER A 1 330 ? -16.066 16.997 14.743 1.00 57.53 330 SER A O 1
ATOM 2572 N N . ALA A 1 331 ? -15.428 17.726 12.730 1.00 52.62 331 ALA A N 1
ATOM 2573 C CA . ALA A 1 331 ? -15.557 19.142 13.081 1.00 52.62 331 ALA A CA 1
ATOM 2574 C C . ALA A 1 331 ? -17.021 19.618 13.088 1.00 52.62 331 ALA A C 1
ATOM 2576 O O . ALA A 1 331 ? -17.846 19.065 12.371 1.00 52.62 331 ALA A O 1
ATOM 2577 N N . THR A 1 332 ? -17.307 20.696 13.839 1.00 52.81 332 THR A N 1
ATOM 2578 C CA . THR A 1 332 ? -18.525 21.529 13.725 1.00 52.81 332 THR A CA 1
ATOM 2579 C C . THR A 1 332 ? -18.265 22.797 12.850 1.00 52.81 332 THR A C 1
ATOM 2581 O O . THR A 1 332 ? -17.111 23.166 12.657 1.00 52.81 332 THR A O 1
ATOM 2584 N N . GLY A 1 333 ? -19.274 23.470 12.256 1.00 51.81 333 GLY A N 1
ATOM 2585 C CA . GLY A 1 333 ? -19.169 24.596 11.280 1.00 51.81 333 GLY A CA 1
ATOM 2586 C C . GLY A 1 333 ? -19.677 24.420 9.813 1.00 51.81 333 GLY A C 1
ATOM 2587 O O . GLY A 1 333 ? -20.477 23.555 9.489 1.00 51.81 333 GLY A O 1
ATOM 2588 N N . ALA A 1 334 ? -19.255 25.282 8.880 1.00 44.53 334 ALA A N 1
ATOM 2589 C CA . ALA A 1 334 ? -19.604 25.183 7.444 1.00 44.53 334 ALA A CA 1
ATOM 2590 C C . ALA A 1 334 ? -18.632 24.292 6.633 1.00 44.53 334 ALA A C 1
ATOM 2592 O O . ALA A 1 334 ? -18.841 24.059 5.446 1.00 44.53 334 ALA A O 1
ATOM 2593 N N . SER A 1 335 ? -17.580 23.791 7.287 1.00 54.12 335 SER A N 1
ATOM 2594 C CA . SER A 1 335 ? -16.528 22.932 6.722 1.00 54.12 335 SER A CA 1
ATOM 2595 C C . SER A 1 335 ? -16.618 21.486 7.244 1.00 54.12 335 SER A C 1
ATOM 2597 O O . SER A 1 335 ? -15.597 20.825 7.383 1.00 54.12 335 SER A O 1
ATOM 2599 N N . GLN A 1 336 ? -17.814 21.031 7.635 1.00 70.75 336 GLN A N 1
ATOM 2600 C CA . GLN A 1 336 ? -18.036 19.770 8.363 1.00 70.75 336 GLN A CA 1
ATOM 2601 C C . GLN A 1 336 ? -18.357 18.588 7.459 1.00 70.75 336 GLN A C 1
ATOM 2603 O O . GLN A 1 336 ? -18.859 18.776 6.353 1.00 70.75 336 GLN A O 1
ATOM 2608 N N . ASN A 1 337 ? -18.208 17.382 8.019 1.00 81.69 337 ASN A N 1
ATOM 2609 C CA . ASN A 1 337 ? -18.683 16.128 7.438 1.00 81.69 337 ASN A CA 1
ATOM 2610 C C . ASN A 1 337 ? -18.031 15.813 6.088 1.00 81.69 337 ASN A C 1
ATOM 2612 O O . ASN A 1 337 ? -18.638 15.183 5.231 1.00 81.69 337 ASN A O 1
ATOM 2616 N N . LEU A 1 338 ? -16.801 16.280 5.871 1.00 84.94 338 LEU A N 1
ATOM 2617 C CA . LEU A 1 338 ? -16.093 16.072 4.616 1.00 84.94 338 LEU A CA 1
ATOM 2618 C C . LEU A 1 338 ? -15.252 14.799 4.679 1.00 84.94 338 LEU A C 1
ATOM 2620 O O . LEU A 1 338 ? -14.427 14.628 5.573 1.00 84.94 338 LEU A O 1
ATOM 2624 N N . LEU A 1 339 ? -15.452 13.953 3.678 1.00 89.44 339 LEU A N 1
ATOM 2625 C CA . LEU A 1 339 ? -14.639 12.792 3.355 1.00 89.44 339 LEU A CA 1
ATOM 2626 C C . LEU A 1 339 ? -14.398 12.802 1.836 1.00 89.44 339 LEU A C 1
ATOM 2628 O O . LEU A 1 339 ? -15.050 12.057 1.095 1.00 89.44 339 LEU A O 1
ATOM 2632 N N . PRO A 1 340 ? -13.574 13.735 1.322 1.00 88.31 340 PRO A N 1
ATOM 2633 C CA . PRO A 1 340 ? -13.241 13.761 -0.092 1.00 88.31 340 PRO A CA 1
ATOM 2634 C C . PRO A 1 340 ? -12.490 12.486 -0.470 1.00 88.31 340 PRO A C 1
ATOM 2636 O O . PRO A 1 340 ? -11.586 12.038 0.238 1.00 88.31 340 PRO A O 1
ATOM 2639 N N . TRP A 1 341 ? -12.843 11.923 -1.622 1.00 90.88 341 TRP A N 1
ATOM 2640 C CA . TRP A 1 341 ? -12.078 10.819 -2.176 1.00 90.88 341 TRP A CA 1
ATOM 2641 C C . TRP A 1 341 ? -10.678 11.296 -2.560 1.00 90.88 341 TRP A C 1
ATOM 2643 O O . TRP A 1 341 ? -10.517 12.329 -3.216 1.00 90.88 341 TRP A O 1
ATOM 2653 N N . ARG A 1 342 ? -9.668 10.518 -2.171 1.00 89.19 342 ARG A N 1
ATOM 2654 C CA . ARG A 1 342 ? -8.278 10.744 -2.558 1.00 89.19 342 ARG A CA 1
ATOM 2655 C C . ARG A 1 342 ? -7.826 9.590 -3.432 1.00 89.19 342 ARG A C 1
ATOM 2657 O O . ARG A 1 342 ? -7.671 8.471 -2.941 1.00 89.19 342 ARG A O 1
ATOM 2664 N N . SER A 1 343 ? -7.621 9.863 -4.715 1.00 89.38 343 SER A N 1
ATOM 2665 C CA . SER A 1 343 ? -7.132 8.858 -5.654 1.00 89.38 343 SER A CA 1
ATOM 2666 C C . SER A 1 343 ? -5.803 8.290 -5.169 1.00 89.38 343 SER A C 1
ATOM 2668 O O . SER A 1 343 ? -4.869 9.027 -4.864 1.00 89.38 343 SER A O 1
ATOM 2670 N N . ARG A 1 344 ? -5.725 6.963 -5.085 1.00 87.25 344 ARG A N 1
ATOM 2671 C CA . ARG A 1 344 ? -4.457 6.269 -4.843 1.00 87.25 344 ARG A CA 1
ATOM 2672 C C . ARG A 1 344 ? -3.575 6.356 -6.090 1.00 87.25 344 ARG A C 1
ATOM 2674 O O . ARG A 1 344 ? -4.125 6.594 -7.173 1.00 87.25 344 ARG A O 1
ATOM 2681 N N . PRO A 1 345 ? -2.248 6.155 -5.966 1.00 83.38 345 PRO A N 1
ATOM 2682 C CA . PRO A 1 345 ? -1.370 6.046 -7.125 1.00 83.38 345 PRO A CA 1
ATOM 2683 C C . PRO A 1 345 ? -2.003 5.131 -8.168 1.00 83.38 345 PRO A C 1
ATOM 2685 O O . PRO A 1 345 ? -2.413 4.018 -7.848 1.00 83.38 345 PRO A O 1
ATOM 2688 N N . SER A 1 346 ? -2.187 5.657 -9.378 1.00 68.19 346 SER A N 1
ATOM 2689 C CA . SER A 1 346 ? -2.743 4.910 -10.498 1.00 68.19 346 SER A CA 1
ATOM 2690 C C . SER A 1 346 ? -1.606 4.543 -11.444 1.00 68.19 346 SER A C 1
ATOM 2692 O O . SER A 1 346 ? -0.843 5.432 -11.827 1.00 68.19 346 SER A O 1
ATOM 2694 N N . PRO A 1 347 ? -1.531 3.283 -11.891 1.00 61.62 347 PRO A N 1
ATOM 2695 C CA . PRO A 1 347 ? -2.470 2.195 -11.576 1.00 61.62 347 PRO A CA 1
ATOM 2696 C C . PRO A 1 347 ? -2.330 1.729 -10.107 1.00 61.62 347 PRO A C 1
ATOM 2698 O O . PRO A 1 347 ? -1.292 1.975 -9.509 1.00 61.62 347 PRO A O 1
ATOM 2701 N N . ASN A 1 348 ? -3.371 1.121 -9.510 1.00 53.41 348 ASN A N 1
ATOM 2702 C CA . ASN A 1 348 ? -3.349 0.610 -8.124 1.00 53.41 348 ASN A CA 1
ATOM 2703 C C . ASN A 1 348 ? -3.592 -0.927 -8.100 1.00 53.41 348 ASN A C 1
ATOM 2705 O O . ASN A 1 348 ? -4.724 -1.351 -8.358 1.00 53.41 348 ASN A O 1
ATOM 2709 N N . PRO A 1 349 ? -2.581 -1.773 -7.819 1.00 57.03 349 PRO A N 1
ATOM 2710 C CA . PRO A 1 349 ? -1.187 -1.369 -7.679 1.00 57.03 349 PRO A CA 1
ATOM 2711 C C . PRO A 1 349 ? -0.668 -0.870 -9.042 1.00 57.03 349 PRO A C 1
ATOM 2713 O O . PRO A 1 349 ? -1.362 -1.094 -10.046 1.00 57.03 349 PRO A O 1
ATOM 2716 N N . PRO A 1 350 ? 0.494 -0.190 -9.115 1.00 63.16 350 PRO A N 1
ATOM 2717 C CA . PRO A 1 350 ? 1.064 0.256 -10.386 1.00 63.16 350 PRO A CA 1
ATOM 2718 C C . PRO A 1 350 ? 0.981 -0.885 -11.395 1.00 63.16 350 PRO A C 1
ATOM 2720 O O . PRO A 1 350 ? 1.207 -2.035 -11.021 1.00 63.16 350 PRO A O 1
ATOM 2723 N N . ALA A 1 351 ? 0.515 -0.629 -12.621 1.00 59.12 351 ALA A N 1
ATOM 2724 C CA . ALA A 1 351 ? 0.212 -1.719 -13.546 1.00 59.12 351 ALA A CA 1
ATOM 2725 C C . ALA A 1 351 ? 1.502 -2.509 -13.726 1.00 59.12 351 ALA A C 1
ATOM 2727 O O . ALA A 1 351 ? 2.528 -1.937 -14.083 1.00 59.12 351 ALA A O 1
ATOM 2728 N N . GLY A 1 352 ? 1.444 -3.800 -13.405 1.00 67.88 352 GLY A N 1
ATOM 2729 C CA . GLY A 1 352 ? 2.645 -4.617 -13.334 1.00 67.88 352 GLY A CA 1
ATOM 2730 C C . GLY A 1 352 ? 3.405 -4.534 -12.009 1.00 67.88 352 GLY A C 1
ATOM 2731 O O . GLY A 1 352 ? 4.615 -4.670 -12.049 1.00 67.88 352 GLY A O 1
ATOM 2732 N N . ALA A 1 353 ? 2.735 -4.365 -10.860 1.00 83.06 353 ALA A N 1
ATOM 2733 C CA . ALA A 1 353 ? 3.316 -4.646 -9.536 1.00 83.06 353 ALA A CA 1
ATOM 2734 C C . ALA A 1 353 ? 3.304 -6.130 -9.148 1.00 83.06 353 ALA A C 1
ATOM 2736 O O . ALA A 1 353 ? 3.877 -6.516 -8.133 1.00 83.06 353 ALA A O 1
ATOM 2737 N N . GLY A 1 354 ? 2.654 -6.960 -9.965 1.00 87.75 354 GLY A N 1
ATOM 2738 C CA . GLY A 1 354 ? 2.756 -8.407 -9.869 1.00 87.75 354 GLY A CA 1
ATOM 2739 C C . GLY A 1 354 ? 1.673 -9.046 -9.033 1.00 87.75 354 GLY A C 1
ATOM 2740 O O . GLY A 1 354 ? 0.576 -8.505 -8.884 1.00 87.75 354 GLY A O 1
ATOM 2741 N N . THR A 1 355 ? 1.985 -10.236 -8.532 1.00 89.50 355 THR A N 1
ATOM 2742 C CA . THR A 1 355 ? 1.063 -11.071 -7.757 1.00 89.50 355 THR A CA 1
ATOM 2743 C C . THR A 1 355 ? 1.610 -11.488 -6.396 1.00 89.50 355 THR A C 1
ATOM 2745 O O . THR A 1 355 ? 0.824 -11.889 -5.540 1.00 89.50 355 THR A O 1
ATOM 2748 N N . GLN A 1 356 ? 2.924 -11.379 -6.170 1.00 91.19 356 GLN A N 1
ATOM 2749 C CA . GLN A 1 356 ? 3.554 -11.799 -4.918 1.00 91.19 356 GLN A CA 1
ATOM 2750 C C . GLN A 1 356 ? 4.885 -11.085 -4.654 1.00 91.19 356 GLN A C 1
ATOM 2752 O O . GLN A 1 356 ? 5.605 -10.718 -5.585 1.00 91.19 356 GLN A O 1
ATOM 2757 N N . PHE A 1 357 ? 5.254 -10.974 -3.378 1.00 93.88 357 PHE A N 1
ATOM 2758 C CA . PHE A 1 357 ? 6.606 -10.597 -2.973 1.00 93.88 357 PHE A CA 1
ATOM 2759 C C . PHE A 1 357 ? 7.578 -11.775 -3.117 1.00 93.88 357 PHE A C 1
ATOM 2761 O O . PHE A 1 357 ? 7.217 -12.924 -2.871 1.00 93.88 357 PHE A O 1
ATOM 2768 N N . GLN A 1 358 ? 8.824 -11.489 -3.498 1.00 94.25 358 GLN A N 1
ATOM 2769 C CA . GLN A 1 358 ? 9.880 -12.494 -3.691 1.00 94.25 358 GLN A CA 1
ATOM 2770 C C . GLN A 1 358 ? 10.842 -12.591 -2.501 1.00 94.25 358 GLN A C 1
ATOM 2772 O O . GLN A 1 358 ? 11.563 -13.578 -2.353 1.00 94.25 358 GLN A O 1
ATOM 2777 N N . ASN A 1 359 ? 10.881 -11.568 -1.648 1.00 93.38 359 ASN A N 1
ATOM 2778 C CA . ASN A 1 359 ? 11.784 -11.501 -0.505 1.00 93.38 359 ASN A CA 1
ATOM 2779 C C . ASN A 1 359 ? 11.187 -10.712 0.669 1.00 93.38 359 ASN A C 1
ATOM 2781 O O . ASN A 1 359 ? 10.063 -10.212 0.604 1.00 93.38 359 ASN A O 1
ATOM 2785 N N . ALA A 1 360 ? 11.933 -10.659 1.774 1.00 93.19 360 ALA A N 1
ATOM 2786 C CA . ALA A 1 360 ? 11.646 -9.772 2.897 1.00 93.19 360 ALA A CA 1
ATOM 2787 C C . ALA A 1 360 ? 12.021 -8.318 2.559 1.00 93.19 360 ALA A C 1
ATOM 2789 O O . ALA A 1 360 ? 12.787 -8.076 1.623 1.00 93.19 360 ALA A O 1
ATOM 2790 N N . VAL A 1 361 ? 11.513 -7.368 3.349 1.00 95.44 361 VAL A N 1
ATOM 2791 C CA . VAL A 1 361 ? 11.908 -5.955 3.258 1.00 95.44 361 VAL A CA 1
ATOM 2792 C C . VAL A 1 361 ? 13.420 -5.826 3.478 1.00 95.44 361 VAL A C 1
ATOM 2794 O O . VAL A 1 361 ? 13.994 -6.421 4.392 1.00 95.44 361 VAL A O 1
ATOM 2797 N N . GLN A 1 362 ? 14.074 -5.065 2.607 1.00 95.56 362 GLN A N 1
ATOM 2798 C CA . GLN A 1 362 ? 15.494 -4.746 2.663 1.00 95.56 362 GLN A CA 1
ATOM 2799 C C . GLN A 1 362 ? 15.668 -3.296 3.119 1.00 95.56 362 GLN A C 1
ATOM 2801 O O . GLN A 1 362 ? 15.022 -2.400 2.578 1.00 95.56 362 GLN A O 1
ATOM 2806 N N . HIS A 1 363 ? 16.576 -3.053 4.066 1.00 93.88 363 HIS A N 1
ATOM 2807 C CA . HIS A 1 363 ? 16.922 -1.708 4.539 1.00 93.88 363 HIS A CA 1
ATOM 2808 C C . HIS A 1 363 ? 18.375 -1.401 4.155 1.00 93.88 363 HIS A C 1
ATOM 2810 O O . HIS A 1 363 ? 19.313 -2.014 4.668 1.00 93.88 363 HIS A O 1
ATOM 2816 N N . LEU A 1 364 ? 18.553 -0.466 3.225 1.00 92.44 364 LEU A N 1
ATOM 2817 C CA . LEU A 1 364 ? 19.824 -0.036 2.651 1.00 92.44 364 LEU A CA 1
ATOM 2818 C C . LEU A 1 364 ? 20.029 1.450 2.963 1.00 92.44 364 LEU A C 1
ATOM 2820 O O . LEU A 1 364 ? 19.795 2.314 2.119 1.00 92.44 364 LEU A O 1
ATOM 2824 N N . ASP A 1 365 ? 20.465 1.734 4.194 1.00 90.25 365 ASP A N 1
ATOM 2825 C CA . ASP A 1 365 ? 20.576 3.097 4.732 1.00 90.25 365 ASP A CA 1
ATOM 2826 C C . ASP A 1 365 ? 19.219 3.824 4.684 1.00 90.25 365 ASP A C 1
ATOM 2828 O O . ASP A 1 365 ? 18.311 3.471 5.435 1.00 90.25 365 ASP A O 1
ATOM 2832 N N . THR A 1 366 ? 19.067 4.789 3.780 1.00 91.69 366 THR A N 1
ATOM 2833 C CA . THR A 1 366 ? 17.838 5.563 3.564 1.00 91.69 366 THR A CA 1
ATOM 2834 C C . THR A 1 366 ? 16.865 4.901 2.587 1.00 91.69 366 THR A C 1
ATOM 2836 O O . THR A 1 366 ? 15.711 5.310 2.511 1.00 91.69 366 THR A O 1
ATOM 2839 N N . LEU A 1 367 ? 17.291 3.886 1.829 1.00 93.81 367 LEU A N 1
ATOM 2840 C CA . LEU A 1 367 ? 16.439 3.162 0.887 1.00 93.81 367 LEU A CA 1
ATOM 2841 C C . LEU A 1 367 ? 15.845 1.914 1.546 1.00 93.81 367 LEU A C 1
ATOM 2843 O O . LEU A 1 367 ? 16.572 1.033 2.000 1.00 93.81 367 LEU A O 1
ATOM 2847 N N . HIS A 1 368 ? 14.524 1.792 1.503 1.00 95.06 368 HIS A N 1
ATOM 2848 C CA . HIS A 1 368 ? 13.795 0.586 1.877 1.00 95.06 368 HIS A CA 1
ATOM 2849 C C . HIS A 1 368 ? 13.148 -0.012 0.640 1.00 95.06 368 HIS A C 1
ATOM 2851 O O . HIS A 1 368 ? 12.476 0.699 -0.110 1.00 95.06 368 HIS A O 1
ATOM 2857 N N . ALA A 1 369 ? 13.371 -1.300 0.402 1.00 96.00 369 ALA A N 1
ATOM 2858 C CA . ALA A 1 369 ? 12.935 -1.936 -0.829 1.00 96.00 369 ALA A CA 1
ATOM 2859 C C . ALA A 1 369 ? 12.437 -3.364 -0.624 1.00 96.00 369 ALA A C 1
ATOM 2861 O O . ALA A 1 369 ? 12.880 -4.063 0.287 1.00 96.00 369 ALA A O 1
ATOM 2862 N N . ARG A 1 370 ? 11.509 -3.800 -1.477 1.00 95.25 370 ARG A N 1
ATOM 2863 C CA . ARG A 1 370 ? 11.015 -5.180 -1.494 1.00 95.25 370 ARG A CA 1
ATOM 2864 C C . ARG A 1 370 ? 10.641 -5.591 -2.906 1.00 95.25 370 ARG A C 1
ATOM 2866 O O . ARG A 1 370 ? 9.939 -4.858 -3.608 1.00 95.25 370 ARG A O 1
ATOM 2873 N N . ASP A 1 371 ? 11.119 -6.760 -3.304 1.00 94.38 371 ASP A N 1
ATOM 2874 C CA . ASP A 1 371 ? 10.940 -7.275 -4.653 1.00 94.38 371 ASP A CA 1
ATOM 2875 C C . ASP A 1 371 ? 9.598 -7.982 -4.792 1.00 94.38 371 ASP A C 1
ATOM 2877 O O . ASP A 1 371 ? 9.127 -8.682 -3.893 1.00 94.38 371 ASP A O 1
ATOM 2881 N N . THR A 1 372 ? 9.031 -7.841 -5.977 1.00 94.00 372 THR A N 1
ATOM 2882 C CA . THR A 1 372 ? 7.874 -8.572 -6.485 1.00 94.00 372 THR A CA 1
ATOM 2883 C C . THR A 1 372 ? 8.314 -9.430 -7.671 1.00 94.00 372 THR A C 1
ATOM 2885 O O . THR A 1 372 ? 9.451 -9.342 -8.144 1.00 94.00 372 THR A O 1
ATOM 2888 N N . ASP A 1 373 ? 7.416 -10.260 -8.190 1.00 90.19 373 ASP A N 1
ATOM 2889 C CA . ASP A 1 373 ? 7.641 -11.052 -9.403 1.00 90.19 373 ASP A CA 1
ATOM 2890 C C . ASP A 1 373 ? 7.916 -10.216 -10.670 1.00 90.19 373 ASP A C 1
ATOM 2892 O O . ASP A 1 373 ? 8.394 -10.759 -11.663 1.00 90.19 373 ASP A O 1
ATOM 2896 N N . VAL A 1 374 ? 7.661 -8.905 -10.653 1.00 90.00 374 VAL A N 1
ATOM 2897 C CA . VAL A 1 374 ? 7.711 -8.043 -11.853 1.00 90.00 374 VAL A CA 1
ATOM 2898 C C . VAL A 1 374 ? 8.352 -6.669 -11.627 1.00 90.00 374 VAL A C 1
ATOM 2900 O O . VAL A 1 374 ? 8.509 -5.910 -12.578 1.00 90.00 374 VAL A O 1
ATOM 2903 N N . GLY A 1 375 ? 8.752 -6.336 -10.401 1.00 92.31 375 GLY A N 1
ATOM 2904 C CA . GLY A 1 375 ? 9.477 -5.108 -10.070 1.00 92.31 375 GLY A CA 1
ATOM 2905 C C . GLY A 1 375 ? 9.781 -4.987 -8.582 1.00 92.31 375 GLY A C 1
ATOM 2906 O O . GLY A 1 375 ? 9.755 -5.978 -7.858 1.00 92.31 375 GLY A O 1
ATOM 2907 N N . GLN A 1 376 ? 10.029 -3.771 -8.109 1.00 94.00 376 GLN A N 1
ATOM 2908 C CA . GLN A 1 376 ? 10.419 -3.492 -6.729 1.00 94.00 376 GLN A CA 1
ATOM 2909 C C . GLN A 1 376 ? 9.688 -2.260 -6.196 1.00 94.00 376 GLN A C 1
ATOM 2911 O O . GLN A 1 376 ? 9.690 -1.207 -6.835 1.00 94.00 376 GLN A O 1
ATOM 2916 N N . PHE A 1 377 ? 9.113 -2.370 -4.998 1.00 94.75 377 PHE A N 1
ATOM 2917 C CA . PHE A 1 377 ? 8.706 -1.195 -4.228 1.00 94.75 377 PHE A CA 1
ATOM 2918 C C . PHE A 1 377 ? 9.941 -0.548 -3.615 1.00 94.75 377 PHE A C 1
ATOM 2920 O O . PHE A 1 377 ? 10.767 -1.250 -3.032 1.00 94.75 377 PHE A O 1
ATOM 2927 N N . ARG A 1 378 ? 10.057 0.775 -3.728 1.00 94.94 378 ARG A N 1
ATOM 2928 C CA . ARG A 1 378 ? 11.139 1.580 -3.158 1.00 94.94 378 ARG A CA 1
ATOM 2929 C C . ARG A 1 378 ? 10.563 2.726 -2.355 1.00 94.94 378 ARG A C 1
ATOM 2931 O O . ARG A 1 378 ? 9.708 3.457 -2.843 1.00 94.94 378 ARG A O 1
ATOM 2938 N N . VAL A 1 379 ? 11.070 2.906 -1.145 1.00 95.62 379 VAL A N 1
ATOM 2939 C CA . VAL A 1 379 ? 10.768 4.046 -0.283 1.00 95.62 379 VAL A CA 1
ATOM 2940 C C . VAL A 1 379 ? 12.091 4.616 0.195 1.00 95.62 379 VAL A C 1
ATOM 2942 O O . VAL A 1 379 ? 12.817 3.963 0.941 1.00 95.62 379 VAL A O 1
ATOM 2945 N N . VAL A 1 380 ? 12.413 5.827 -0.243 1.00 94.62 380 VAL A N 1
ATOM 2946 C CA . VAL A 1 380 ? 13.576 6.569 0.236 1.00 94.62 380 VAL A CA 1
ATOM 2947 C C . VAL A 1 380 ? 13.135 7.437 1.401 1.00 94.62 380 VAL A C 1
ATOM 2949 O O . VAL A 1 380 ? 12.413 8.423 1.242 1.00 94.62 380 VAL A O 1
ATOM 2952 N N . CYS A 1 381 ? 13.592 7.063 2.584 1.00 90.12 381 CYS A N 1
ATOM 2953 C CA . CYS A 1 381 ? 13.404 7.815 3.800 1.00 90.12 381 CYS A CA 1
ATOM 2954 C C . CYS A 1 381 ? 14.614 8.738 4.012 1.00 90.12 381 CYS A C 1
ATOM 2956 O O . CYS A 1 381 ? 15.723 8.277 4.243 1.00 90.12 381 CYS A O 1
ATOM 2958 N N . GLY A 1 382 ? 14.422 10.056 3.947 1.00 84.06 382 GLY A N 1
ATOM 2959 C CA . GLY A 1 382 ? 15.500 11.031 4.140 1.00 84.06 382 GLY A CA 1
ATOM 2960 C C . GLY A 1 382 ? 14.991 12.403 4.586 1.00 84.06 382 GLY A C 1
ATOM 2961 O O . GLY A 1 382 ? 13.834 12.515 5.013 1.00 84.06 382 GLY A O 1
ATOM 2962 N N . PRO A 1 383 ? 15.830 13.453 4.505 1.00 80.94 383 PRO A N 1
ATOM 2963 C CA . PRO A 1 383 ? 15.380 14.842 4.560 1.00 80.94 383 PRO A CA 1
ATOM 2964 C C . PRO A 1 383 ? 14.197 15.102 3.617 1.00 80.94 383 PRO A C 1
ATOM 2966 O O . PRO A 1 383 ? 14.011 14.407 2.622 1.00 80.94 383 PRO A O 1
ATOM 2969 N N . ALA A 1 384 ? 13.368 16.101 3.932 1.00 74.00 384 ALA A N 1
ATOM 2970 C CA . ALA A 1 384 ? 12.101 16.322 3.229 1.00 74.00 384 ALA A CA 1
ATOM 2971 C C . ALA A 1 384 ? 12.237 16.495 1.700 1.00 74.00 384 ALA A C 1
ATOM 2973 O O . ALA A 1 384 ? 11.296 16.175 0.983 1.00 74.00 384 ALA A O 1
ATOM 2974 N N . ASP A 1 385 ? 13.381 16.977 1.210 1.00 76.06 385 ASP A N 1
ATOM 2975 C CA . ASP A 1 385 ? 13.693 17.199 -0.206 1.00 76.06 385 ASP A CA 1
ATOM 2976 C C . ASP A 1 385 ? 14.204 15.954 -0.950 1.00 76.06 385 ASP A C 1
ATOM 2978 O O . ASP A 1 385 ? 14.265 15.971 -2.178 1.00 76.06 385 ASP A O 1
ATOM 2982 N N . THR A 1 386 ? 14.538 14.872 -0.243 1.00 84.69 386 THR A N 1
ATOM 2983 C CA . THR A 1 386 ? 15.014 13.614 -0.846 1.00 84.69 386 THR A CA 1
ATOM 2984 C C . THR A 1 386 ? 14.052 12.442 -0.661 1.00 84.69 386 THR A C 1
ATOM 2986 O O . THR A 1 386 ? 14.341 11.340 -1.124 1.00 84.69 386 THR A O 1
ATOM 2989 N N . ARG A 1 387 ? 12.910 12.659 0.005 1.00 91.06 387 ARG A N 1
ATOM 2990 C CA . ARG A 1 387 ? 11.878 11.632 0.191 1.00 91.06 387 ARG A CA 1
ATOM 2991 C C . ARG A 1 387 ? 11.217 11.298 -1.138 1.00 91.06 387 ARG A C 1
ATOM 2993 O O . ARG A 1 387 ? 10.684 12.173 -1.817 1.00 91.06 387 ARG A O 1
ATOM 3000 N N . SER A 1 388 ? 11.198 10.017 -1.467 1.00 93.38 388 SER A N 1
ATOM 3001 C CA . SER A 1 388 ? 10.486 9.494 -2.626 1.00 93.38 388 SER A CA 1
ATOM 3002 C C . SER A 1 388 ? 9.928 8.117 -2.308 1.00 93.38 388 SER A C 1
ATOM 3004 O O . SER A 1 388 ? 10.432 7.406 -1.439 1.00 93.38 388 SER A O 1
ATOM 3006 N N . ALA A 1 389 ? 8.861 7.744 -3.001 1.00 94.25 389 ALA A N 1
ATOM 3007 C CA . ALA A 1 389 ? 8.404 6.373 -3.008 1.00 94.25 389 ALA A CA 1
ATOM 3008 C C . ALA A 1 389 ? 7.806 6.040 -4.368 1.00 94.25 389 ALA A C 1
ATOM 3010 O O . ALA A 1 389 ? 7.091 6.855 -4.954 1.00 94.25 389 ALA A O 1
ATOM 3011 N N . GLU A 1 390 ? 8.121 4.855 -4.861 1.00 93.06 390 GLU A N 1
ATOM 3012 C CA . GLU A 1 390 ? 7.738 4.415 -6.193 1.00 93.06 390 GLU A CA 1
ATOM 3013 C C . GLU A 1 390 ? 7.714 2.890 -6.279 1.00 93.06 390 GLU A C 1
ATOM 3015 O O . GLU A 1 390 ? 8.297 2.174 -5.459 1.00 93.06 390 GLU A O 1
ATOM 3020 N N . PHE A 1 391 ? 7.037 2.393 -7.305 1.00 92.44 391 PHE A N 1
ATOM 3021 C CA . PHE A 1 391 ? 7.219 1.039 -7.793 1.00 92.44 391 PHE A CA 1
ATOM 3022 C C . PHE A 1 391 ? 8.005 1.101 -9.098 1.00 92.44 391 PHE A C 1
ATOM 3024 O O . PHE A 1 391 ? 7.610 1.811 -10.024 1.00 92.44 391 PHE A O 1
ATOM 3031 N N . VAL A 1 392 ? 9.084 0.331 -9.193 1.00 90.69 392 VAL A N 1
ATOM 3032 C CA . VAL A 1 392 ? 9.928 0.292 -10.387 1.00 90.69 392 VAL A CA 1
ATOM 3033 C C . VAL A 1 392 ? 9.914 -1.116 -10.970 1.00 90.69 392 VAL A C 1
ATOM 3035 O O . VAL A 1 392 ? 10.400 -2.060 -10.345 1.00 90.69 392 VAL A O 1
ATOM 3038 N N . ALA A 1 393 ? 9.348 -1.262 -12.168 1.00 90.62 393 ALA A N 1
ATOM 3039 C CA . ALA A 1 393 ? 9.254 -2.541 -12.868 1.00 90.62 393 ALA A CA 1
ATOM 3040 C C . ALA A 1 393 ? 10.639 -3.097 -13.250 1.00 90.62 393 ALA A C 1
ATOM 3042 O O . ALA A 1 393 ? 11.580 -2.349 -13.535 1.00 90.62 393 ALA A O 1
ATOM 3043 N N . TRP A 1 394 ? 10.766 -4.422 -13.300 1.00 93.19 394 TRP A N 1
ATOM 3044 C CA . TRP A 1 394 ? 11.924 -5.080 -13.896 1.00 93.19 394 TRP A CA 1
ATOM 3045 C C . TRP A 1 394 ? 11.956 -4.814 -15.398 1.00 93.19 394 TRP A C 1
ATOM 3047 O O . TRP A 1 394 ? 10.916 -4.761 -16.055 1.00 93.19 394 TRP A O 1
ATOM 3057 N N . ALA A 1 395 ? 13.158 -4.661 -15.951 1.00 94.56 395 ALA A N 1
ATOM 3058 C CA . ALA A 1 395 ? 13.318 -4.594 -17.393 1.00 94.56 395 ALA A CA 1
ATOM 3059 C C . ALA A 1 395 ? 12.795 -5.892 -18.037 1.00 94.56 395 ALA A C 1
ATOM 3061 O O . ALA A 1 395 ? 13.069 -6.995 -17.559 1.00 94.56 395 ALA A O 1
ATOM 3062 N N . VAL A 1 396 ? 12.062 -5.766 -19.143 1.00 94.69 396 VAL A N 1
ATOM 3063 C CA . VAL A 1 396 ? 11.382 -6.880 -19.820 1.00 94.69 396 VAL A CA 1
ATOM 3064 C C . VAL A 1 396 ? 12.080 -7.197 -21.137 1.00 94.69 396 VAL A C 1
ATOM 3066 O O . VAL A 1 396 ? 12.324 -6.308 -21.953 1.00 94.69 396 VAL A O 1
ATOM 3069 N N . ALA A 1 397 ? 12.380 -8.471 -21.379 1.00 96.94 397 ALA A N 1
ATOM 3070 C CA . ALA A 1 397 ? 12.949 -8.906 -22.649 1.00 96.94 397 ALA A CA 1
ATOM 3071 C C . ALA A 1 397 ? 11.905 -8.739 -23.771 1.00 96.94 397 ALA A C 1
ATOM 3073 O O . ALA A 1 397 ? 10.797 -9.265 -23.639 1.00 96.94 397 ALA A O 1
ATOM 3074 N N . PRO A 1 398 ? 12.203 -8.016 -24.866 1.00 97.62 398 PRO A N 1
ATOM 3075 C CA . PRO A 1 398 ? 11.237 -7.856 -25.945 1.00 97.62 398 PRO A CA 1
ATOM 3076 C C . PRO A 1 398 ? 11.118 -9.130 -26.792 1.00 97.62 398 PRO A C 1
ATOM 3078 O O . PRO A 1 398 ? 12.039 -9.947 -26.847 1.00 97.62 398 PRO A O 1
ATOM 3081 N N . ALA A 1 399 ? 10.008 -9.260 -27.521 1.00 97.75 399 ALA A N 1
ATOM 3082 C CA . ALA A 1 399 ? 9.923 -10.183 -28.649 1.00 97.75 399 ALA A CA 1
ATOM 3083 C C . ALA A 1 399 ? 10.606 -9.542 -29.867 1.00 97.75 399 ALA A C 1
ATOM 3085 O O . ALA A 1 399 ? 10.168 -8.498 -30.350 1.00 97.75 399 ALA A O 1
ATOM 3086 N N . LEU A 1 400 ? 11.696 -10.153 -30.316 1.00 98.19 400 LEU A N 1
ATOM 3087 C CA . LEU A 1 400 ? 12.550 -9.685 -31.397 1.00 98.19 400 LEU A CA 1
ATOM 3088 C C . LEU A 1 400 ? 12.144 -10.330 -32.723 1.00 98.19 400 LEU A C 1
ATOM 3090 O O . LEU A 1 400 ? 12.043 -11.553 -32.815 1.00 98.19 400 LEU A O 1
ATOM 3094 N N . ASP A 1 401 ? 11.970 -9.505 -33.745 1.00 98.19 401 ASP A N 1
ATOM 3095 C CA . ASP A 1 401 ? 11.751 -9.910 -35.128 1.00 98.19 401 ASP A CA 1
ATOM 3096 C C . ASP A 1 401 ? 12.942 -9.507 -36.008 1.00 98.19 401 ASP A C 1
ATOM 3098 O O . ASP A 1 401 ? 13.692 -8.580 -35.678 1.00 98.19 401 ASP A O 1
ATOM 3102 N N . ILE A 1 402 ? 13.122 -10.220 -37.120 1.00 97.94 402 ILE A N 1
ATOM 3103 C CA . ILE A 1 402 ? 14.233 -10.028 -38.054 1.00 97.94 402 ILE A CA 1
ATOM 3104 C C . ILE A 1 402 ? 13.736 -9.994 -39.497 1.00 97.94 402 ILE A C 1
ATOM 3106 O O . ILE A 1 402 ? 12.931 -10.817 -39.928 1.00 97.94 402 ILE A O 1
ATOM 3110 N N . ALA A 1 403 ? 14.266 -9.058 -40.275 1.00 96.94 403 ALA A N 1
ATOM 3111 C CA . ALA A 1 403 ? 14.065 -8.995 -41.711 1.00 96.94 403 ALA A CA 1
ATOM 3112 C C . ALA A 1 403 ? 15.338 -8.513 -42.411 1.00 96.94 403 ALA A C 1
ATOM 3114 O O . ALA A 1 403 ? 16.143 -7.778 -41.842 1.00 96.94 403 ALA A O 1
ATOM 3115 N N . GLN A 1 404 ? 15.502 -8.876 -43.678 1.00 96.31 404 GLN A N 1
ATOM 3116 C CA . GLN A 1 404 ? 16.567 -8.319 -44.507 1.00 96.31 404 GLN A CA 1
ATOM 3117 C C . GLN A 1 404 ? 16.201 -6.898 -44.968 1.00 96.31 404 GLN A C 1
ATOM 3119 O O . GLN A 1 404 ? 15.077 -6.650 -45.410 1.00 96.31 404 GLN A O 1
ATOM 3124 N N . ALA A 1 405 ? 17.161 -5.972 -44.922 1.00 96.69 405 ALA A N 1
ATOM 3125 C CA . ALA A 1 405 ? 17.029 -4.609 -45.434 1.00 96.69 405 ALA A CA 1
ATOM 3126 C C . ALA A 1 405 ? 18.245 -4.243 -46.300 1.00 96.69 405 ALA A C 1
ATOM 3128 O O . ALA A 1 405 ? 19.167 -3.553 -45.874 1.00 96.69 405 ALA A O 1
ATOM 3129 N N . GLY A 1 406 ? 18.262 -4.732 -47.544 1.00 95.12 406 GLY A N 1
ATOM 3130 C CA . GLY A 1 406 ? 19.419 -4.582 -48.429 1.00 95.12 406 GLY A CA 1
ATOM 3131 C C . GLY A 1 406 ? 20.594 -5.438 -47.951 1.00 95.12 406 GLY A C 1
ATOM 3132 O O . GLY A 1 406 ? 20.459 -6.656 -47.852 1.00 95.12 406 GLY A O 1
ATOM 3133 N N . ASN A 1 407 ? 21.728 -4.797 -47.665 1.00 94.88 407 ASN A N 1
ATOM 3134 C CA . ASN A 1 407 ? 22.916 -5.421 -47.070 1.00 94.88 407 ASN A CA 1
ATOM 3135 C C . ASN A 1 407 ? 22.961 -5.289 -45.535 1.00 94.88 407 ASN A C 1
ATOM 3137 O O . ASN A 1 407 ? 24.010 -5.496 -44.934 1.00 94.88 407 ASN A O 1
ATOM 3141 N N . GLN A 1 408 ? 21.848 -4.890 -44.916 1.00 97.31 408 GLN A N 1
ATOM 3142 C CA . GLN A 1 408 ? 21.702 -4.750 -43.471 1.00 97.31 408 GLN A CA 1
ATOM 3143 C C . GLN A 1 408 ? 20.666 -5.742 -42.944 1.00 97.31 408 GLN A C 1
ATOM 3145 O O . GLN A 1 408 ? 19.765 -6.186 -43.669 1.00 97.31 408 GLN A O 1
ATOM 3150 N N . VAL A 1 409 ? 20.745 -6.007 -41.646 1.00 97.50 409 VAL A N 1
ATOM 3151 C CA . VAL A 1 409 ? 19.736 -6.756 -40.901 1.00 97.50 409 VAL A CA 1
ATOM 3152 C C . VAL A 1 409 ? 18.833 -5.768 -40.172 1.00 97.50 409 VAL A C 1
ATOM 3154 O O . VAL A 1 409 ? 19.289 -4.983 -39.340 1.00 97.50 409 VAL A O 1
ATOM 3157 N N . ARG A 1 410 ? 17.534 -5.793 -40.485 1.00 97.94 410 ARG A N 1
ATOM 3158 C CA . ARG A 1 410 ? 16.506 -5.040 -39.764 1.00 97.94 410 ARG A CA 1
ATOM 3159 C C . ARG A 1 410 ? 16.021 -5.870 -38.588 1.00 97.94 410 ARG A C 1
ATOM 3161 O O . ARG A 1 410 ? 15.322 -6.861 -38.772 1.00 97.94 410 ARG A O 1
ATOM 3168 N N . LEU A 1 411 ? 16.341 -5.406 -37.392 1.00 98.56 411 LEU A N 1
ATOM 3169 C CA . LEU A 1 411 ? 15.787 -5.902 -36.143 1.00 98.56 411 LEU A CA 1
ATOM 3170 C C . LEU A 1 411 ? 14.617 -5.013 -35.733 1.00 98.56 411 LEU A C 1
ATOM 3172 O O . LEU A 1 411 ? 14.736 -3.787 -35.780 1.00 98.56 411 LEU A O 1
ATOM 3176 N N . SER A 1 412 ? 13.502 -5.604 -35.317 1.00 98.25 412 SER A N 1
ATOM 3177 C CA . SER A 1 412 ? 12.363 -4.844 -34.793 1.00 98.25 412 SER A CA 1
ATOM 3178 C C . SER A 1 412 ? 11.700 -5.514 -33.606 1.00 98.25 412 SER A C 1
ATOM 3180 O O . SER A 1 412 ? 11.710 -6.734 -33.490 1.00 98.25 412 SER A O 1
ATOM 3182 N N . TRP A 1 413 ? 11.123 -4.717 -32.714 1.00 98.38 413 TRP A N 1
ATOM 3183 C CA . TRP A 1 413 ? 10.385 -5.207 -31.553 1.00 98.38 413 TRP A CA 1
ATOM 3184 C C . TRP A 1 413 ? 9.377 -4.172 -31.057 1.00 98.38 413 TRP A C 1
ATOM 3186 O O . TRP A 1 413 ? 9.497 -2.986 -31.354 1.00 98.38 413 TRP A O 1
ATOM 3196 N N . LEU A 1 414 ? 8.394 -4.611 -30.271 1.00 97.94 414 LEU A N 1
ATOM 3197 C CA . LEU A 1 414 ? 7.439 -3.714 -29.620 1.00 97.94 414 LEU A CA 1
ATOM 3198 C C . LEU A 1 414 ? 7.996 -3.179 -28.299 1.00 97.94 414 LEU A C 1
ATOM 3200 O O . LEU A 1 414 ? 8.504 -3.938 -27.466 1.00 97.94 414 LEU A O 1
ATOM 3204 N N . HIS A 1 415 ? 7.867 -1.871 -28.095 1.00 96.62 415 HIS A N 1
ATOM 3205 C CA . HIS A 1 415 ? 8.316 -1.199 -26.889 1.00 96.62 415 HIS A CA 1
ATOM 3206 C C . HIS A 1 415 ? 7.540 -1.655 -25.641 1.00 96.62 415 HIS A C 1
ATOM 3208 O O . HIS A 1 415 ? 6.322 -1.496 -25.527 1.00 96.62 415 HIS A O 1
ATOM 3214 N N . GLN A 1 416 ? 8.276 -2.172 -24.661 1.00 94.19 416 GLN A N 1
ATOM 3215 C CA . GLN A 1 416 ? 7.780 -2.471 -23.321 1.00 94.19 416 GLN A CA 1
ATOM 3216 C C . GLN A 1 416 ? 7.949 -1.246 -22.420 1.00 94.19 416 GLN A C 1
ATOM 3218 O O . GLN A 1 416 ? 9.073 -0.772 -22.258 1.00 94.19 416 GLN A O 1
ATOM 3223 N N . ALA A 1 417 ? 6.863 -0.787 -21.787 1.00 90.31 417 ALA A N 1
ATOM 3224 C CA . ALA A 1 417 ? 6.850 0.430 -20.964 1.00 90.31 417 ALA A CA 1
ATOM 3225 C C . ALA A 1 417 ? 7.829 0.400 -19.773 1.00 90.31 417 ALA A C 1
ATOM 3227 O O . ALA A 1 417 ? 8.226 1.447 -19.271 1.00 90.31 417 ALA A O 1
ATOM 3228 N N . ALA A 1 418 ? 8.229 -0.792 -19.318 1.00 90.62 418 ALA A N 1
ATOM 3229 C CA . ALA A 1 418 ? 9.208 -0.960 -18.247 1.00 90.62 418 ALA A CA 1
ATOM 3230 C C . ALA A 1 418 ? 10.650 -0.628 -18.674 1.00 90.62 418 ALA A C 1
ATOM 3232 O O . ALA A 1 418 ? 11.496 -0.386 -17.817 1.00 90.62 418 ALA A O 1
ATOM 3233 N N . ASN A 1 419 ? 10.954 -0.632 -19.974 1.00 94.38 419 ASN A N 1
ATOM 3234 C CA . ASN A 1 419 ? 12.306 -0.419 -20.485 1.00 94.38 419 ASN A CA 1
ATOM 3235 C C . ASN A 1 419 ? 12.501 1.036 -20.902 1.00 94.38 419 ASN A C 1
ATOM 3237 O O . ASN A 1 419 ? 11.691 1.580 -21.639 1.00 94.38 419 ASN A O 1
ATOM 3241 N N . GLN A 1 420 ? 13.625 1.637 -20.534 1.00 95.06 420 GLN A N 1
ATOM 3242 C CA . GLN A 1 420 ? 14.026 2.961 -21.022 1.00 95.06 420 GLN A CA 1
ATOM 3243 C C . GLN A 1 420 ? 14.965 2.850 -22.232 1.00 95.06 420 GLN A C 1
ATOM 3245 O O . GLN A 1 420 ? 14.982 3.707 -23.112 1.00 95.06 420 GLN A O 1
ATOM 3250 N N . THR A 1 421 ? 15.752 1.774 -22.295 1.00 97.44 421 THR A N 1
ATOM 3251 C CA . THR A 1 421 ? 16.703 1.507 -23.378 1.00 97.44 421 THR A CA 1
ATOM 3252 C C . THR A 1 421 ? 16.707 0.026 -23.751 1.00 97.44 421 THR A C 1
ATOM 3254 O O . THR A 1 421 ? 16.164 -0.816 -23.035 1.00 97.44 421 THR A O 1
ATOM 3257 N N . TYR A 1 422 ? 17.313 -0.299 -24.890 1.00 98.38 422 TYR A N 1
ATOM 3258 C CA . TYR A 1 422 ? 17.505 -1.664 -25.366 1.00 98.38 422 TYR A CA 1
ATOM 3259 C C . TYR A 1 422 ? 18.957 -1.882 -25.775 1.00 98.38 422 TYR A C 1
ATOM 3261 O O . TYR A 1 422 ? 19.522 -1.089 -26.526 1.00 98.38 422 TYR A O 1
ATOM 3269 N N . GLN A 1 423 ? 19.558 -2.969 -25.309 1.00 98.31 423 GLN A N 1
ATOM 3270 C CA . GLN A 1 423 ? 20.895 -3.393 -25.702 1.00 98.31 423 GLN A CA 1
ATOM 3271 C C . GLN A 1 423 ? 20.785 -4.419 -26.828 1.00 98.31 423 GLN A C 1
ATOM 3273 O O . GLN A 1 423 ? 20.193 -5.481 -26.632 1.00 98.31 423 GLN A O 1
ATOM 3278 N N . VAL A 1 424 ? 21.367 -4.118 -27.987 1.00 98.38 424 VAL A N 1
ATOM 3279 C CA . VAL A 1 424 ? 21.419 -5.027 -29.138 1.00 98.38 424 VAL A CA 1
ATOM 3280 C C . VAL A 1 424 ? 22.754 -5.756 -29.126 1.00 98.38 424 VAL A C 1
ATOM 3282 O O . VAL A 1 424 ? 23.811 -5.120 -29.128 1.00 98.38 424 VAL A O 1
ATOM 3285 N N . TRP A 1 425 ? 22.710 -7.084 -29.130 1.00 98.25 425 TRP A N 1
ATOM 3286 C CA . TRP A 1 425 ? 23.896 -7.929 -29.123 1.00 98.25 425 TRP A CA 1
ATOM 3287 C C . TRP A 1 425 ? 23.915 -8.857 -30.333 1.00 98.25 425 TRP A C 1
ATOM 3289 O O . TRP A 1 425 ? 22.866 -9.357 -30.738 1.00 98.25 425 TRP A O 1
ATOM 3299 N N . ARG A 1 426 ? 25.111 -9.117 -30.870 1.00 97.62 426 ARG A N 1
ATOM 3300 C CA . ARG A 1 426 ? 25.353 -10.016 -32.005 1.00 97.62 426 ARG A CA 1
ATOM 3301 C C . ARG A 1 426 ? 26.388 -11.076 -31.649 1.00 97.62 426 ARG A C 1
ATOM 3303 O O . ARG A 1 426 ? 27.388 -10.777 -31.007 1.00 97.62 426 ARG A O 1
ATOM 3310 N N . SER A 1 427 ? 26.193 -12.301 -32.107 1.00 96.31 427 SER A N 1
ATOM 3311 C CA . SER A 1 427 ? 27.165 -13.392 -32.016 1.00 96.31 427 SER A CA 1
ATOM 3312 C C . SER A 1 427 ? 27.469 -13.939 -33.403 1.00 96.31 427 SER A C 1
ATOM 3314 O O . SER A 1 427 ? 26.582 -13.953 -34.254 1.00 96.31 427 SER A O 1
ATOM 3316 N N . ALA A 1 428 ? 28.709 -14.381 -33.609 1.00 90.56 428 ALA A N 1
ATOM 3317 C CA . ALA A 1 428 ? 29.121 -15.149 -34.776 1.00 90.56 428 ALA A CA 1
ATOM 3318 C C . ALA A 1 428 ? 29.206 -16.630 -34.385 1.00 90.56 428 ALA A C 1
ATOM 3320 O O . ALA A 1 428 ? 29.802 -16.970 -33.361 1.00 90.56 428 ALA A O 1
ATOM 3321 N N . ASP A 1 429 ? 28.575 -17.490 -35.178 1.00 88.81 429 ASP A N 1
ATOM 3322 C CA . ASP A 1 429 ? 28.615 -18.962 -35.135 1.00 88.81 429 ASP A CA 1
ATOM 3323 C C . ASP A 1 429 ? 28.017 -19.633 -33.891 1.00 88.81 429 ASP A C 1
ATOM 3325 O O . ASP A 1 429 ? 27.810 -20.848 -33.872 1.00 88.81 429 ASP A O 1
ATOM 3329 N N . LEU A 1 430 ? 27.694 -18.862 -32.851 1.00 90.25 430 LEU A N 1
ATOM 3330 C CA . LEU A 1 430 ? 27.042 -19.355 -31.643 1.00 90.25 430 LEU A CA 1
ATOM 3331 C C . LEU A 1 430 ? 25.591 -18.862 -31.596 1.00 90.25 430 LEU A C 1
ATOM 3333 O O . LEU A 1 430 ? 25.359 -17.742 -31.128 1.00 90.25 430 LEU A O 1
ATOM 3337 N N . PRO A 1 431 ? 24.607 -19.691 -32.008 1.00 87.56 431 PRO A N 1
ATOM 3338 C CA . PRO A 1 431 ? 23.190 -19.346 -31.887 1.00 87.56 431 PRO A CA 1
ATOM 3339 C C . PRO A 1 431 ? 22.783 -19.099 -30.439 1.00 87.56 431 PRO A C 1
ATOM 3341 O O . PRO A 1 431 ? 22.003 -18.199 -30.140 1.00 87.56 431 PRO A O 1
ATOM 3344 N N . TYR A 1 432 ? 23.351 -19.871 -29.515 1.00 92.00 432 TYR A N 1
ATOM 3345 C CA . TYR A 1 432 ? 23.091 -19.757 -28.088 1.00 92.00 432 TYR A CA 1
ATOM 3346 C C . TYR A 1 432 ? 24.257 -19.061 -27.403 1.00 92.00 432 TYR A C 1
ATOM 3348 O O . TYR A 1 432 ? 25.156 -19.712 -26.879 1.00 92.00 432 TYR A O 1
ATOM 3356 N N . PHE A 1 433 ? 24.216 -17.733 -27.413 1.00 95.69 433 PHE A N 1
ATOM 3357 C CA . PHE A 1 433 ? 25.109 -16.905 -26.615 1.00 95.69 433 PHE A CA 1
ATOM 3358 C C . PHE A 1 433 ? 24.345 -16.180 -25.500 1.00 95.69 433 PHE A C 1
ATOM 3360 O O . PHE A 1 433 ? 23.123 -15.991 -25.588 1.00 95.69 433 PHE A O 1
ATOM 3367 N N . ASP A 1 434 ? 25.068 -15.816 -24.444 1.00 95.31 434 ASP A N 1
ATOM 3368 C CA . ASP A 1 434 ? 24.572 -15.031 -23.319 1.00 95.31 434 ASP A CA 1
ATOM 3369 C C . ASP A 1 434 ? 25.437 -13.779 -23.070 1.00 95.31 434 ASP A C 1
ATOM 3371 O O . ASP A 1 434 ? 26.544 -13.885 -22.524 1.00 95.31 434 ASP A O 1
ATOM 3375 N N . PRO A 1 435 ? 24.927 -12.582 -23.411 1.00 95.94 435 PRO A N 1
ATOM 3376 C CA . PRO A 1 435 ? 25.544 -11.313 -23.041 1.00 95.94 435 PRO A CA 1
ATOM 3377 C C . PRO A 1 435 ? 25.865 -11.172 -21.550 1.00 95.94 435 PRO A C 1
ATOM 3379 O O . PRO A 1 435 ? 26.873 -10.560 -21.201 1.00 95.94 435 PRO A O 1
ATOM 3382 N N . GLY A 1 436 ? 25.045 -11.743 -20.658 1.00 92.06 436 GLY A N 1
ATOM 3383 C CA . GLY A 1 436 ? 25.277 -11.701 -19.210 1.00 92.06 436 GLY A CA 1
ATOM 3384 C C . GLY A 1 436 ? 26.550 -12.435 -18.780 1.00 92.06 436 GLY A C 1
ATOM 3385 O O . GLY A 1 436 ? 27.199 -12.038 -17.814 1.00 92.06 436 GLY A O 1
ATOM 3386 N N . ALA A 1 437 ? 26.957 -13.448 -19.546 1.00 94.94 437 ALA A N 1
ATOM 3387 C CA . ALA A 1 437 ? 28.203 -14.187 -19.370 1.00 94.94 437 ALA A CA 1
ATOM 3388 C C . ALA A 1 437 ? 29.382 -13.592 -20.169 1.00 94.94 437 ALA A C 1
ATOM 3390 O O . ALA A 1 437 ? 30.438 -14.220 -20.266 1.00 94.94 437 ALA A O 1
ATOM 3391 N N . GLY A 1 438 ? 29.212 -12.407 -20.769 1.00 94.62 438 GLY A N 1
ATOM 3392 C CA . GLY A 1 438 ? 30.221 -11.762 -21.612 1.00 94.62 438 GLY A CA 1
ATOM 3393 C C . GLY A 1 438 ? 30.386 -12.404 -22.993 1.00 94.62 438 GLY A C 1
ATOM 3394 O O . GLY A 1 438 ? 31.436 -12.245 -23.612 1.00 94.62 438 GLY A O 1
ATOM 3395 N N . GLN A 1 439 ? 29.388 -13.156 -23.468 1.00 96.06 439 GLN A N 1
ATOM 3396 C CA . GLN A 1 439 ? 29.395 -13.744 -24.807 1.00 96.06 439 GLN A CA 1
ATOM 3397 C C . GLN A 1 439 ? 28.741 -12.806 -25.826 1.00 96.06 439 GLN A C 1
ATOM 3399 O O . GLN A 1 439 ? 27.840 -12.033 -25.501 1.00 96.06 439 GLN A O 1
ATOM 3404 N N . GLY A 1 440 ? 29.157 -12.928 -27.086 1.00 95.25 440 GLY A N 1
ATOM 3405 C CA . GLY A 1 440 ? 28.716 -12.033 -28.150 1.00 95.25 440 GLY A CA 1
ATOM 3406 C C . GLY A 1 440 ? 29.336 -10.637 -28.048 1.00 95.25 440 GLY A C 1
ATOM 3407 O O . GLY A 1 440 ? 30.168 -10.335 -27.195 1.00 95.25 440 GLY A O 1
ATOM 3408 N N . ALA A 1 441 ? 28.931 -9.788 -28.975 1.00 96.56 441 ALA A N 1
ATOM 3409 C CA . ALA A 1 441 ? 29.407 -8.437 -29.175 1.00 96.56 441 ALA A CA 1
ATOM 3410 C C . ALA A 1 441 ? 28.250 -7.460 -28.955 1.00 96.56 441 ALA A C 1
ATOM 3412 O O . ALA A 1 441 ? 27.177 -7.616 -29.541 1.00 96.56 441 ALA A O 1
ATOM 3413 N N . TRP A 1 442 ? 28.469 -6.439 -28.128 1.00 96.75 442 TRP A N 1
ATOM 3414 C CA . TRP A 1 442 ? 27.518 -5.344 -27.977 1.00 96.75 442 TRP A CA 1
ATOM 3415 C C . TRP A 1 442 ? 27.572 -4.456 -29.223 1.00 96.75 442 TRP A C 1
ATOM 3417 O O . TRP A 1 442 ? 28.620 -3.893 -29.542 1.00 96.75 442 TRP A O 1
ATOM 3427 N N . VAL A 1 443 ? 26.452 -4.366 -29.938 1.00 97.25 443 VAL A N 1
ATOM 3428 C CA . VAL A 1 443 ? 26.356 -3.654 -31.217 1.00 97.25 443 VAL A CA 1
ATOM 3429 C C . VAL A 1 443 ? 25.860 -2.225 -31.011 1.00 97.25 443 VAL A C 1
ATOM 3431 O O . VAL A 1 443 ? 26.451 -1.287 -31.542 1.00 97.25 443 VAL A O 1
ATOM 3434 N N . ALA A 1 444 ? 24.795 -2.042 -30.224 1.00 97.69 444 ALA A N 1
ATOM 3435 C CA . ALA A 1 444 ? 24.196 -0.728 -29.999 1.00 97.69 444 ALA A CA 1
ATOM 3436 C C . ALA A 1 444 ? 23.365 -0.649 -28.712 1.00 97.69 444 ALA A C 1
ATOM 3438 O O . ALA A 1 444 ? 22.914 -1.661 -28.167 1.00 97.69 444 ALA A O 1
ATOM 3439 N N . ALA A 1 445 ? 23.123 0.582 -28.257 1.00 97.56 445 ALA A N 1
ATOM 3440 C CA . ALA A 1 445 ? 22.028 0.918 -27.355 1.00 97.56 445 ALA A CA 1
ATOM 3441 C C . ALA A 1 445 ? 20.971 1.717 -28.123 1.00 97.56 445 ALA A C 1
ATOM 3443 O O . ALA A 1 445 ? 21.295 2.705 -28.781 1.00 97.56 445 ALA A O 1
ATOM 3444 N N . VAL A 1 446 ? 19.714 1.295 -28.028 1.00 97.69 446 VAL A N 1
ATOM 3445 C CA . VAL A 1 446 ? 18.564 1.966 -28.637 1.00 97.69 446 VAL A CA 1
ATOM 3446 C C . VAL A 1 446 ? 17.731 2.575 -27.517 1.00 97.69 446 VAL A C 1
ATOM 3448 O O . VAL A 1 446 ? 17.153 1.849 -26.709 1.00 97.69 446 VAL A O 1
ATOM 3451 N N . ALA A 1 447 ? 17.705 3.905 -27.437 1.00 97.19 447 ALA A N 1
ATOM 3452 C CA . ALA A 1 447 ? 16.866 4.619 -26.479 1.00 97.19 447 ALA A CA 1
ATOM 3453 C C . ALA A 1 447 ? 15.389 4.497 -26.867 1.00 97.19 447 ALA A C 1
ATOM 3455 O O . ALA A 1 447 ? 15.050 4.488 -28.051 1.00 97.19 447 ALA A O 1
ATOM 3456 N N . ALA A 1 448 ? 14.517 4.414 -25.867 1.00 95.06 448 ALA A N 1
ATOM 3457 C CA . ALA A 1 448 ? 13.075 4.380 -26.059 1.00 95.06 448 ALA A CA 1
ATOM 3458 C C . ALA A 1 448 ? 12.398 5.721 -25.748 1.00 95.06 448 ALA A C 1
ATOM 3460 O O . ALA A 1 448 ? 11.186 5.764 -25.556 1.00 95.06 448 ALA A O 1
ATOM 3461 N N . ASP A 1 449 ? 13.173 6.804 -25.670 1.00 88.44 449 ASP A N 1
ATOM 3462 C CA . ASP A 1 449 ? 12.719 8.116 -25.217 1.00 88.44 449 ASP A CA 1
ATOM 3463 C C . ASP A 1 449 ? 11.451 8.571 -25.957 1.00 88.44 449 ASP A C 1
ATOM 3465 O O . ASP A 1 449 ? 11.461 8.849 -27.158 1.00 88.44 449 ASP A O 1
ATOM 3469 N N . GLY A 1 450 ? 10.340 8.641 -25.220 1.00 89.00 450 GLY A N 1
ATOM 3470 C CA . GLY A 1 450 ? 9.039 9.067 -25.739 1.00 89.00 450 GLY A CA 1
ATOM 3471 C C . GLY A 1 450 ? 8.293 8.035 -26.593 1.00 89.00 450 GLY A C 1
ATOM 3472 O O . GLY A 1 450 ? 7.234 8.370 -27.123 1.00 89.00 450 GLY A O 1
ATOM 3473 N N . ALA A 1 451 ? 8.799 6.805 -26.731 1.00 91.38 451 ALA A N 1
ATOM 3474 C CA . ALA A 1 451 ? 8.072 5.728 -27.389 1.00 91.38 451 ALA A CA 1
ATOM 3475 C C . ALA A 1 451 ? 6.856 5.314 -26.548 1.00 91.38 451 ALA A C 1
ATOM 3477 O O . ALA A 1 451 ? 6.956 5.105 -25.339 1.00 91.38 451 ALA A O 1
ATOM 3478 N N . ALA A 1 452 ? 5.692 5.187 -27.184 1.00 93.38 452 ALA A N 1
ATOM 3479 C CA . ALA A 1 452 ? 4.514 4.645 -26.515 1.00 93.38 452 ALA A CA 1
ATOM 3480 C C . ALA A 1 452 ? 4.676 3.134 -26.283 1.00 93.38 452 ALA A C 1
ATOM 3482 O O . ALA A 1 452 ? 5.381 2.455 -27.034 1.00 93.38 452 ALA A O 1
ATOM 3483 N N . HIS A 1 453 ? 3.989 2.586 -25.275 1.00 90.12 453 HIS A N 1
ATOM 3484 C CA . HIS A 1 453 ? 3.861 1.133 -25.144 1.00 90.12 453 HIS A CA 1
ATOM 3485 C C . HIS A 1 453 ? 3.328 0.533 -26.453 1.00 90.12 453 HIS A C 1
ATOM 3487 O O . HIS A 1 453 ? 2.456 1.122 -27.093 1.00 90.12 453 HIS A O 1
ATOM 3493 N N . ASP A 1 454 ? 3.895 -0.601 -26.860 1.00 94.25 454 ASP A N 1
ATOM 3494 C CA . ASP A 1 454 ? 3.608 -1.297 -28.116 1.00 94.25 454 ASP A CA 1
ATOM 3495 C C . ASP A 1 454 ? 3.970 -0.528 -29.398 1.00 94.25 454 ASP A C 1
ATOM 3497 O O . ASP A 1 454 ? 3.620 -0.946 -30.501 1.00 94.25 454 ASP A O 1
ATOM 3501 N N . GLN A 1 455 ? 4.724 0.569 -29.301 1.00 96.69 455 GLN A N 1
ATOM 3502 C CA . GLN A 1 455 ? 5.330 1.185 -30.477 1.00 96.69 455 GLN A CA 1
ATOM 3503 C C . GLN A 1 455 ? 6.452 0.292 -31.021 1.00 96.69 455 GLN A C 1
ATOM 3505 O O . GLN A 1 455 ? 7.320 -0.150 -30.269 1.00 96.69 455 GLN A O 1
ATOM 3510 N N . GLU A 1 456 ? 6.469 0.052 -32.335 1.00 97.69 456 GLU A N 1
ATOM 3511 C CA . GLU A 1 456 ? 7.575 -0.660 -32.979 1.00 97.69 456 GLU A CA 1
ATOM 3512 C C . GLU A 1 456 ? 8.860 0.181 -32.916 1.00 97.69 456 GLU A C 1
ATOM 3514 O O . GLU A 1 456 ? 8.900 1.336 -33.353 1.00 97.69 456 GLU A O 1
ATOM 3519 N N . LEU A 1 457 ? 9.918 -0.421 -32.386 1.00 98.12 457 LEU A N 1
ATOM 3520 C CA . LEU A 1 457 ? 11.286 0.072 -32.439 1.00 98.12 457 LEU A CA 1
ATOM 3521 C C . LEU A 1 457 ? 12.058 -0.729 -33.481 1.00 98.12 457 LEU A C 1
ATOM 3523 O O . LEU A 1 457 ? 11.828 -1.926 -33.652 1.00 98.12 457 LEU A O 1
ATOM 3527 N N . VAL A 1 458 ? 12.970 -0.057 -34.182 1.00 97.94 458 VAL A N 1
ATOM 3528 C CA . VAL A 1 458 ? 13.736 -0.639 -35.286 1.00 97.94 458 VAL A CA 1
ATOM 3529 C C . VAL A 1 458 ? 15.210 -0.298 -35.128 1.00 97.94 458 VAL A C 1
ATOM 3531 O O . VAL A 1 458 ? 15.563 0.854 -34.879 1.00 97.94 458 VAL A O 1
ATOM 3534 N N . TYR A 1 459 ? 16.067 -1.293 -35.335 1.00 98.19 459 TYR A N 1
ATOM 3535 C CA . TYR A 1 459 ? 17.510 -1.133 -35.443 1.00 98.19 459 TYR A CA 1
ATOM 3536 C C . TYR A 1 459 ? 18.014 -1.770 -36.741 1.00 98.19 459 TYR A C 1
ATOM 3538 O O . TYR A 1 459 ? 17.592 -2.868 -37.103 1.00 98.19 459 TYR A O 1
ATOM 3546 N N . LEU A 1 460 ? 18.903 -1.071 -37.447 1.00 98.00 460 LEU A N 1
ATOM 3547 C CA . LEU A 1 460 ? 19.562 -1.574 -38.651 1.00 98.00 460 LEU A CA 1
ATOM 3548 C C . LEU A 1 460 ? 21.007 -1.911 -38.298 1.00 98.00 460 LEU A C 1
ATOM 3550 O O . LEU A 1 460 ? 21.801 -1.006 -38.042 1.00 98.00 460 LEU A O 1
ATOM 3554 N N . ASP A 1 461 ? 21.327 -3.200 -38.277 1.00 97.75 461 ASP A N 1
ATOM 3555 C CA . ASP A 1 461 ? 22.698 -3.667 -38.117 1.00 97.75 461 ASP A CA 1
ATOM 3556 C C . ASP A 1 461 ? 23.364 -3.757 -39.492 1.00 97.75 461 ASP A C 1
ATOM 3558 O O . ASP A 1 461 ? 22.910 -4.497 -40.367 1.00 97.75 461 ASP A O 1
ATOM 3562 N N . ASP A 1 462 ? 24.422 -2.978 -39.688 1.00 97.00 462 ASP A N 1
ATOM 3563 C CA . ASP A 1 462 ? 25.235 -2.948 -40.904 1.00 97.00 462 ASP A CA 1
ATOM 3564 C C . ASP A 1 462 ? 26.574 -3.675 -40.749 1.00 97.00 462 ASP A C 1
ATOM 3566 O O . ASP A 1 462 ? 27.402 -3.641 -41.658 1.00 97.00 462 ASP A O 1
ATOM 3570 N N . GLY A 1 463 ? 26.807 -4.303 -39.592 1.00 96.50 463 GLY A N 1
ATOM 3571 C CA . GLY A 1 463 ? 28.047 -5.001 -39.297 1.00 96.50 463 GLY A CA 1
ATOM 3572 C C . GLY A 1 463 ? 29.225 -4.102 -38.921 1.00 96.50 463 GLY A C 1
ATOM 3573 O O . GLY A 1 463 ? 30.278 -4.626 -38.561 1.00 96.50 463 GLY A O 1
ATOM 3574 N N . ALA A 1 464 ? 29.086 -2.771 -38.931 1.00 96.00 464 ALA A N 1
ATOM 3575 C CA . ALA A 1 464 ? 30.208 -1.860 -38.698 1.00 96.00 464 ALA A CA 1
ATOM 3576 C C . ALA A 1 464 ? 30.701 -1.844 -37.240 1.00 96.00 464 ALA A C 1
ATOM 3578 O O . ALA A 1 464 ? 31.86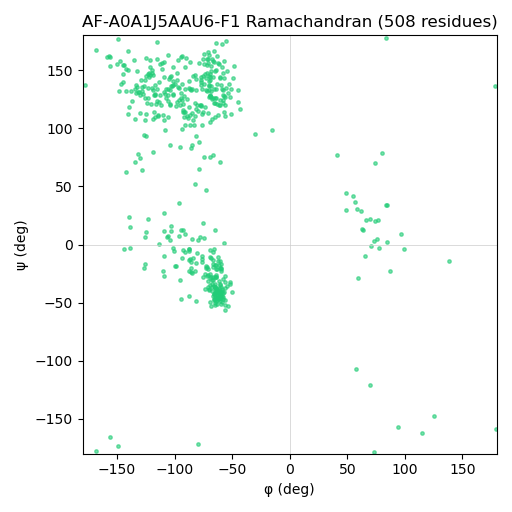7 -1.530 -36.983 1.00 96.00 464 ALA A O 1
ATOM 3579 N N . THR A 1 465 ? 29.822 -2.168 -36.286 1.00 92.75 465 THR A N 1
ATOM 3580 C CA . THR A 1 465 ? 30.108 -2.167 -34.842 1.00 92.75 465 THR A CA 1
ATOM 3581 C C . THR A 1 465 ? 29.792 -3.535 -34.223 1.00 92.75 465 THR A C 1
ATOM 3583 O O . THR A 1 465 ? 28.832 -4.183 -34.645 1.00 92.75 465 THR A O 1
ATOM 3586 N N . PRO A 1 466 ? 30.561 -3.987 -33.217 1.00 89.50 466 PRO A N 1
ATOM 3587 C CA . PRO A 1 466 ? 31.875 -3.468 -32.829 1.00 89.50 466 PRO A CA 1
ATOM 3588 C C . PRO A 1 466 ? 32.948 -3.830 -33.865 1.00 89.50 466 PRO A C 1
ATOM 3590 O O . PRO A 1 466 ? 32.729 -4.674 -34.726 1.00 89.50 466 PRO A O 1
ATOM 3593 N N . LEU A 1 467 ? 34.113 -3.181 -33.785 1.00 87.25 467 LEU A N 1
ATOM 3594 C CA . LEU A 1 467 ? 35.235 -3.483 -34.675 1.00 87.25 467 LEU A CA 1
ATOM 3595 C C . LEU A 1 467 ? 35.907 -4.825 -34.315 1.00 87.25 467 LEU A C 1
ATOM 3597 O O . LEU A 1 467 ? 36.034 -5.130 -33.125 1.00 87.25 467 LEU A O 1
ATOM 3601 N N . PRO A 1 468 ? 36.430 -5.571 -35.310 1.00 92.19 468 PRO A N 1
ATOM 3602 C CA . PRO A 1 468 ? 36.427 -5.258 -36.745 1.00 92.19 468 PRO A CA 1
ATOM 3603 C C . PRO A 1 468 ? 35.033 -5.391 -37.373 1.00 92.19 468 PRO A C 1
ATOM 3605 O O . PRO A 1 468 ? 34.242 -6.225 -36.947 1.00 92.19 468 PRO A O 1
ATOM 3608 N N . ALA A 1 469 ? 34.751 -4.565 -38.385 1.00 95.25 469 ALA A N 1
ATOM 3609 C CA . ALA A 1 469 ? 33.489 -4.636 -39.116 1.00 95.25 469 ALA A CA 1
ATOM 3610 C C . ALA A 1 469 ? 33.321 -6.011 -39.783 1.00 95.25 469 ALA A C 1
ATOM 3612 O O . ALA A 1 469 ? 34.298 -6.590 -40.264 1.00 95.25 469 ALA A O 1
ATOM 3613 N N . VAL A 1 470 ? 32.086 -6.498 -39.819 1.00 95.50 470 VAL A N 1
ATOM 3614 C CA . VAL A 1 470 ? 31.700 -7.778 -40.423 1.00 95.50 470 VAL A CA 1
ATOM 3615 C C . VAL A 1 470 ? 30.657 -7.561 -41.516 1.00 95.50 470 VAL A C 1
ATOM 3617 O O . VAL A 1 470 ? 29.974 -6.541 -41.528 1.00 95.50 470 VAL A O 1
ATOM 3620 N N . GLU A 1 471 ? 30.528 -8.511 -42.434 1.00 95.75 471 GLU A N 1
ATOM 3621 C CA . GLU A 1 471 ? 29.480 -8.506 -43.454 1.00 95.75 471 GLU A CA 1
ATOM 3622 C C . GLU A 1 471 ? 28.299 -9.330 -42.926 1.00 95.75 471 GLU A C 1
ATOM 3624 O O . GLU A 1 471 ? 28.342 -10.548 -42.919 1.00 95.75 471 GLU A O 1
ATOM 3629 N N . VAL A 1 472 ? 27.262 -8.670 -42.402 1.00 94.12 472 VAL A N 1
ATOM 3630 C CA . VAL A 1 472 ? 26.125 -9.365 -41.753 1.00 94.12 472 VAL A CA 1
ATOM 3631 C C . VAL A 1 472 ? 25.141 -10.020 -42.730 1.00 94.12 472 VAL A C 1
ATOM 3633 O O . VAL A 1 472 ? 24.244 -10.722 -42.284 1.00 94.12 472 VAL A O 1
ATOM 3636 N N . ILE A 1 473 ? 25.276 -9.735 -44.029 1.00 93.38 473 ILE A N 1
ATOM 3637 C CA . ILE A 1 473 ? 24.522 -10.329 -45.139 1.00 93.38 473 ILE A CA 1
ATOM 3638 C C . ILE A 1 473 ? 25.521 -10.618 -46.257 1.00 93.38 473 ILE A C 1
ATOM 3640 O O . ILE A 1 473 ? 26.147 -9.685 -46.758 1.00 93.38 473 ILE A O 1
ATOM 3644 N N . GLY A 1 474 ? 25.600 -11.862 -46.706 1.00 90.94 474 GLY A N 1
ATOM 3645 C CA . GLY A 1 474 ? 26.510 -12.350 -47.740 1.00 90.94 474 GLY A CA 1
ATOM 3646 C C . GLY A 1 474 ? 27.762 -13.061 -47.211 1.00 90.94 474 GLY A C 1
ATOM 3647 O O . GLY A 1 474 ? 28.528 -13.597 -48.021 1.00 90.94 474 GLY A O 1
ATOM 3648 N N . ASP A 1 475 ? 27.973 -13.119 -45.893 1.00 91.12 475 ASP A N 1
ATOM 3649 C CA . ASP A 1 475 ? 29.101 -13.828 -45.287 1.00 91.12 475 ASP A CA 1
ATOM 3650 C C . ASP A 1 475 ? 28.778 -15.310 -45.106 1.00 91.12 475 ASP A C 1
ATOM 3652 O O . ASP A 1 475 ? 28.415 -15.804 -44.043 1.00 91.12 475 ASP A O 1
ATOM 3656 N N . VAL A 1 476 ? 29.013 -16.065 -46.173 1.00 89.69 476 VAL A N 1
ATOM 3657 C CA . VAL A 1 476 ? 28.834 -17.522 -46.182 1.00 89.69 476 VAL A CA 1
ATOM 3658 C C . VAL A 1 476 ? 29.745 -18.278 -45.202 1.00 89.69 476 VAL A C 1
ATOM 3660 O O . VAL A 1 476 ? 29.572 -19.488 -45.043 1.00 89.69 476 VAL A O 1
ATOM 3663 N N . ALA A 1 477 ? 30.752 -17.628 -44.603 1.00 90.31 477 ALA A N 1
ATOM 3664 C CA . ALA A 1 477 ? 31.663 -18.265 -43.655 1.00 90.31 477 ALA A CA 1
ATOM 3665 C C . ALA A 1 477 ? 31.151 -18.220 -42.211 1.00 90.31 477 ALA A C 1
ATOM 3667 O O . ALA A 1 477 ? 31.555 -19.076 -41.423 1.00 90.31 477 ALA A O 1
ATOM 3668 N N . HIS A 1 478 ? 30.269 -17.274 -41.883 1.00 92.44 478 HIS A N 1
ATOM 3669 C CA . HIS A 1 478 ? 29.740 -17.092 -40.536 1.00 92.44 478 HIS A CA 1
ATOM 3670 C C . HIS A 1 478 ? 28.217 -17.136 -40.528 1.00 92.44 478 HIS A C 1
ATOM 3672 O O . HIS A 1 478 ? 27.557 -16.992 -41.550 1.00 92.44 478 HIS A O 1
ATOM 3678 N N . GLN A 1 479 ? 27.641 -17.375 -39.357 1.00 92.94 479 GLN A N 1
ATOM 3679 C CA . GLN A 1 479 ? 26.204 -17.227 -39.133 1.00 92.94 479 GLN A CA 1
ATOM 3680 C C . GLN A 1 479 ? 25.999 -16.254 -37.987 1.00 92.94 479 GLN A C 1
ATOM 3682 O O . GLN A 1 479 ? 26.573 -16.439 -36.907 1.00 92.94 479 GLN A O 1
ATOM 3687 N N . TYR A 1 480 ? 25.199 -15.218 -38.215 1.00 95.94 480 TYR A N 1
ATOM 3688 C CA . TYR A 1 480 ? 24.994 -14.176 -37.223 1.00 95.94 480 TYR A CA 1
ATOM 3689 C C . TYR A 1 480 ? 23.674 -14.363 -36.492 1.00 95.94 480 TYR A C 1
ATOM 3691 O O . TYR A 1 480 ? 22.634 -14.666 -37.076 1.00 95.94 480 TYR A O 1
ATOM 3699 N N . PHE A 1 481 ? 23.734 -14.174 -35.178 1.00 97.19 481 PHE A N 1
ATOM 3700 C CA . PHE A 1 481 ? 22.589 -14.297 -34.289 1.00 97.19 481 PHE A CA 1
ATOM 3701 C C . PHE A 1 481 ? 22.474 -13.063 -33.418 1.00 97.19 481 PHE A C 1
ATOM 3703 O O . PHE A 1 481 ? 23.483 -12.557 -32.924 1.00 97.19 481 PHE A O 1
ATOM 3710 N N . TRP A 1 482 ? 21.243 -12.625 -33.175 1.00 98.19 482 TRP A N 1
ATOM 3711 C CA . TRP A 1 482 ? 20.952 -11.449 -32.371 1.00 98.19 482 TRP A CA 1
ATOM 3712 C C . TRP A 1 482 ? 20.063 -11.778 -31.185 1.00 98.19 482 TRP A C 1
ATOM 3714 O O . TRP A 1 482 ? 19.159 -12.617 -31.253 1.00 98.19 482 TRP A O 1
ATOM 3724 N N . VAL A 1 483 ? 20.320 -11.050 -30.102 1.00 98.25 483 VAL A N 1
ATOM 3725 C CA . VAL A 1 483 ? 19.396 -10.895 -28.981 1.00 98.25 483 VAL A CA 1
ATOM 3726 C C . VAL A 1 483 ? 19.297 -9.420 -28.627 1.00 98.25 483 VAL A C 1
ATOM 3728 O O . VAL A 1 483 ? 20.258 -8.658 -28.769 1.00 98.25 483 VAL A O 1
ATOM 3731 N N . VAL A 1 484 ? 18.131 -9.028 -28.135 1.00 98.38 484 VAL A N 1
ATOM 3732 C CA . VAL A 1 484 ? 17.889 -7.708 -27.569 1.00 98.38 484 VAL A CA 1
ATOM 3733 C C . VAL A 1 484 ? 17.539 -7.873 -26.097 1.00 98.38 484 VAL A C 1
ATOM 3735 O O . VAL A 1 484 ? 16.780 -8.765 -25.722 1.00 98.38 484 VAL A O 1
ATOM 3738 N N . ARG A 1 485 ? 18.103 -7.014 -25.249 1.00 98.31 485 ARG A N 1
ATOM 3739 C CA . ARG A 1 485 ? 17.780 -6.949 -23.821 1.00 98.31 485 ARG A CA 1
ATOM 3740 C C . ARG A 1 485 ? 17.195 -5.584 -23.505 1.00 98.31 485 ARG A C 1
ATOM 3742 O O . ARG A 1 485 ? 17.792 -4.575 -23.873 1.00 98.31 485 ARG A O 1
ATOM 3749 N N . GLY A 1 486 ? 16.044 -5.543 -22.849 1.00 97.56 486 GLY A N 1
ATOM 3750 C CA . GLY A 1 486 ? 15.517 -4.311 -22.276 1.00 97.56 486 GLY A CA 1
ATOM 3751 C C . GLY A 1 486 ? 16.387 -3.853 -21.110 1.00 97.56 486 GLY A C 1
ATOM 3752 O O . GLY A 1 486 ? 16.992 -4.679 -20.430 1.00 97.56 486 GLY A O 1
ATOM 3753 N N . ALA A 1 487 ? 16.471 -2.552 -20.871 1.00 96.56 487 ALA A N 1
ATOM 3754 C CA . ALA A 1 487 ? 17.187 -1.997 -19.734 1.00 96.56 487 ALA A CA 1
ATOM 3755 C C . ALA A 1 487 ? 16.486 -0.751 -19.183 1.00 96.56 487 ALA A C 1
ATOM 3757 O O . ALA A 1 487 ? 15.880 0.027 -19.926 1.00 96.56 487 ALA A O 1
ATOM 3758 N N . ASN A 1 488 ? 16.584 -0.568 -17.873 1.00 94.12 488 ASN A N 1
ATOM 3759 C CA . ASN A 1 488 ? 16.101 0.589 -17.125 1.00 94.12 488 ASN A CA 1
ATOM 3760 C C . ASN A 1 488 ? 17.006 0.826 -15.900 1.00 94.12 488 ASN A C 1
ATOM 3762 O O . ASN A 1 488 ? 18.023 0.149 -15.732 1.00 94.12 488 ASN A O 1
ATOM 3766 N N . ASP A 1 489 ? 16.629 1.755 -15.023 1.00 88.69 489 ASP A N 1
ATOM 3767 C CA . ASP A 1 489 ? 17.397 2.074 -13.810 1.00 88.69 489 ASP A CA 1
ATOM 3768 C C . ASP A 1 489 ? 17.531 0.894 -12.822 1.00 88.69 489 ASP A C 1
ATOM 3770 O O . ASP A 1 489 ? 18.376 0.922 -11.927 1.00 88.69 489 ASP A O 1
ATOM 3774 N N . ASN A 1 490 ? 16.741 -0.173 -12.990 1.00 85.19 490 ASN A N 1
ATOM 3775 C CA . ASN A 1 490 ? 16.809 -1.391 -12.178 1.00 85.19 490 ASN A CA 1
ATOM 3776 C C . ASN A 1 490 ? 17.708 -2.477 -12.759 1.00 85.19 490 ASN A C 1
ATOM 3778 O O . ASN A 1 490 ? 17.908 -3.509 -12.118 1.00 85.19 490 ASN A O 1
ATOM 3782 N N . GLY A 1 491 ? 18.254 -2.262 -13.951 1.00 92.81 491 GLY A N 1
ATOM 3783 C CA . GLY A 1 491 ? 19.164 -3.191 -14.593 1.00 92.81 491 GLY A CA 1
ATOM 3784 C C . GLY A 1 491 ? 18.697 -3.591 -15.980 1.00 92.81 491 GLY A C 1
ATOM 3785 O O . GLY A 1 491 ? 18.140 -2.797 -16.734 1.00 92.81 491 GLY A O 1
ATOM 3786 N N . VAL A 1 492 ? 19.006 -4.830 -16.346 1.00 95.88 492 VAL A N 1
ATOM 3787 C CA . VAL A 1 492 ? 18.862 -5.335 -17.710 1.00 95.88 492 VAL A CA 1
ATOM 3788 C C . VAL A 1 492 ? 18.065 -6.628 -17.667 1.00 95.88 492 VAL A C 1
ATOM 3790 O O . VAL A 1 492 ? 18.336 -7.489 -16.832 1.00 95.88 492 VAL A O 1
ATOM 3793 N N . SER A 1 493 ? 17.112 -6.772 -18.580 1.00 96.50 493 SER A N 1
ATOM 3794 C CA . SER A 1 493 ? 16.273 -7.956 -18.703 1.00 96.50 493 SER A CA 1
ATOM 3795 C C . SER A 1 493 ? 17.081 -9.199 -19.077 1.00 96.50 493 SER A C 1
ATOM 3797 O O . SER A 1 493 ? 18.254 -9.126 -19.475 1.00 96.50 493 SER A O 1
ATOM 3799 N N . ASP A 1 494 ? 16.404 -10.343 -19.070 1.00 96.44 494 ASP A N 1
ATOM 3800 C CA . ASP A 1 494 ? 16.846 -11.527 -19.801 1.00 96.44 494 ASP A CA 1
ATOM 3801 C C . ASP A 1 494 ? 16.973 -11.249 -21.312 1.00 96.44 494 ASP A C 1
ATOM 3803 O O . ASP A 1 494 ? 16.601 -10.186 -21.822 1.00 96.44 494 ASP A O 1
ATOM 3807 N N . ASN A 1 495 ? 17.521 -12.218 -22.043 1.00 97.31 495 ASN A N 1
ATOM 3808 C CA . ASN A 1 495 ? 17.613 -12.163 -23.500 1.00 97.31 495 ASN A CA 1
ATOM 3809 C C . ASN A 1 495 ? 16.224 -12.301 -24.144 1.00 97.31 495 ASN A C 1
ATOM 3811 O O . ASN A 1 495 ? 15.422 -13.130 -23.710 1.00 97.31 495 ASN A O 1
ATOM 3815 N N . SER A 1 496 ? 15.971 -11.550 -25.222 1.00 97.69 496 SER A N 1
ATOM 3816 C CA . SER A 1 496 ? 14.845 -11.804 -26.130 1.00 97.69 496 SER A CA 1
ATOM 3817 C C . SER A 1 496 ? 14.870 -13.236 -26.679 1.00 97.69 496 SER A C 1
ATOM 3819 O O . SER A 1 496 ? 15.847 -13.985 -26.529 1.00 97.69 496 SER A O 1
ATOM 3821 N N . ASN A 1 497 ? 13.832 -13.607 -27.437 1.00 97.19 497 ASN A N 1
ATOM 3822 C CA . ASN A 1 497 ? 13.996 -14.706 -28.384 1.00 97.19 497 ASN A CA 1
ATOM 3823 C C . ASN A 1 497 ? 15.182 -14.418 -29.319 1.00 97.19 497 ASN A C 1
ATOM 3825 O O . ASN A 1 497 ? 15.514 -13.267 -29.617 1.00 97.19 497 ASN A O 1
ATOM 3829 N N . ARG A 1 498 ? 15.835 -15.494 -29.751 1.00 95.62 498 ARG A N 1
ATOM 3830 C CA . ARG A 1 498 ? 16.984 -15.432 -30.650 1.00 95.62 498 ARG A CA 1
ATOM 3831 C C . ARG A 1 498 ? 16.494 -15.418 -32.081 1.00 95.62 498 ARG A C 1
ATOM 3833 O O . ARG A 1 498 ? 15.646 -16.231 -32.448 1.00 95.62 498 ARG A O 1
ATOM 3840 N N . VAL A 1 499 ? 17.063 -14.522 -32.866 1.00 96.56 499 VAL A N 1
ATOM 3841 C CA . VAL A 1 499 ? 16.866 -14.454 -34.311 1.00 96.56 499 VAL A CA 1
ATOM 3842 C C . VAL A 1 499 ? 18.222 -14.583 -34.987 1.00 96.56 499 VAL A C 1
ATOM 3844 O O . VAL A 1 499 ? 19.246 -14.265 -34.382 1.00 96.56 499 VAL A O 1
ATOM 3847 N N . GLY A 1 500 ? 18.242 -15.091 -36.211 1.00 94.75 500 GLY A N 1
ATOM 3848 C CA . GLY A 1 500 ? 19.475 -15.312 -36.948 1.00 94.75 500 GLY A CA 1
ATOM 3849 C C . GLY A 1 500 ? 19.268 -15.126 -38.436 1.00 94.75 500 GLY A C 1
ATOM 3850 O O . GLY A 1 500 ? 18.145 -15.217 -38.936 1.00 94.75 500 GLY A O 1
ATOM 3851 N N . GLU A 1 501 ? 20.368 -14.850 -39.107 1.00 92.25 501 GLU A N 1
ATOM 3852 C CA . GLU A 1 501 ? 20.466 -14.656 -40.542 1.00 92.25 501 GLU A CA 1
ATOM 3853 C C . GLU A 1 501 ? 21.309 -15.805 -41.099 1.00 92.25 501 GLU A C 1
ATOM 3855 O O . GLU A 1 501 ? 22.237 -16.270 -40.428 1.00 92.25 501 GLU A O 1
ATOM 3860 N N . PHE A 1 502 ? 20.898 -16.319 -42.263 1.00 87.88 502 PHE A N 1
ATOM 3861 C CA . PHE A 1 502 ? 21.514 -17.485 -42.877 1.00 87.88 502 PHE A CA 1
ATOM 3862 C C . PHE A 1 502 ? 21.764 -17.259 -44.368 1.00 87.88 502 PHE A C 1
ATOM 3864 O O . PHE A 1 502 ? 20.847 -17.350 -45.186 1.00 87.88 502 PHE A O 1
ATOM 3871 N N . ASP A 1 503 ? 23.036 -17.100 -44.725 1.00 81.50 503 ASP A N 1
ATOM 3872 C CA . ASP A 1 503 ? 23.488 -16.897 -46.106 1.00 81.50 503 ASP A CA 1
ATOM 3873 C C . ASP A 1 503 ? 23.590 -18.172 -46.969 1.00 81.50 503 ASP A C 1
ATOM 3875 O O . ASP A 1 503 ? 24.019 -18.125 -48.128 1.00 81.50 503 ASP A O 1
ATOM 3879 N N . PHE A 1 504 ? 23.197 -19.339 -46.450 1.00 76.81 504 PHE A N 1
ATOM 3880 C CA . PHE A 1 504 ? 23.195 -20.583 -47.222 1.00 76.81 504 PHE A CA 1
ATOM 3881 C C . PHE A 1 504 ? 21.783 -21.068 -47.552 1.00 76.81 504 PHE A C 1
ATOM 3883 O O . PHE A 1 504 ? 20.844 -20.984 -46.763 1.00 76.81 504 PHE A O 1
ATOM 3890 N N . ALA A 1 505 ? 21.640 -21.651 -48.744 1.00 69.25 505 ALA A N 1
ATOM 3891 C CA . ALA A 1 505 ? 20.408 -22.319 -49.128 1.00 69.25 505 ALA A CA 1
ATOM 3892 C C . ALA A 1 505 ? 20.165 -23.521 -48.203 1.00 69.25 505 ALA A C 1
ATOM 3894 O O . ALA A 1 505 ? 20.974 -24.449 -48.163 1.00 69.25 505 ALA A O 1
ATOM 3895 N N . LEU A 1 506 ? 19.029 -23.533 -47.501 1.00 65.56 506 LEU A N 1
ATOM 3896 C CA . LEU A 1 506 ? 18.571 -24.724 -46.792 1.00 65.56 506 LEU A CA 1
ATOM 3897 C C . LEU A 1 506 ? 18.323 -25.835 -47.820 1.00 65.56 506 LEU A C 1
ATOM 3899 O O . LEU A 1 506 ? 17.405 -25.747 -48.637 1.00 65.56 506 LEU A O 1
ATOM 3903 N N . VAL A 1 507 ? 19.152 -26.879 -47.795 1.00 72.62 507 VAL A N 1
ATOM 3904 C CA . VAL A 1 507 ? 18.963 -28.078 -48.617 1.00 72.62 507 VAL A CA 1
ATOM 3905 C C . VAL A 1 507 ? 18.153 -29.083 -47.794 1.00 72.62 507 VAL A C 1
ATOM 3907 O O . VAL A 1 507 ? 18.658 -29.562 -46.782 1.00 72.62 507 VAL A O 1
ATOM 3910 N N . PRO A 1 508 ? 16.912 -29.435 -48.181 1.00 61.41 508 PRO A N 1
ATOM 3911 C CA . PRO A 1 508 ? 16.129 -30.407 -47.424 1.00 61.41 508 PRO A CA 1
ATOM 3912 C C . PRO A 1 508 ? 16.857 -31.756 -47.311 1.00 61.41 508 PRO A C 1
ATOM 3914 O O . PRO A 1 508 ? 17.180 -32.370 -48.328 1.00 61.41 508 PRO A O 1
ATOM 3917 N N . GLY A 1 509 ? 17.062 -32.245 -46.084 1.00 62.47 509 GLY A N 1
ATOM 3918 C CA . GLY A 1 509 ? 17.625 -33.578 -45.819 1.00 62.47 509 GLY A CA 1
ATOM 3919 C C . GLY A 1 509 ? 19.131 -33.627 -45.532 1.00 62.47 509 GLY A C 1
ATOM 3920 O O . GLY A 1 509 ? 19.679 -34.728 -45.461 1.00 62.47 509 GLY A O 1
ATOM 3921 N N . GLN A 1 510 ? 19.776 -32.473 -45.360 1.00 49.53 510 GLN A N 1
ATOM 3922 C CA . GLN A 1 510 ? 21.025 -32.316 -44.604 1.00 49.53 510 GLN A CA 1
ATOM 3923 C C . GLN A 1 510 ? 20.710 -31.601 -43.292 1.00 49.53 510 GLN A C 1
ATOM 3925 O O . GLN A 1 510 ? 21.430 -31.882 -42.310 1.00 49.53 510 GLN A O 1
#

Mean predicted aligned error: 9.95 Å

Solvent-accessible surface area (backbone atoms only — not comparable to full-atom values): 28898 Å² total; per-residue (Å²): 136,88,82,83,82,79,83,85,82,85,82,82,94,70,87,82,84,89,83,83,89,86,87,89,70,87,76,79,84,82,77,85,78,78,71,81,78,70,81,79,65,73,82,64,80,71,77,80,69,80,72,72,80,75,67,76,79,85,73,76,86,62,84,56,57,83,62,19,72,49,48,38,40,36,43,77,39,56,40,59,60,30,36,34,71,70,28,69,78,34,35,70,60,19,21,56,62,57,37,74,22,51,33,39,36,38,37,68,64,42,54,40,88,84,32,94,49,20,72,48,41,33,52,21,47,52,47,17,49,76,75,50,66,26,43,38,22,36,39,49,62,60,49,67,78,77,49,95,58,72,70,88,84,65,80,87,67,52,71,68,52,52,51,52,34,32,52,74,47,60,44,54,23,37,30,31,34,60,43,15,42,93,57,78,39,30,51,68,56,52,34,54,52,45,53,56,39,47,75,69,76,28,29,48,36,35,28,29,85,45,62,55,56,53,60,43,33,67,56,40,86,94,38,54,80,23,29,69,81,45,58,71,51,67,76,42,49,76,18,35,38,39,40,62,57,30,53,23,44,61,60,37,74,53,49,75,75,39,94,73,68,76,17,51,61,57,50,46,53,49,46,48,52,47,27,62,72,46,30,24,40,41,32,35,24,33,31,43,41,82,63,50,79,78,46,50,73,76,37,45,71,60,50,50,51,52,50,35,34,40,48,38,53,37,23,46,70,26,24,46,25,43,28,76,48,60,69,26,21,67,47,84,76,97,71,36,24,42,74,80,87,74,84,66,59,79,45,80,44,46,81,61,54,60,86,49,73,74,57,70,78,41,79,58,89,45,38,34,38,23,38,27,79,35,21,31,31,38,33,34,50,61,61,86,92,63,50,47,45,47,74,49,45,45,26,50,45,36,66,59,45,78,45,84,52,88,67,25,43,33,37,35,32,49,38,54,78,50,28,50,32,32,41,36,33,39,24,72,71,40,81,87,63,44,64,92,79,70,36,59,40,70,49,48,78,47,75,40,84,88,60,52,68,66,35,78,45,77,47,76,47,61,25,62,53,50,79,75,61,47,63,74,56,77,37,73,89,55,37,46,20,39,36,38,22,14,21,36,101,82,40,68,26,59,71,19,55,74,44,72,53,74,67,64,84,87,60,92,93,120

Nearest PDB structures (foldseek):
  1y5w-assembly1_A-2  TM=3.956E-01  e=1.725E-03  Zymomonas mobilis
  3bll-assembly1_A-2  TM=3.927E-01  e=5.946E-03  Zymomonas mobilis
  4hvx-assembly1_A-2  TM=3.881E-01  e=8.981E-03  Zymomonas mobilis subsp. mobilis ZM4 = ATCC 31821
  1to3-assembly1_A-2  TM=4.497E-01  e=3.917E-02  Salmonella enterica subsp. enterica serovar Typhimurium
  7ag7-assembly1_B  TM=4.118E-01  e=4.675E-02  Salmonella enterica subsp. enterica serovar Typhimurium str. LT2

Radius of gyration: 29.58 Å; Cα contacts (8 Å, |Δi|>4): 990; chains: 1; bounding box: 68×70×87 Å